Protein AF-0000000085757555 (afdb_homodimer)

Radius of gyration: 26.49 Å; Cα contacts (8 Å, |Δi|>4): 591; chains: 2; bounding box: 69×83×69 Å

Solvent-accessible surface area (backbone atoms only — not comparable to full-atom values): 33682 Å² total; per-residue (Å²): 127,80,62,59,62,58,46,52,53,49,50,52,50,51,51,43,49,51,48,31,53,48,52,44,49,50,45,53,52,53,54,49,50,47,36,70,74,58,43,82,86,50,90,64,58,59,62,58,56,49,53,54,50,50,50,46,50,52,49,47,53,47,39,70,45,35,65,74,65,33,45,72,53,39,69,68,38,59,67,65,56,29,51,52,55,57,48,55,54,36,64,26,59,56,44,44,54,47,32,51,52,50,39,53,49,51,55,50,37,59,72,69,44,42,41,72,35,53,82,43,77,43,64,97,13,40,42,29,48,50,52,49,58,43,45,52,30,49,37,50,47,35,52,54,56,66,52,45,80,68,47,72,51,68,67,51,44,50,50,46,50,45,50,48,50,53,43,30,49,41,30,33,48,31,54,50,58,52,49,58,57,36,63,57,58,86,68,82,68,73,46,71,63,56,53,51,50,52,51,50,45,31,39,47,34,53,41,51,56,30,51,65,40,46,50,55,54,54,56,58,38,90,73,52,50,66,64,59,54,44,48,50,52,39,50,49,33,49,46,46,35,64,56,37,29,48,50,54,41,51,53,51,51,48,37,21,72,75,66,52,44,80,72,58,54,59,50,52,50,25,53,48,47,40,52,51,28,52,49,48,37,50,53,48,48,50,51,53,51,48,55,50,49,55,54,54,57,60,70,47,80,63,73,69,60,57,60,51,42,56,54,44,49,57,43,49,58,48,62,70,26,130,79,61,59,61,57,46,52,50,50,49,52,49,52,50,43,48,50,48,31,53,47,53,45,49,50,45,53,51,53,56,49,48,48,38,70,75,58,45,81,82,50,90,64,56,62,63,57,57,50,52,53,48,50,51,48,50,52,49,46,53,46,39,70,45,34,65,74,65,31,45,72,53,38,68,69,39,60,68,65,56,30,50,49,54,56,49,57,54,35,64,26,59,55,45,44,54,46,33,51,54,50,39,52,49,50,55,50,37,58,72,69,45,44,41,72,36,51,83,43,78,43,65,96,14,41,43,28,48,51,52,50,58,41,45,53,29,50,38,48,48,36,50,53,56,64,54,44,78,68,47,72,54,70,67,51,43,51,49,47,50,46,50,46,50,53,41,30,50,42,30,33,48,30,53,50,58,52,49,60,57,35,64,55,58,87,62,88,72,74,44,70,63,55,53,51,50,53,51,50,45,31,39,47,34,54,40,51,57,30,50,67,40,46,50,54,54,53,56,58,40,90,72,52,50,67,64,59,54,44,49,50,51,37,50,49,35,50,47,45,35,64,55,37,29,47,48,54,40,52,52,51,50,49,38,21,71,75,67,52,44,80,72,58,53,60,51,52,49,25,53,46,47,40,52,51,28,52,49,48,38,51,53,48,48,51,52,52,50,48,53,49,50,56,56,54,58,60,70,48,81,62,73,70,60,57,60,53,42,56,53,45,50,56,44,49,57,49,61,73,24

pLDDT: mean 79.6, std 17.29, range [26.23, 97.94]

Sequence (642 aa):
MPSSGNCCESVIDTVAKLLCIGVLVAQLAVLDSFFFVLDYDGSISAAVWIILDVLVFVWWVFALLMPKCMGPCLRRLPPKLSSVLGELKYAYISWVLYSTILCLKIIHMFSYFADYLKQKPELYSSTGLKLTFSVAAVVFLLLSYCHRKELKGVYYKLTMEKVAFSACLDILDALMLLDILFIRDSNADITVMLDRVVKAFSCICIILPTFPLLVLRCVQTPAPKHKMYRFTLILQSALYLLLVNFPLFSIRLHFWFTYNVNLSTFFTKNLIMMFKGLLEILKESVKWYKDEASTSGYVSGDPQAATKLNNVQTKLDVEDVMPSSGNCCESVIDTVAKLLCIGVLVAQLAVLDSFFFVLDYDGSISAAVWIILDVLVFVWWVFALLMPKCMGPCLRRLPPKLSSVLGELKYAYISWVLYSTILCLKIIHMFSYFADYLKQKPELYSSTGLKLTFSVAAVVFLLLSYCHRKELKGVYYKLTMEKVAFSACLDILDALMLLDILFIRDSNADITVMLDRVVKAFSCICIILPTFPLLVLRCVQTPAPKHKMYRFTLILQSALYLLLVNFPLFSIRLHFWFTYNVNLSTFFTKNLIMMFKGLLEILKESVKWYKDEASTSGYVSGDPQAATKLNNVQTKLDVEDV

InterPro domains:
  IPR026624 Cat eye syndrome critical region protein 6 [PTHR47399] (12-294)
  IPR032776 CECR6/TMEM121 family [PF14997] (89-283)

Secondary structure (DSSP, 8-state):
-THHHHHHHHHHHHHHHHHHHHHHHHHHHHHHHHHHHH-TT-SS-HHHHHHHHHHHHHHHHHHHHHHHHSHHHHTTS-HHHHHHHHHHT-HHHHHHHHHHHHHHHHHHHHHHTGGG----SSSSSHHHHHHHHHHHHHHHHHHHHHTGGG--SHHHHHHHHHHHHHHHHHHHHHHHHHGGGT---SSS---HHHHHHHHHHHHHHHHTTHHHHHHHHHHTSSS--HHHHHHHHHHHHHHHIIIIIHHHHHHHHHHHHHH-PPPPTHHHHHHHHHHHHHHHHHHHHHHHHHHHHHHHHHTS--THHHHHHHHHHHHHHHH--/-THHHHHHHHHHHHHHHHHHHHHHHHHHHHHHHHHHHH-TT-SS-HHHHHHHHHHHHHHHHHHHHHHHHSHHHHTTS-HHHHHHHHHHT-HHHHHHHHHHHHHHHHHHHHHHTGGG----SSSSSHHHHHHHHHHHHHHHHHHHHHTGGG--SHHHHHHHHHHHHHHHHHHHHHHHHHGGGT---SSS---HHHHHHHHHHHHHHHHTTHHHHHHHHHHTSSS--HHHHHHHHHHHHHHHIIIIIHHHHHHHHHHHHHH-PPPPTHHHHHHHHHHHHHHHHHHHHHHHHHHHHHHHHHSS--THHHHHHHHHHHHHHHH--

Organism: Holothuria leucospilota (NCBI:txid206669)

Foldseek 3Di:
DVVVVVVVVVVVLVVLLVVLLVLLVVLLVLLLVLCVVFVPPAPDDSVVSVVLSVVLSVLSVCLLCCCVVCVVVLVVDPPVVSVVVVCSNFLLVSQLSSLVSLLVSVVRCLVGGLLPFDDDPDCNGNVNVLVSQLSLLVSQLSSLVSCLVLDDDPVLSVVLNVLSVVLSVLLNLLSVLCSVSNPPPVPPPPDPVLNVLSSVLNSCSSSVSSLSSVLSVLNSPPPNPPLVSLVSLLVSLV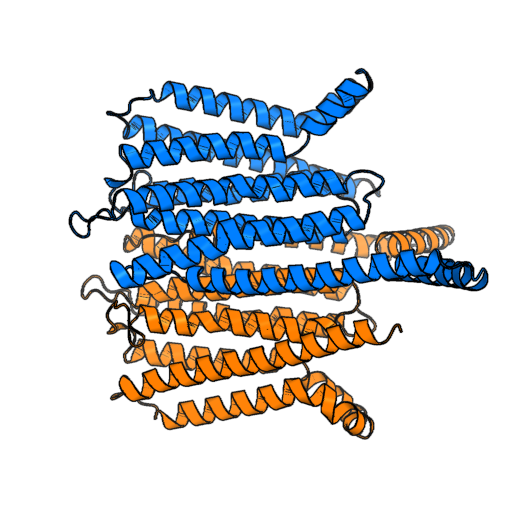CCLVRGLVSSLVSQVCCCVPVVDDDDCVNVVSVVSNVVSVVSNVVSVVVSVVVVVVVVVVVPPPPVVVVVVVVVVVVVVVVSD/DVVVVVVVVVVVLVVLLVVLLVLLVVLLVLLLVLCVVFVPPAPDDSVVSVVLSVVLSVLSVCLLCCCVVCVVVLVVDDPVVSVVNVCSNFLLVSQLSSLVSLLVSVVRCLVGGLLPFDDDPDCNGNVNVLVSQLSLLVSQLSSLVSCLVLDDDPVLSVVLNVLSVVLSVLLNLLSVLCSVSNPPPVDDDPDPVLNVLSSVLNSCSSNVSSLSSVLSVLNSPVPNPPLVSLVSLLVSLVCCLVRGLVSSLVSQVCCCVPVVDDDDCVNVVSVVSNVVSVVSNVVSVVVSVVVVVVVVVVVPPDPVVVVVVVVVCVVVVVVSD

Structure (mmCIF, N/CA/C/O backbone):
data_AF-0000000085757555-model_v1
#
loop_
_entity.id
_entity.type
_entity.pdbx_description
1 polymer 'Uncharacterized protein'
#
loop_
_atom_site.group_PDB
_atom_site.id
_atom_site.type_symbol
_atom_site.label_atom_id
_atom_site.label_alt_id
_atom_site.label_comp_id
_atom_site.label_asym_id
_atom_site.label_entity_id
_atom_site.label_seq_id
_atom_site.pdbx_PDB_ins_code
_atom_site.Cartn_x
_atom_site.Cartn_y
_atom_site.Cartn_z
_atom_site.occupancy
_atom_site.B_iso_or_equiv
_atom_site.auth_seq_id
_atom_site.auth_comp_id
_atom_site.auth_asym_id
_atom_site.auth_atom_id
_atom_site.pdbx_PDB_model_num
ATOM 1 N N . MET A 1 1 ? 16.125 20.734 31.859 1 26.73 1 MET A N 1
ATOM 2 C CA . MET A 1 1 ? 16.109 19.328 31.484 1 26.73 1 MET A CA 1
ATOM 3 C C . MET A 1 1 ? 15.469 19.141 30.109 1 26.73 1 MET A C 1
ATOM 5 O O . MET A 1 1 ? 14.906 18.078 29.828 1 26.73 1 MET A O 1
ATOM 9 N N . PRO A 1 2 ? 15.117 20.062 29.312 1 43.94 2 PRO A N 1
ATOM 10 C CA . PRO A 1 2 ? 14.695 20.172 27.922 1 43.94 2 PRO A CA 1
ATOM 11 C C . PRO A 1 2 ? 15.531 19.297 26.984 1 43.94 2 PRO A C 1
ATOM 13 O O . PRO A 1 2 ? 15.141 19.062 25.828 1 43.94 2 PRO A O 1
ATOM 16 N N . SER A 1 3 ? 16.766 18.891 27.375 1 46.84 3 SER A N 1
ATOM 17 C CA . SER A 1 3 ? 17.891 18.312 26.656 1 46.84 3 SER A CA 1
ATOM 18 C C . SER A 1 3 ? 17.609 16.859 26.266 1 46.84 3 SER A C 1
ATOM 20 O O . SER A 1 3 ? 18.031 16.406 25.203 1 46.84 3 SER A O 1
ATOM 22 N N . SER A 1 4 ? 16.781 16.109 27.047 1 51.28 4 SER A N 1
ATOM 23 C CA . SER A 1 4 ? 16.625 14.672 26.859 1 51.28 4 SER A CA 1
ATOM 24 C C . SER A 1 4 ? 15.773 14.352 25.641 1 51.28 4 SER A C 1
ATOM 26 O O . SER A 1 4 ? 16.062 13.398 24.906 1 51.28 4 SER A O 1
ATOM 28 N N . GLY A 1 5 ? 14.797 15.188 25.312 1 54.56 5 GLY A N 1
ATOM 29 C CA . GLY A 1 5 ? 13.961 14.969 24.141 1 54.56 5 GLY A CA 1
ATOM 30 C C . GLY A 1 5 ? 14.719 15.125 22.844 1 54.56 5 GLY A C 1
ATOM 31 O O . GLY A 1 5 ? 14.547 14.32 21.922 1 54.56 5 GLY A O 1
ATOM 32 N N . ASN A 1 6 ? 15.516 16.141 22.859 1 61.09 6 ASN A N 1
ATOM 33 C CA . ASN A 1 6 ? 16.344 16.375 21.672 1 61.09 6 ASN A CA 1
ATOM 34 C C . ASN A 1 6 ? 17.359 15.258 21.469 1 61.09 6 ASN A C 1
ATOM 36 O O . ASN A 1 6 ? 17.656 14.883 20.344 1 61.09 6 ASN A O 1
ATOM 40 N N . CYS A 1 7 ? 17.703 14.656 22.594 1 64.31 7 CYS A N 1
ATOM 41 C CA . CYS A 1 7 ? 18.656 13.555 22.531 1 64.31 7 CYS A CA 1
ATOM 42 C C . CYS A 1 7 ? 18.016 12.297 21.969 1 64.31 7 CYS A C 1
ATOM 44 O O . CYS A 1 7 ? 18.609 11.617 21.125 1 64.31 7 CYS A O 1
ATOM 46 N N . CYS A 1 8 ? 16.812 12.117 22.344 1 70.81 8 CYS A N 1
ATOM 47 C CA . CYS A 1 8 ? 16.125 10.938 21.844 1 70.81 8 CYS A CA 1
ATOM 48 C C . CYS A 1 8 ? 15.844 11.047 20.344 1 70.81 8 CYS A C 1
ATOM 50 O O . CYS A 1 8 ? 16.016 10.086 19.609 1 70.81 8 CYS A O 1
ATOM 52 N N . GLU A 1 9 ? 15.602 12.242 19.984 1 73.12 9 GLU A N 1
ATOM 53 C CA . GLU A 1 9 ? 15.336 12.445 18.562 1 73.12 9 GLU A CA 1
ATOM 54 C C . GLU A 1 9 ? 16.609 12.281 17.734 1 73.12 9 GLU A C 1
ATOM 56 O O . GLU A 1 9 ? 16.562 11.734 16.625 1 73.12 9 GLU A O 1
ATOM 61 N N . SER A 1 10 ? 17.656 12.711 18.312 1 76.44 10 SER A N 1
ATOM 62 C CA . SER A 1 10 ? 18.922 12.578 17.609 1 76.44 10 SER A CA 1
ATOM 63 C C . SER A 1 10 ? 19.359 11.117 17.531 1 76.44 10 SER A C 1
ATOM 65 O O . SER A 1 10 ? 19.906 10.688 16.516 1 76.44 10 SER A O 1
ATOM 67 N N . VAL A 1 11 ? 19.109 10.383 18.531 1 79.44 11 VAL A N 1
ATOM 68 C CA . VAL A 1 11 ? 19.438 8.961 18.531 1 79.44 11 VAL A CA 1
ATOM 69 C C . VAL A 1 11 ? 18.578 8.219 17.516 1 79.44 11 VAL A C 1
ATOM 71 O O . VAL A 1 11 ? 19.078 7.375 16.766 1 79.44 11 VAL A O 1
ATOM 74 N N . ILE A 1 12 ? 17.406 8.578 17.453 1 76.25 12 ILE A N 1
ATOM 75 C CA . ILE A 1 12 ? 16.5 7.938 16.5 1 76.25 12 ILE A CA 1
ATOM 76 C C . ILE A 1 12 ? 16.938 8.234 15.078 1 76.25 12 ILE A C 1
ATOM 78 O O . ILE A 1 12 ? 16.922 7.355 14.211 1 76.25 12 ILE A O 1
ATOM 82 N N . ASP A 1 13 ? 17.406 9.359 14.883 1 78.88 13 ASP A N 1
ATOM 83 C CA . ASP A 1 13 ? 17.875 9.75 13.555 1 78.88 13 ASP A CA 1
ATOM 84 C C . ASP A 1 13 ? 19.141 8.992 13.164 1 78.88 13 ASP A C 1
ATOM 86 O O . ASP A 1 13 ? 19.266 8.539 12.023 1 78.88 13 ASP A O 1
ATOM 90 N N . THR A 1 14 ? 20.016 8.867 14.109 1 83.88 14 THR A N 1
ATOM 91 C CA . THR A 1 14 ? 21.266 8.156 13.844 1 83.88 14 THR A CA 1
ATOM 92 C C . THR A 1 14 ? 21 6.672 13.594 1 83.88 14 THR A C 1
ATOM 94 O O . THR A 1 14 ? 21.578 6.074 12.695 1 83.88 14 THR A O 1
ATOM 97 N N . VAL A 1 15 ? 20.141 6.137 14.336 1 85.12 15 VAL A N 1
ATOM 98 C CA . VAL A 1 15 ? 19.797 4.73 14.172 1 85.12 15 VAL A CA 1
ATOM 99 C C . VAL A 1 15 ? 19.109 4.52 12.812 1 85.12 15 VAL A C 1
ATOM 101 O O . VAL A 1 15 ? 19.391 3.533 12.125 1 85.12 15 VAL A O 1
ATOM 104 N N . ALA A 1 16 ? 18.281 5.402 12.445 1 84.75 16 ALA A N 1
ATOM 105 C CA . ALA A 1 16 ? 17.609 5.309 11.156 1 84.75 16 ALA A CA 1
ATOM 106 C C . ALA A 1 16 ? 18.609 5.371 10.008 1 84.75 16 ALA A C 1
ATOM 108 O O . ALA A 1 16 ? 18.484 4.633 9.023 1 84.75 16 ALA A O 1
ATOM 109 N N . LYS A 1 17 ? 19.578 6.215 10.133 1 87.94 17 LYS A N 1
ATOM 110 C CA . LYS A 1 17 ? 20.609 6.332 9.094 1 87.94 17 LYS A CA 1
ATOM 111 C C . LYS A 1 17 ? 21.453 5.07 9.008 1 87.94 17 LYS A C 1
ATOM 113 O O . LYS A 1 17 ? 21.766 4.594 7.918 1 87.94 17 LYS A O 1
ATOM 118 N N . LEU A 1 18 ? 21.781 4.527 10.133 1 91.25 18 LEU A N 1
ATOM 119 C CA . LEU A 1 18 ? 22.562 3.301 10.172 1 91.25 18 LEU A CA 1
ATOM 120 C C . LEU A 1 18 ? 21.781 2.129 9.602 1 91.25 18 LEU A C 1
ATOM 122 O O . LEU A 1 18 ? 22.328 1.303 8.867 1 91.25 18 LEU A O 1
ATOM 126 N N . LEU A 1 19 ? 20.562 2.109 9.961 1 91.56 19 LEU A N 1
ATOM 127 C CA . LEU A 1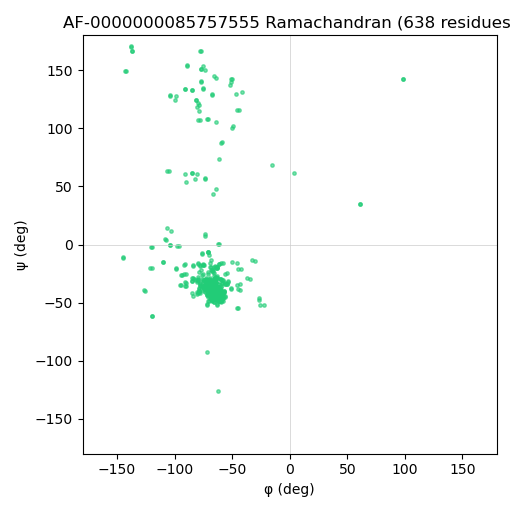 19 ? 19.703 1.052 9.438 1 91.56 19 LEU A CA 1
ATOM 128 C C . LEU A 1 19 ? 19.547 1.177 7.93 1 91.56 19 LEU A C 1
ATOM 130 O O . LEU A 1 19 ? 19.531 0.171 7.215 1 91.56 19 LEU A O 1
ATOM 134 N N . CYS A 1 20 ? 19.391 2.35 7.465 1 92.5 20 CYS A N 1
ATOM 135 C CA . CYS A 1 20 ? 19.266 2.592 6.035 1 92.5 20 CYS A CA 1
ATOM 136 C C . CYS A 1 20 ? 20.484 2.098 5.277 1 92.5 20 CYS A C 1
ATOM 138 O O . CYS A 1 20 ? 20.359 1.354 4.301 1 92.5 20 CYS A O 1
ATOM 140 N N . ILE A 1 21 ? 21.656 2.434 5.746 1 94.5 21 ILE A N 1
ATOM 141 C CA . ILE A 1 21 ? 22.906 2.008 5.117 1 94.5 21 ILE A CA 1
ATOM 142 C C . ILE A 1 21 ? 23.062 0.497 5.258 1 94.5 21 ILE A C 1
ATOM 144 O O . ILE A 1 21 ? 23.484 -0.18 4.316 1 94.5 21 ILE A O 1
ATOM 148 N N . GLY A 1 22 ? 22.703 0.025 6.402 1 96.06 22 GLY A N 1
ATOM 149 C CA . GLY A 1 22 ? 22.812 -1.406 6.633 1 96.06 22 GLY A CA 1
ATOM 150 C C . GLY A 1 22 ? 21.938 -2.23 5.707 1 96.06 22 GLY A C 1
ATOM 151 O O . GLY A 1 22 ? 22.391 -3.227 5.141 1 96.06 22 GLY A O 1
ATOM 152 N N . VAL A 1 23 ? 20.688 -1.856 5.562 1 96.38 23 VAL A N 1
ATOM 153 C CA . VAL A 1 23 ? 19.766 -2.576 4.695 1 96.38 23 VAL A CA 1
ATOM 154 C C . VAL A 1 23 ? 20.219 -2.455 3.242 1 96.38 23 VAL A C 1
ATOM 156 O O . VAL A 1 23 ? 20.141 -3.416 2.475 1 96.38 23 VAL A O 1
ATOM 159 N N . LEU A 1 24 ? 20.688 -1.285 2.885 1 97.31 24 LEU A N 1
ATOM 160 C CA . LEU A 1 24 ? 21.203 -1.077 1.539 1 97.31 24 LEU A CA 1
ATOM 161 C C . LEU A 1 24 ? 22.375 -2.027 1.254 1 97.31 24 LEU A C 1
ATOM 163 O O . LEU A 1 24 ? 22.359 -2.74 0.248 1 97.31 24 LEU A O 1
ATOM 167 N N . VAL A 1 25 ? 23.281 -2.086 2.146 1 97.56 25 VAL A N 1
ATOM 168 C CA . VAL A 1 25 ? 24.484 -2.91 1.957 1 97.56 25 VAL A CA 1
ATOM 169 C C . VAL A 1 25 ? 24.094 -4.387 1.948 1 97.56 25 VAL A C 1
ATOM 171 O O . VAL A 1 25 ? 24.609 -5.168 1.157 1 97.56 25 VAL A O 1
ATOM 174 N N . ALA A 1 26 ? 23.219 -4.711 2.801 1 97.69 26 ALA A N 1
ATOM 175 C CA . ALA A 1 26 ? 22.766 -6.098 2.844 1 97.69 26 ALA A CA 1
ATOM 176 C C . ALA A 1 26 ? 22.125 -6.504 1.521 1 97.69 26 ALA A C 1
ATOM 178 O O . ALA A 1 26 ? 22.391 -7.586 0.999 1 97.69 26 ALA A O 1
ATOM 179 N N . GLN A 1 27 ? 21.266 -5.672 0.993 1 97.94 27 GLN A N 1
ATOM 180 C CA . GLN A 1 27 ? 20.641 -5.988 -0.285 1 97.94 27 GLN A CA 1
ATOM 181 C C . GLN A 1 27 ? 21.672 -6.094 -1.398 1 97.94 27 GLN A C 1
ATOM 183 O O . GLN A 1 27 ? 21.625 -7.012 -2.221 1 97.94 27 GLN A O 1
ATOM 188 N N . LEU A 1 28 ? 22.578 -5.129 -1.433 1 97.88 28 LEU A N 1
ATOM 189 C CA . LEU A 1 28 ? 23.609 -5.133 -2.469 1 97.88 28 LEU A CA 1
ATOM 190 C C . LEU A 1 28 ? 24.469 -6.387 -2.377 1 97.88 28 LEU A C 1
ATOM 192 O O . LEU A 1 28 ? 24.781 -7.008 -3.396 1 97.88 28 LEU A O 1
ATOM 196 N N . ALA A 1 29 ? 24.781 -6.777 -1.188 1 97.31 29 ALA A N 1
ATOM 197 C CA . ALA A 1 29 ? 25.625 -7.957 -0.978 1 97.31 29 ALA A CA 1
ATOM 198 C C . ALA A 1 29 ? 24.906 -9.227 -1.433 1 97.31 29 ALA A C 1
ATOM 200 O O . ALA A 1 29 ? 25.5 -10.086 -2.074 1 97.31 29 ALA A O 1
ATOM 201 N N . VAL A 1 30 ? 23.688 -9.336 -1.134 1 97.62 30 VAL A N 1
ATOM 202 C CA . VAL A 1 30 ? 22.922 -10.516 -1.521 1 97.62 30 VAL A CA 1
ATOM 203 C C . VAL A 1 30 ? 22.766 -10.555 -3.039 1 97.62 30 VAL A C 1
ATOM 205 O O . VAL A 1 30 ? 22.906 -11.617 -3.656 1 97.62 30 VAL A O 1
ATOM 208 N N . LEU A 1 31 ? 22.5 -9.445 -3.648 1 97.38 31 LEU A N 1
ATOM 209 C CA . LEU A 1 31 ? 22.375 -9.406 -5.102 1 97.38 31 LEU A CA 1
ATOM 210 C C . LEU A 1 31 ? 23.688 -9.789 -5.773 1 97.38 31 LEU A C 1
ATOM 212 O O . LEU A 1 31 ? 23.688 -10.5 -6.781 1 97.38 31 LEU A O 1
ATOM 216 N N . ASP A 1 32 ? 24.75 -9.328 -5.207 1 96.5 32 ASP A N 1
ATOM 217 C CA . ASP A 1 32 ? 26.047 -9.695 -5.75 1 96.5 32 ASP A CA 1
ATOM 218 C C . ASP A 1 32 ? 26.297 -11.195 -5.609 1 96.5 32 ASP A C 1
ATOM 220 O O . ASP A 1 32 ? 26.922 -11.812 -6.48 1 96.5 32 ASP A O 1
ATOM 224 N N . SER A 1 33 ? 25.844 -11.758 -4.562 1 95.69 33 SER A N 1
ATOM 225 C CA . SER A 1 33 ? 26.016 -13.195 -4.387 1 95.69 33 SER A CA 1
ATOM 226 C C . SER A 1 33 ? 25.266 -13.977 -5.449 1 95.69 33 SER A C 1
ATOM 228 O O . SER A 1 33 ? 25.703 -15.047 -5.879 1 95.69 33 SER A O 1
ATOM 230 N N . PHE A 1 34 ? 24.156 -13.461 -5.895 1 95.31 34 PHE A N 1
ATOM 231 C CA . PHE A 1 34 ? 23.438 -14.102 -6.992 1 95.31 34 PHE A CA 1
ATOM 232 C C . PHE A 1 34 ? 24.297 -14.117 -8.258 1 95.31 34 PHE A C 1
ATOM 234 O O . PHE A 1 34 ? 24.312 -15.117 -8.977 1 95.31 34 PHE A O 1
ATOM 241 N N . PHE A 1 35 ? 24.984 -13.023 -8.5 1 94.56 35 PHE A N 1
ATOM 242 C CA . PHE A 1 35 ? 25.828 -12.945 -9.688 1 94.56 35 PHE A CA 1
ATOM 243 C C . PHE A 1 35 ? 26.984 -13.914 -9.586 1 94.56 35 PHE A C 1
ATOM 245 O O . PHE A 1 35 ? 27.344 -14.562 -10.57 1 94.56 35 PHE A O 1
ATOM 252 N N . PHE A 1 36 ? 27.547 -14.086 -8.445 1 92.94 36 PHE A N 1
ATOM 253 C CA . PHE A 1 36 ? 28.688 -14.969 -8.25 1 92.94 36 PHE A CA 1
ATOM 254 C C . PHE A 1 36 ? 28.281 -16.422 -8.383 1 92.94 36 PHE A C 1
ATOM 256 O O . PHE A 1 36 ? 29.031 -17.234 -8.93 1 92.94 36 PHE A O 1
ATOM 263 N N . VAL A 1 37 ? 27.156 -16.703 -7.98 1 92.12 37 VAL A N 1
ATOM 264 C CA . VAL A 1 37 ? 26.734 -18.094 -7.902 1 92.12 37 VAL A CA 1
ATOM 265 C C . VAL A 1 37 ? 26.062 -18.516 -9.211 1 92.12 37 VAL A C 1
ATOM 267 O O . VAL A 1 37 ? 26.219 -19.641 -9.664 1 92.12 37 VAL A O 1
ATOM 270 N N . LEU A 1 38 ? 25.359 -17.531 -9.883 1 91.31 38 LEU A N 1
ATOM 271 C CA . LEU A 1 38 ? 24.438 -17.969 -10.93 1 91.31 38 LEU A CA 1
ATOM 272 C C . LEU A 1 38 ? 24.812 -17.344 -12.273 1 91.31 38 LEU A C 1
ATOM 274 O O . LEU A 1 38 ? 24.344 -17.797 -13.32 1 91.31 38 LEU A O 1
ATOM 278 N N . ASP A 1 39 ? 25.547 -16.281 -12.242 1 88.94 39 ASP A N 1
ATOM 279 C CA . ASP A 1 39 ? 25.797 -15.555 -13.484 1 88.94 39 ASP A CA 1
ATOM 280 C C . ASP A 1 39 ? 27.047 -16.078 -14.188 1 88.94 39 ASP A C 1
ATOM 282 O O . ASP A 1 39 ? 27.922 -15.297 -14.562 1 88.94 39 ASP A O 1
ATOM 286 N N . TYR A 1 40 ? 27.188 -17.297 -14.453 1 82.12 40 TYR A N 1
ATOM 287 C CA . TYR A 1 40 ? 28.344 -17.891 -15.094 1 82.12 40 TYR A CA 1
ATOM 288 C C . TYR A 1 40 ? 28.438 -17.484 -16.562 1 82.12 40 TYR A C 1
ATOM 290 O O . TYR A 1 40 ? 29.531 -17.234 -17.078 1 82.12 40 TYR A O 1
ATOM 298 N N . ASP A 1 41 ? 27.359 -17.266 -17.203 1 78.31 41 ASP A N 1
ATOM 299 C CA . ASP A 1 41 ? 27.312 -17 -18.641 1 78.31 41 ASP A CA 1
ATOM 300 C C . ASP A 1 41 ? 27.109 -15.508 -18.922 1 78.31 41 ASP A C 1
ATOM 302 O O . ASP A 1 41 ? 26.812 -15.109 -20.047 1 78.31 41 ASP A O 1
ATOM 306 N N . GLY A 1 42 ? 27.25 -14.703 -17.859 1 80 42 GLY A N 1
ATOM 307 C CA . GLY A 1 42 ? 26.969 -13.289 -18.047 1 80 42 GLY A CA 1
ATOM 308 C C . GLY A 1 42 ? 28.062 -12.555 -18.797 1 80 42 GLY A C 1
ATOM 309 O O . GLY A 1 42 ? 29.219 -12.977 -18.797 1 80 42 GLY A O 1
ATOM 310 N N . SER A 1 43 ? 27.672 -11.469 -19.469 1 81.5 43 SER A N 1
ATOM 311 C CA . SER A 1 43 ? 28.594 -10.641 -20.25 1 81.5 43 SER A CA 1
ATOM 312 C C . SER A 1 43 ? 29.375 -9.703 -19.344 1 81.5 43 SER A C 1
ATOM 314 O O . SER A 1 43 ? 30.5 -9.32 -19.672 1 81.5 43 SER A O 1
ATOM 316 N N . ILE A 1 44 ? 28.75 -9.422 -18.312 1 83.56 44 ILE A N 1
ATOM 317 C CA . ILE A 1 44 ? 29.359 -8.477 -17.375 1 83.56 44 ILE A CA 1
ATOM 318 C C . ILE A 1 44 ? 29.906 -9.234 -16.172 1 83.56 44 ILE A C 1
ATOM 320 O O . ILE A 1 44 ? 29.203 -10.047 -15.562 1 83.56 44 ILE A O 1
ATOM 324 N N . SER A 1 45 ? 31.109 -8.945 -15.914 1 84.88 45 SER A N 1
ATOM 325 C CA . SER A 1 45 ? 31.75 -9.594 -14.766 1 84.88 45 SER A CA 1
ATOM 326 C C . SER A 1 45 ? 31.094 -9.156 -13.461 1 84.88 45 SER A C 1
ATOM 328 O O . SER A 1 45 ? 30.656 -8.016 -13.328 1 84.88 45 SER A O 1
ATOM 330 N N . ALA A 1 46 ? 31.047 -10.125 -12.547 1 89.69 46 ALA A N 1
ATOM 331 C CA . ALA A 1 46 ? 30.531 -9.852 -11.203 1 89.69 46 ALA A CA 1
ATOM 332 C C . ALA A 1 46 ? 31.297 -8.703 -10.547 1 89.69 46 ALA A C 1
ATOM 334 O O . ALA A 1 46 ? 30.734 -7.965 -9.727 1 89.69 46 ALA A O 1
ATOM 335 N N . ALA A 1 47 ? 32.5 -8.484 -10.953 1 90.88 47 ALA A N 1
ATOM 336 C CA . ALA A 1 47 ? 33.344 -7.434 -10.391 1 90.88 47 ALA A CA 1
ATOM 337 C C . ALA A 1 47 ? 32.812 -6.051 -10.727 1 90.88 47 ALA A C 1
ATOM 339 O O . ALA A 1 47 ? 32.906 -5.117 -9.93 1 90.88 47 ALA A O 1
ATOM 340 N N . VAL A 1 48 ? 32.281 -5.945 -11.898 1 93.56 48 VAL A N 1
ATOM 341 C CA . VAL A 1 48 ? 31.75 -4.66 -12.32 1 93.56 48 VAL A CA 1
ATOM 342 C C . VAL A 1 48 ? 30.562 -4.281 -11.422 1 93.56 48 VAL A C 1
ATOM 344 O O . VAL A 1 48 ? 30.438 -3.129 -11.008 1 93.56 48 VAL A O 1
ATOM 347 N N . TRP A 1 49 ? 29.734 -5.246 -11.086 1 95.19 49 TRP A N 1
ATOM 348 C CA . TRP A 1 49 ? 28.594 -4.992 -10.211 1 95.19 49 TRP A CA 1
ATOM 349 C C . TRP A 1 49 ? 29.062 -4.602 -8.812 1 95.19 49 TRP A C 1
ATOM 351 O O . TRP A 1 49 ? 28.469 -3.721 -8.18 1 95.19 49 TRP A O 1
ATOM 361 N N . ILE A 1 50 ? 30.125 -5.184 -8.406 1 95.31 50 ILE A N 1
ATOM 362 C CA . ILE A 1 50 ? 30.656 -4.867 -7.086 1 95.31 50 ILE A CA 1
ATOM 363 C C . ILE A 1 50 ? 31.203 -3.439 -7.078 1 95.31 50 ILE A C 1
ATOM 365 O O . ILE A 1 50 ? 31 -2.697 -6.113 1 95.31 50 ILE A O 1
ATOM 369 N N . ILE A 1 51 ? 31.875 -3.068 -8.094 1 96.25 51 ILE A N 1
ATOM 370 C CA . ILE A 1 51 ? 32.438 -1.723 -8.188 1 96.25 51 ILE A CA 1
ATOM 371 C C . ILE A 1 51 ? 31.312 -0.696 -8.164 1 96.25 51 ILE A C 1
ATOM 373 O O . ILE A 1 51 ? 31.391 0.313 -7.461 1 96.25 51 ILE A O 1
ATOM 377 N N . LEU A 1 52 ? 30.281 -0.949 -8.93 1 96.62 52 LEU A N 1
ATOM 378 C CA . LEU A 1 52 ? 29.141 -0.045 -8.961 1 96.62 52 LEU A CA 1
ATOM 379 C C . LEU A 1 52 ? 28.469 0.028 -7.594 1 96.62 52 LEU A C 1
ATOM 381 O O . LEU A 1 52 ? 28.047 1.104 -7.16 1 96.62 52 LEU A O 1
ATOM 385 N N . ASP A 1 53 ? 28.375 -1.083 -6.895 1 97.25 53 ASP A N 1
ATOM 386 C CA . ASP A 1 53 ? 27.781 -1.115 -5.566 1 97.25 53 ASP A CA 1
ATOM 387 C C . ASP A 1 53 ? 28.609 -0.316 -4.566 1 97.25 53 ASP A C 1
ATOM 389 O O . ASP A 1 53 ? 28.062 0.353 -3.688 1 97.25 53 ASP A O 1
ATOM 393 N N . VAL A 1 54 ? 29.922 -0.418 -4.684 1 96.81 54 VAL A N 1
ATOM 394 C CA . VAL A 1 54 ? 30.797 0.345 -3.803 1 96.81 54 VAL A CA 1
ATOM 395 C C . VAL A 1 54 ? 30.609 1.839 -4.055 1 96.81 54 VAL A C 1
ATOM 397 O O . VAL A 1 54 ? 30.578 2.635 -3.111 1 96.81 54 VAL A O 1
ATOM 400 N N . LEU A 1 55 ? 30.453 2.205 -5.289 1 95.88 55 LEU A N 1
ATOM 401 C CA . LEU A 1 55 ? 30.188 3.602 -5.633 1 95.88 55 LEU A CA 1
ATOM 402 C C . LEU A 1 55 ? 28.906 4.094 -4.988 1 95.88 55 LEU A C 1
ATOM 404 O O . LEU A 1 55 ? 28.859 5.188 -4.422 1 95.88 55 LEU A O 1
ATOM 408 N N . VAL A 1 56 ? 27.844 3.283 -5.062 1 95.88 56 VAL A N 1
ATOM 409 C CA . VAL A 1 56 ? 26.578 3.639 -4.445 1 95.88 56 VAL A CA 1
ATOM 410 C C . VAL A 1 56 ? 26.75 3.768 -2.934 1 95.88 56 VAL A C 1
ATOM 412 O O . VAL A 1 56 ? 26.281 4.734 -2.328 1 95.88 56 VAL A O 1
ATOM 415 N N . PHE A 1 57 ? 27.469 2.793 -2.367 1 95.44 57 PHE A N 1
ATOM 416 C CA . PHE A 1 57 ? 27.688 2.783 -0.926 1 95.44 57 PHE A CA 1
ATOM 417 C C . PHE A 1 57 ? 28.438 4.031 -0.485 1 95.44 57 PHE A C 1
ATOM 419 O O . PHE A 1 57 ? 28.016 4.715 0.456 1 95.44 57 PHE A O 1
ATOM 426 N N . VAL A 1 58 ? 29.453 4.363 -1.133 1 93.81 58 VAL A N 1
ATOM 427 C CA . VAL A 1 58 ? 30.281 5.52 -0.788 1 93.81 58 VAL A CA 1
ATOM 428 C C . VAL A 1 58 ? 29.469 6.801 -0.943 1 93.81 58 VAL A C 1
ATOM 430 O O . VAL A 1 58 ? 29.484 7.668 -0.068 1 93.81 58 VAL A O 1
ATOM 433 N N . TRP A 1 59 ? 28.75 6.84 -2.012 1 91.38 59 TRP A N 1
ATOM 434 C CA . TRP A 1 59 ? 27.906 8.008 -2.252 1 91.38 59 TRP A CA 1
ATOM 435 C C . TRP A 1 59 ? 26.875 8.172 -1.143 1 91.38 59 TRP A C 1
ATOM 437 O O . TRP A 1 59 ? 26.656 9.273 -0.636 1 91.38 59 TRP A O 1
ATOM 447 N N . TRP A 1 60 ? 26.219 7.141 -0.722 1 91.06 60 TRP A N 1
ATOM 448 C CA . TRP A 1 60 ? 25.172 7.199 0.288 1 91.06 60 TRP A CA 1
ATOM 449 C C . TRP A 1 60 ? 25.734 7.582 1.648 1 91.06 60 TRP A C 1
ATOM 451 O O . TRP A 1 60 ? 25.125 8.359 2.387 1 91.06 60 TRP A O 1
ATOM 461 N N . VAL A 1 61 ? 26.891 7.008 1.944 1 88.94 61 VAL A N 1
ATOM 462 C CA . VAL A 1 61 ? 27.531 7.363 3.205 1 88.94 61 VAL A CA 1
ATOM 463 C C . VAL A 1 61 ? 27.891 8.852 3.205 1 88.94 61 VAL A C 1
ATOM 465 O O . VAL A 1 61 ? 27.609 9.562 4.172 1 88.94 61 VAL A O 1
ATOM 468 N N . PHE A 1 62 ? 28.359 9.305 2.145 1 84.5 62 PHE A N 1
ATOM 469 C CA . PHE A 1 62 ? 28.719 10.711 2.004 1 84.5 62 PHE A CA 1
ATOM 470 C C . PHE A 1 62 ? 27.469 11.594 2.084 1 84.5 62 PHE A C 1
ATOM 472 O O . PHE A 1 62 ? 27.469 12.594 2.805 1 84.5 62 PHE A O 1
ATOM 479 N N . ALA A 1 63 ? 26.469 11.258 1.396 1 83.56 63 ALA A N 1
ATOM 480 C CA . ALA A 1 63 ? 25.25 12.062 1.319 1 83.56 63 ALA A CA 1
ATOM 481 C C . ALA A 1 63 ? 24.547 12.117 2.67 1 83.56 63 ALA A C 1
ATOM 483 O O . ALA A 1 63 ? 23.984 13.148 3.045 1 83.56 63 ALA A O 1
ATOM 484 N N . LEU A 1 64 ? 24.516 11.062 3.455 1 83 64 LEU A N 1
ATOM 485 C CA . LEU A 1 64 ? 23.781 11 4.707 1 83 64 LEU A CA 1
ATOM 486 C C . LEU A 1 64 ? 24.594 11.594 5.852 1 83 64 LEU A C 1
ATOM 488 O O . LEU A 1 64 ? 24.031 12.156 6.793 1 83 64 LEU A O 1
ATOM 492 N N . LEU A 1 65 ? 25.828 11.531 5.773 1 77.44 65 LEU A N 1
ATOM 493 C CA . LEU A 1 65 ? 26.656 11.984 6.891 1 77.44 65 LEU A CA 1
ATOM 494 C C . LEU A 1 65 ? 27.172 13.391 6.645 1 77.44 65 LEU A C 1
ATOM 496 O O . LEU A 1 65 ? 27.547 14.094 7.59 1 77.44 65 LEU A O 1
ATOM 500 N N . MET A 1 66 ? 27.219 13.852 5.43 1 72.38 66 MET A N 1
ATOM 501 C CA . MET A 1 66 ? 27.828 15.125 5.059 1 72.38 66 MET A CA 1
ATOM 502 C C . MET A 1 66 ? 27.156 16.281 5.785 1 72.38 66 MET A C 1
ATOM 504 O O . MET A 1 66 ? 27.844 17.188 6.289 1 72.38 66 MET A O 1
ATOM 508 N N . PRO A 1 67 ? 25.719 16.203 5.812 1 66 67 PRO A N 1
ATOM 509 C CA . PRO A 1 67 ? 25.141 17.375 6.465 1 66 67 PRO A CA 1
ATOM 510 C C . PRO A 1 67 ? 25.625 17.547 7.906 1 66 67 PRO A C 1
ATOM 512 O O . PRO A 1 67 ? 25.781 18.672 8.383 1 66 67 PRO A O 1
ATOM 515 N N . LYS A 1 68 ? 25.844 16.547 8.516 1 63.44 68 LYS A N 1
ATOM 516 C CA . LYS A 1 68 ? 26.297 16.625 9.906 1 63.44 68 LYS A CA 1
ATOM 517 C C . LYS A 1 68 ? 27.781 16.969 9.984 1 63.44 68 LYS A C 1
ATOM 519 O O . LYS A 1 68 ? 28.188 17.75 10.844 1 63.44 68 LYS A O 1
ATOM 524 N N . CYS A 1 69 ? 28.5 16.469 9.047 1 60.59 69 CYS A N 1
ATOM 525 C CA . CYS A 1 69 ? 29.953 16.594 9.141 1 60.59 69 CYS A CA 1
ATOM 526 C C . CYS A 1 69 ? 30.438 17.859 8.461 1 60.59 69 CYS A C 1
ATOM 528 O O . CYS A 1 69 ? 31.422 18.469 8.898 1 60.59 69 CYS A O 1
ATOM 530 N N . MET A 1 70 ? 29.734 18.109 7.41 1 58.47 70 MET A N 1
ATOM 531 C CA . MET A 1 70 ? 30.297 19.188 6.613 1 58.47 70 MET A CA 1
ATOM 532 C C . MET A 1 70 ? 29.594 20.516 6.922 1 58.47 70 MET A C 1
ATOM 534 O O . MET A 1 70 ? 29.875 21.531 6.285 1 58.47 70 MET A O 1
ATOM 538 N N . GLY A 1 71 ? 28.609 20.375 7.836 1 59.88 71 GLY A N 1
ATOM 539 C CA . GLY A 1 71 ? 27.953 21.625 8.203 1 59.88 71 GLY A CA 1
ATOM 540 C C . GLY A 1 71 ? 28.938 22.766 8.461 1 59.88 71 GLY A C 1
ATOM 541 O O . GLY A 1 71 ? 28.906 23.781 7.777 1 59.88 71 GLY A O 1
ATOM 542 N N . PRO A 1 72 ? 29.828 22.484 9.336 1 61.72 72 PRO A N 1
ATOM 543 C CA . PRO A 1 72 ? 30.797 23.547 9.641 1 61.72 72 PRO A CA 1
ATOM 544 C C . PRO A 1 72 ? 31.734 23.844 8.477 1 61.72 72 PRO A C 1
ATOM 546 O O . PRO A 1 72 ? 32.125 24.984 8.273 1 61.72 72 PRO A O 1
ATOM 549 N N . CYS A 1 73 ? 32 22.812 7.703 1 58.34 73 CYS A N 1
ATOM 550 C CA . CYS A 1 73 ? 32.938 22.984 6.582 1 58.34 73 CYS A CA 1
ATOM 551 C C . CYS A 1 73 ? 32.25 23.656 5.406 1 58.34 73 CYS A C 1
ATOM 553 O O . CYS A 1 73 ? 32.844 24.453 4.688 1 58.34 73 CYS A O 1
ATOM 555 N N . LEU A 1 74 ? 31 23.266 5.199 1 61.06 74 LEU A N 1
ATOM 556 C CA . LEU A 1 74 ? 30.234 23.844 4.102 1 61.06 74 LEU A CA 1
ATOM 557 C C . LEU A 1 74 ? 30.031 25.344 4.309 1 61.06 74 LEU A C 1
ATOM 559 O O . LEU A 1 74 ? 29.953 26.109 3.344 1 61.06 74 LEU A O 1
ATOM 563 N N . ARG A 1 75 ? 30.016 25.672 5.555 1 59.62 75 ARG A N 1
ATOM 564 C CA . ARG A 1 75 ? 29.859 27.094 5.867 1 59.62 75 ARG A CA 1
ATOM 565 C C . ARG A 1 75 ? 31.094 27.875 5.445 1 59.62 75 ARG A C 1
ATOM 567 O O . ARG A 1 75 ? 31.016 29.078 5.188 1 59.62 75 ARG A O 1
ATOM 574 N N . ARG A 1 76 ? 32.125 27.141 5.34 1 63.66 76 ARG A N 1
ATOM 575 C CA . ARG A 1 76 ? 33.375 27.812 4.961 1 63.66 76 ARG A CA 1
ATOM 576 C C . ARG A 1 76 ? 33.562 27.812 3.447 1 63.66 76 ARG A C 1
ATOM 578 O O . ARG A 1 76 ? 34.438 28.516 2.922 1 63.66 76 ARG A O 1
ATOM 585 N N . LEU A 1 77 ? 32.812 26.953 2.826 1 60.19 77 LEU A N 1
ATOM 586 C CA . LEU A 1 77 ? 32.938 26.859 1.376 1 60.19 77 LEU A CA 1
ATOM 587 C C . LEU A 1 77 ? 32.219 28.016 0.697 1 60.19 77 LEU A C 1
ATOM 589 O O . LEU A 1 77 ? 31.266 28.578 1.262 1 60.19 77 LEU A O 1
ATOM 593 N N . PRO A 1 78 ? 32.75 28.406 -0.534 1 66.5 78 PRO A N 1
ATOM 594 C CA . PRO A 1 78 ? 32 29.453 -1.268 1 66.5 78 PRO A CA 1
ATOM 595 C C . PRO A 1 78 ? 30.516 29.141 -1.399 1 66.5 78 PRO A C 1
ATOM 597 O O . PRO A 1 78 ? 30.125 27.969 -1.494 1 66.5 78 PRO A O 1
ATOM 600 N N . PRO A 1 79 ? 29.672 30.203 -1.302 1 60.53 79 PRO A N 1
ATOM 601 C CA . PRO A 1 79 ? 28.219 30.078 -1.225 1 60.53 79 PRO A CA 1
ATOM 602 C C . PRO A 1 79 ? 27.641 29.203 -2.336 1 60.53 79 PRO A C 1
ATOM 604 O O . PRO A 1 79 ? 26.672 28.469 -2.115 1 60.53 79 PRO A O 1
ATOM 607 N N . LYS A 1 80 ? 28.234 29.344 -3.488 1 61.56 80 LYS A N 1
ATOM 608 C CA . LYS A 1 80 ? 27.703 28.562 -4.602 1 61.56 80 LYS A CA 1
ATOM 609 C C . LYS A 1 80 ? 27.906 27.078 -4.371 1 61.56 80 LYS A C 1
ATOM 611 O O . LYS A 1 80 ? 26.984 26.281 -4.617 1 61.56 80 LYS A O 1
ATOM 616 N N . LEU A 1 81 ? 29.062 26.797 -4.043 1 58.34 81 LEU A N 1
ATOM 617 C CA . LEU A 1 81 ? 29.375 25.406 -3.799 1 58.34 81 LEU A CA 1
ATOM 618 C C . LEU A 1 81 ? 28.594 24.859 -2.607 1 58.34 81 LEU A C 1
ATOM 620 O O . LEU A 1 81 ? 28.141 23.719 -2.621 1 58.34 81 LEU A O 1
ATOM 624 N N . SER A 1 82 ? 28.5 25.688 -1.693 1 59 82 SER A N 1
ATOM 625 C CA . SER A 1 82 ? 27.734 25.328 -0.505 1 59 82 SER A CA 1
ATOM 626 C C . SER A 1 82 ? 26.266 25.062 -0.846 1 59 82 SER A C 1
ATOM 628 O O . SER A 1 82 ? 25.641 24.172 -0.271 1 59 82 SER A O 1
ATOM 630 N N . SER A 1 83 ? 25.906 25.812 -1.778 1 60 83 SER A N 1
ATOM 631 C CA . SER A 1 83 ? 24.5 25.672 -2.176 1 60 83 SER A CA 1
ATOM 632 C C . SER A 1 83 ? 24.281 24.359 -2.916 1 60 83 SER A C 1
ATOM 634 O O . SER A 1 83 ? 23.281 23.672 -2.684 1 60 83 SER A O 1
ATOM 636 N N . VAL A 1 84 ? 25.281 24.109 -3.832 1 57.38 84 VAL A N 1
ATOM 637 C CA . VAL A 1 84 ? 25.172 22.891 -4.625 1 57.38 84 VAL A CA 1
ATOM 638 C C . VAL A 1 84 ? 25.328 21.672 -3.719 1 57.38 84 VAL A C 1
ATOM 640 O O . VAL A 1 84 ? 24.578 20.703 -3.844 1 57.38 84 VAL A O 1
ATOM 643 N N . LEU A 1 85 ? 26.344 21.859 -2.969 1 57.28 85 LEU A N 1
ATOM 644 C CA . LEU A 1 85 ? 26.594 20.75 -2.057 1 57.28 85 LEU A CA 1
ATOM 645 C C . LEU A 1 85 ? 25.438 20.578 -1.067 1 57.28 85 LEU A C 1
ATOM 647 O O . LEU A 1 85 ? 25.156 19.469 -0.61 1 57.28 85 LEU A O 1
ATOM 651 N N . GLY A 1 86 ? 24.906 21.656 -0.894 1 58.53 86 GLY A N 1
ATOM 652 C CA . GLY A 1 86 ? 23.734 21.625 -0.024 1 58.53 86 GLY A CA 1
ATOM 653 C C . GLY A 1 86 ? 22.562 20.875 -0.622 1 58.53 86 GLY A C 1
ATOM 654 O O . GLY A 1 86 ? 21.703 20.375 0.106 1 58.53 86 GLY A O 1
ATOM 655 N N . GLU A 1 87 ? 22.797 20.891 -2.053 1 56.22 87 GLU A N 1
ATOM 656 C CA . GLU A 1 87 ? 21.75 20.188 -2.77 1 56.22 87 GLU A CA 1
ATOM 657 C C . GLU A 1 87 ? 21.953 18.672 -2.719 1 56.22 87 GLU A C 1
ATOM 659 O O . GLU A 1 87 ? 21.016 17.906 -2.863 1 56.22 87 GLU A O 1
ATOM 664 N N . LEU A 1 88 ? 23.266 18.391 -2.648 1 53.59 88 LEU A N 1
ATOM 665 C CA . LEU A 1 88 ? 23.656 16.984 -2.658 1 53.59 88 LEU A CA 1
ATOM 666 C C . LEU A 1 88 ? 23.047 16.234 -1.472 1 53.59 88 LEU A C 1
ATOM 668 O O . LEU A 1 88 ? 22.906 15.016 -1.505 1 53.59 88 LEU A O 1
ATOM 672 N N . LYS A 1 89 ? 22.672 17.031 -0.693 1 56.69 89 LYS A N 1
ATOM 673 C CA . LYS A 1 89 ? 22.078 16.5 0.534 1 56.69 89 LYS A CA 1
ATOM 674 C C . LYS A 1 89 ? 20.688 15.93 0.273 1 56.69 89 LYS A C 1
ATOM 676 O O . LYS A 1 89 ? 20.109 15.266 1.137 1 56.69 89 LYS A O 1
ATOM 681 N N . TYR A 1 90 ? 20.531 15.969 -1.141 1 62.59 90 TYR A N 1
ATOM 682 C CA . TYR A 1 90 ? 19.109 15.68 -1.338 1 62.59 90 TYR A CA 1
ATOM 683 C C . TYR A 1 90 ? 18.906 14.211 -1.707 1 62.59 90 TYR A C 1
ATOM 685 O O . TYR A 1 90 ? 19.609 13.68 -2.561 1 62.59 90 TYR A O 1
ATOM 693 N N . ALA A 1 91 ? 18.172 13.617 -1.119 1 77.56 91 ALA A N 1
ATOM 694 C CA . ALA A 1 91 ? 17.781 12.211 -1.135 1 77.56 91 ALA A CA 1
ATOM 695 C C . ALA A 1 91 ? 17.453 11.75 -2.553 1 77.56 91 ALA A C 1
ATOM 697 O O . ALA A 1 91 ? 17.641 10.578 -2.887 1 77.56 91 ALA A O 1
ATOM 698 N N . TYR A 1 92 ? 17.25 12.703 -3.514 1 86.12 92 TYR A N 1
ATOM 699 C CA . TYR A 1 92 ? 16.797 12.266 -4.828 1 86.12 92 TYR A CA 1
ATOM 700 C C . TYR A 1 92 ? 17.953 11.773 -5.676 1 86.12 92 TYR A C 1
ATOM 702 O O . TYR A 1 92 ? 17.797 10.867 -6.492 1 86.12 92 TYR A O 1
ATOM 710 N N . ILE A 1 93 ? 19.172 12.281 -5.512 1 87.12 93 ILE A N 1
ATOM 711 C CA . ILE A 1 93 ? 20.344 11.844 -6.273 1 87.12 93 ILE A CA 1
ATOM 712 C C . ILE A 1 93 ? 20.75 10.445 -5.82 1 87.12 93 ILE A C 1
ATOM 714 O O . ILE A 1 93 ? 21.094 9.594 -6.648 1 87.12 93 ILE A O 1
ATOM 718 N N . SER A 1 94 ? 20.75 10.32 -4.578 1 90.75 94 SER A N 1
ATOM 719 C CA . SER A 1 94 ? 21.078 9 -4.047 1 90.75 94 SER A CA 1
ATOM 720 C C . SER A 1 94 ? 20.125 7.938 -4.566 1 90.75 94 SER A C 1
ATOM 722 O O . SER A 1 94 ? 20.547 6.852 -4.965 1 90.75 94 SER A O 1
ATOM 724 N N . TRP A 1 95 ? 18.875 8.266 -4.625 1 94.19 95 TRP A N 1
ATOM 725 C CA . TRP A 1 95 ? 17.906 7.273 -5.066 1 94.19 95 TRP A CA 1
ATOM 726 C C . TRP A 1 95 ? 18.062 6.984 -6.559 1 94.19 95 TRP A C 1
ATOM 728 O O . TRP A 1 95 ? 17.984 5.832 -6.984 1 94.19 95 TRP A O 1
ATOM 738 N N . VAL A 1 96 ? 18.312 8.016 -7.348 1 94.38 96 VAL A N 1
ATOM 739 C CA . VAL A 1 96 ? 18.406 7.812 -8.789 1 94.38 96 VAL A CA 1
ATOM 740 C C . VAL A 1 96 ? 19.625 6.945 -9.102 1 94.38 96 VAL A C 1
ATOM 742 O O . VAL A 1 96 ? 19.562 6.059 -9.961 1 94.38 96 VAL A O 1
ATOM 745 N N . LEU A 1 97 ? 20.672 7.191 -8.422 1 94.44 97 LEU A N 1
ATOM 746 C CA . LEU A 1 97 ? 21.859 6.387 -8.625 1 94.44 97 LEU A CA 1
ATOM 747 C C . LEU A 1 97 ? 21.609 4.93 -8.25 1 94.44 97 LEU A C 1
ATOM 749 O O . LEU A 1 97 ? 21.875 4.027 -9.055 1 94.44 97 LEU A O 1
ATOM 753 N N . TYR A 1 98 ? 21.125 4.719 -7.117 1 97.06 98 TYR A N 1
ATOM 754 C CA . TYR A 1 98 ? 20.844 3.377 -6.617 1 97.06 98 TYR A CA 1
ATOM 755 C C . TYR A 1 98 ? 19.828 2.666 -7.512 1 97.06 98 TYR A C 1
ATOM 757 O O . TYR A 1 98 ? 20.062 1.53 -7.934 1 97.06 98 TYR A O 1
ATOM 765 N N . SER A 1 99 ? 18.719 3.336 -7.832 1 97.38 99 SER A N 1
ATOM 766 C CA . SER A 1 99 ? 17.625 2.693 -8.562 1 97.38 99 SER A CA 1
ATOM 767 C C . SER A 1 99 ? 18.031 2.4 -10.008 1 97.38 99 SER A C 1
ATOM 769 O O . SER A 1 99 ? 17.594 1.399 -10.578 1 97.38 99 SER A O 1
ATOM 771 N N . THR A 1 100 ? 18.844 3.223 -10.578 1 97.5 100 THR A N 1
ATOM 772 C CA . THR A 1 100 ? 19.328 2.963 -11.93 1 97.5 100 THR A CA 1
ATOM 773 C C . THR A 1 100 ? 20.203 1.713 -11.969 1 97.5 100 THR A C 1
ATOM 775 O O . THR A 1 100 ? 20.031 0.852 -12.836 1 97.5 100 THR A O 1
ATOM 778 N N . ILE A 1 101 ? 21.062 1.607 -11.039 1 97.38 101 ILE A N 1
ATOM 779 C CA . ILE A 1 101 ? 21.938 0.443 -10.977 1 97.38 101 ILE A CA 1
ATOM 780 C C . ILE A 1 101 ? 21.109 -0.808 -10.68 1 97.38 101 ILE A C 1
ATOM 782 O O . ILE A 1 101 ? 21.344 -1.87 -11.258 1 97.38 101 ILE A O 1
ATOM 786 N N . LEU A 1 102 ? 20.172 -0.67 -9.82 1 97.81 102 LEU A N 1
ATOM 787 C CA . LEU A 1 102 ? 19.297 -1.799 -9.523 1 97.81 102 LEU A CA 1
ATOM 788 C C . LEU A 1 102 ? 18.531 -2.246 -10.773 1 97.81 102 LEU A C 1
ATOM 790 O O . LEU A 1 102 ? 18.422 -3.445 -11.031 1 97.81 102 LEU A O 1
ATOM 794 N N . CYS A 1 103 ? 18.047 -1.326 -11.547 1 97.81 103 CYS A N 1
ATOM 795 C CA . CYS A 1 103 ? 17.344 -1.647 -12.781 1 97.81 103 CYS A CA 1
ATOM 796 C C . CYS A 1 103 ? 18.25 -2.369 -13.766 1 97.81 103 CYS A C 1
ATOM 798 O O . CYS A 1 103 ? 17.844 -3.344 -14.398 1 97.81 103 CYS A O 1
ATOM 800 N N . LEU A 1 104 ? 19.469 -1.944 -13.867 1 96.75 104 LEU A N 1
ATOM 801 C CA . LEU A 1 104 ? 20.422 -2.611 -14.742 1 96.75 104 LEU A CA 1
ATOM 802 C C . LEU A 1 104 ? 20.672 -4.043 -14.281 1 96.75 104 LEU A C 1
ATOM 804 O O . LEU A 1 104 ? 20.766 -4.957 -15.102 1 96.75 104 LEU A O 1
ATOM 808 N N . LYS A 1 105 ? 20.75 -4.234 -13.039 1 96.5 105 LYS A N 1
ATOM 809 C CA . LYS A 1 105 ? 20.938 -5.578 -12.492 1 96.5 105 LYS A CA 1
ATOM 810 C C . LYS A 1 105 ? 19.734 -6.461 -12.805 1 96.5 105 LYS A C 1
ATOM 812 O O . LYS A 1 105 ? 19.891 -7.621 -13.195 1 96.5 105 LYS A O 1
ATOM 817 N N . ILE A 1 106 ? 18.578 -5.918 -12.633 1 96 106 ILE A N 1
ATOM 818 C CA . ILE A 1 106 ? 17.359 -6.664 -12.883 1 96 106 ILE A CA 1
ATOM 819 C C . ILE A 1 106 ? 17.297 -7.09 -14.344 1 96 106 ILE A C 1
ATOM 821 O O . ILE A 1 106 ? 17.047 -8.258 -14.648 1 96 106 ILE A O 1
ATOM 825 N N . ILE A 1 107 ? 17.594 -6.121 -15.195 1 94.5 107 ILE A N 1
ATOM 826 C CA . ILE A 1 107 ? 17.547 -6.418 -16.625 1 94.5 107 ILE A CA 1
ATOM 827 C C . ILE A 1 107 ? 18.594 -7.488 -16.953 1 94.5 107 ILE A C 1
ATOM 829 O O . ILE A 1 107 ? 18.297 -8.445 -17.672 1 94.5 107 ILE A O 1
ATOM 833 N N . HIS A 1 108 ? 19.734 -7.371 -16.391 1 94.75 108 HIS A N 1
ATOM 834 C CA . HIS A 1 108 ? 20.797 -8.344 -16.641 1 94.75 108 HIS A CA 1
ATOM 835 C C . HIS A 1 108 ? 20.422 -9.719 -16.094 1 94.75 108 HIS A C 1
ATOM 837 O O . HIS A 1 108 ? 20.594 -10.734 -16.766 1 94.75 108 HIS A O 1
ATOM 843 N N . MET A 1 109 ? 19.906 -9.82 -14.977 1 94.5 109 MET A N 1
ATOM 844 C CA . MET A 1 109 ? 19.562 -11.094 -14.344 1 94.5 109 MET A CA 1
ATOM 845 C C . MET A 1 109 ? 18.453 -11.805 -15.109 1 94.5 109 MET A C 1
ATOM 847 O O . MET A 1 109 ? 18.531 -13.016 -15.328 1 94.5 109 MET A O 1
ATOM 851 N N . PHE A 1 110 ? 17.453 -11.094 -15.578 1 92 110 PHE A N 1
ATOM 852 C CA . PHE A 1 110 ? 16.359 -11.711 -16.312 1 92 110 PHE A CA 1
ATOM 853 C C . PHE A 1 110 ? 16.781 -12.086 -17.719 1 92 110 PHE A C 1
ATOM 855 O O . PHE A 1 110 ? 16.141 -12.914 -18.375 1 92 110 PHE A O 1
ATOM 862 N N . SER A 1 111 ? 17.891 -11.484 -18.141 1 89.19 111 SER A N 1
ATOM 863 C CA . SER A 1 111 ? 18.391 -11.828 -19.469 1 89.19 111 SER A CA 1
ATOM 864 C C . SER A 1 111 ? 19.25 -13.086 -19.422 1 89.19 111 SER A C 1
ATOM 866 O O . SER A 1 111 ? 19.375 -13.805 -20.422 1 89.19 111 SER A O 1
ATOM 868 N N . TYR A 1 112 ? 19.734 -13.453 -18.219 1 90.19 112 TYR A N 1
ATOM 869 C CA . TYR A 1 112 ? 20.75 -14.5 -18.234 1 90.19 112 TYR A CA 1
ATOM 870 C C . TYR A 1 112 ? 20.359 -15.656 -17.312 1 90.19 112 TYR A C 1
ATOM 872 O O . TYR A 1 112 ? 20.594 -16.812 -17.641 1 90.19 112 TYR A O 1
ATOM 880 N N . PHE A 1 113 ? 19.781 -15.328 -16.141 1 88.88 113 PHE A N 1
ATOM 881 C CA . PHE A 1 113 ? 19.641 -16.531 -15.32 1 88.88 113 PHE A CA 1
ATOM 882 C C . PHE A 1 113 ? 18.344 -16.469 -14.508 1 88.88 113 PHE A C 1
ATOM 884 O O . PHE A 1 113 ? 17.906 -17.484 -13.969 1 88.88 113 PHE A O 1
ATOM 891 N N . ALA A 1 114 ? 17.641 -15.375 -14.422 1 87.56 114 ALA A N 1
ATOM 892 C CA . ALA A 1 114 ? 16.516 -15.242 -13.508 1 87.56 114 ALA A CA 1
ATOM 893 C C . ALA A 1 114 ? 15.344 -16.109 -13.953 1 87.56 114 ALA A C 1
ATOM 895 O O . ALA A 1 114 ? 14.602 -16.625 -13.117 1 87.56 114 ALA A O 1
ATOM 896 N N . ASP A 1 115 ? 15.172 -16.328 -15.195 1 84.06 115 ASP A N 1
ATOM 897 C CA . ASP A 1 115 ? 14.039 -17.078 -15.719 1 84.06 115 ASP A CA 1
ATOM 898 C C . ASP A 1 115 ? 14.227 -18.578 -15.484 1 84.06 115 ASP A C 1
ATOM 900 O O . ASP A 1 115 ? 13.273 -19.359 -15.578 1 84.06 115 ASP A O 1
ATOM 904 N N . TYR A 1 116 ? 15.438 -18.984 -15.008 1 85.25 116 TYR A N 1
ATOM 905 C CA . TYR A 1 116 ? 15.711 -20.406 -14.812 1 85.25 116 TYR A CA 1
ATOM 906 C C . TYR A 1 116 ? 15.656 -20.766 -13.328 1 85.25 116 TYR A C 1
ATOM 908 O O . TYR A 1 116 ? 15.758 -21.938 -12.969 1 85.25 116 TYR A O 1
ATOM 916 N N . LEU A 1 117 ? 15.398 -19.797 -12.625 1 88.94 117 LEU A N 1
ATOM 917 C CA . LEU A 1 117 ? 15.367 -20.062 -11.188 1 88.94 117 LEU A CA 1
ATOM 918 C C . LEU A 1 117 ? 14.086 -20.797 -10.805 1 88.94 117 LEU A C 1
ATOM 920 O O . LEU A 1 117 ? 13 -20.438 -11.258 1 88.94 117 LEU A O 1
ATOM 924 N N . LYS A 1 118 ? 14.289 -21.812 -10.023 1 87.62 118 LYS A N 1
ATOM 925 C CA . LYS A 1 118 ? 13.141 -22.594 -9.555 1 87.62 118 LYS A CA 1
ATOM 926 C C . LYS A 1 118 ? 12.586 -22.016 -8.258 1 87.62 118 LYS A C 1
ATOM 928 O O . LYS A 1 118 ? 13.297 -21.328 -7.52 1 87.62 118 LYS A O 1
ATOM 933 N N . GLN A 1 119 ? 11.352 -22.266 -8.086 1 86.38 119 GLN A N 1
ATOM 934 C CA . GLN A 1 119 ? 10.703 -21.859 -6.848 1 86.38 119 GLN A CA 1
ATOM 935 C C . GLN A 1 119 ? 11.031 -22.812 -5.707 1 86.38 119 GLN A C 1
ATOM 937 O O . GLN A 1 119 ? 10.609 -23.969 -5.723 1 86.38 119 GLN A O 1
ATOM 942 N N . LYS A 1 120 ? 11.898 -22.312 -4.762 1 88.19 120 LYS A N 1
ATOM 943 C CA . LYS A 1 120 ? 12.32 -23.094 -3.596 1 88.19 120 LYS A CA 1
ATOM 944 C C . LYS A 1 120 ? 12.445 -22.188 -2.363 1 88.19 120 LYS A C 1
ATOM 946 O O . LYS A 1 120 ? 12.633 -20.984 -2.484 1 88.19 120 LYS A O 1
ATOM 951 N N . PRO A 1 121 ? 12.18 -22.812 -1.26 1 89.69 121 PRO A N 1
ATOM 952 C CA . PRO A 1 121 ? 12.352 -22.047 -0.026 1 89.69 121 PRO A CA 1
ATOM 953 C C . PRO A 1 121 ? 13.828 -21.828 0.327 1 89.69 121 PRO A C 1
ATOM 955 O O . PRO A 1 121 ? 14.289 -22.312 1.366 1 89.69 121 PRO A O 1
ATOM 958 N N . GLU A 1 122 ? 14.539 -21.25 -0.573 1 92.19 122 GLU A N 1
ATOM 959 C CA . GLU A 1 122 ? 15.961 -20.938 -0.427 1 92.19 122 GLU A CA 1
ATOM 960 C C . GLU A 1 122 ? 16.266 -19.531 -0.949 1 92.19 122 GLU A C 1
ATOM 962 O O . GLU A 1 122 ? 15.438 -18.922 -1.629 1 92.19 122 GLU A O 1
ATOM 967 N N . LEU A 1 123 ? 17.391 -19.125 -0.595 1 91.81 123 LEU A N 1
ATOM 968 C CA . LEU A 1 123 ? 17.797 -17.797 -1 1 91.81 123 LEU A CA 1
ATOM 969 C C . LEU A 1 123 ? 18 -17.719 -2.508 1 91.81 123 LEU A C 1
ATOM 971 O O . LEU A 1 123 ? 17.453 -16.844 -3.176 1 91.81 123 LEU A O 1
ATOM 975 N N . TYR A 1 124 ? 18.734 -18.719 -3.033 1 93.75 124 TYR A N 1
ATOM 976 C CA . TYR A 1 124 ? 19.031 -18.719 -4.461 1 93.75 124 TYR A CA 1
ATOM 977 C C . TYR A 1 124 ? 17.891 -19.359 -5.254 1 93.75 124 TYR A C 1
ATOM 979 O O . TYR A 1 124 ? 18.078 -20.422 -5.867 1 93.75 124 TYR A O 1
ATOM 987 N N . SER A 1 125 ? 16.766 -18.781 -5.176 1 93.69 125 SER A N 1
ATOM 988 C CA . SER A 1 125 ? 15.531 -19.172 -5.844 1 93.69 125 SER A CA 1
ATOM 989 C C . SER A 1 125 ? 14.797 -17.953 -6.402 1 93.69 125 SER A C 1
ATOM 991 O O . SER A 1 125 ? 15.234 -16.812 -6.211 1 93.69 125 SER A O 1
ATOM 993 N N . SER A 1 126 ? 13.812 -18.203 -7.164 1 91.94 126 SER A N 1
ATOM 994 C CA . SER A 1 126 ? 13.016 -17.109 -7.715 1 91.94 126 SER A CA 1
ATOM 995 C C . SER A 1 126 ? 12.375 -16.281 -6.605 1 91.94 126 SER A C 1
ATOM 997 O O . SER A 1 126 ? 12.375 -15.047 -6.668 1 91.94 126 SER A O 1
ATOM 999 N N . THR A 1 127 ? 11.922 -16.969 -5.551 1 91.19 127 THR A N 1
ATOM 1000 C CA . THR A 1 127 ? 11.312 -16.281 -4.422 1 91.19 127 THR A CA 1
ATOM 1001 C C . THR A 1 127 ? 12.359 -15.445 -3.676 1 91.19 127 THR A C 1
ATOM 1003 O O . THR A 1 127 ? 12.094 -14.305 -3.297 1 91.19 127 THR A O 1
ATOM 1006 N N . GLY A 1 128 ? 13.492 -16.078 -3.484 1 93.12 128 GLY A N 1
ATOM 1007 C CA . GLY A 1 128 ? 14.562 -15.352 -2.824 1 93.12 128 GLY A CA 1
ATOM 1008 C C . GLY A 1 128 ? 14.992 -14.109 -3.58 1 93.12 128 GLY A C 1
ATOM 1009 O O . GLY A 1 128 ? 15.227 -13.062 -2.977 1 93.12 128 GLY A O 1
ATOM 1010 N N . LEU A 1 129 ? 15.148 -14.211 -4.816 1 94.88 129 LEU A N 1
ATOM 1011 C CA . LEU A 1 129 ? 15.547 -13.078 -5.645 1 94.88 129 LEU A CA 1
ATOM 1012 C C . LEU A 1 129 ? 14.477 -11.984 -5.625 1 94.88 129 LEU A C 1
ATOM 1014 O O . LEU A 1 129 ? 14.797 -10.805 -5.48 1 94.88 129 LEU A O 1
ATOM 1018 N N . LYS A 1 130 ? 13.242 -12.359 -5.754 1 93.75 130 LYS A N 1
ATOM 1019 C CA . LYS A 1 130 ? 12.125 -11.43 -5.695 1 93.75 130 LYS A CA 1
ATOM 1020 C C . LYS A 1 130 ? 12.102 -10.672 -4.367 1 93.75 130 LYS A C 1
ATOM 1022 O O . LYS A 1 130 ? 11.922 -9.453 -4.34 1 93.75 130 LYS A O 1
ATOM 1027 N N . LEU A 1 131 ? 12.281 -11.375 -3.332 1 93.69 131 LEU A N 1
ATOM 1028 C CA . LEU A 1 131 ? 12.289 -10.758 -2.012 1 93.69 131 LEU A CA 1
ATOM 1029 C C . LEU A 1 131 ? 13.492 -9.828 -1.858 1 93.69 131 LEU A C 1
ATOM 1031 O O . LEU A 1 131 ? 13.383 -8.773 -1.225 1 93.69 131 LEU A O 1
ATOM 1035 N N . THR A 1 132 ? 14.547 -10.219 -2.398 1 96.44 132 THR A N 1
ATOM 1036 C CA . THR A 1 132 ? 15.727 -9.352 -2.354 1 96.44 132 THR A CA 1
ATOM 1037 C C . THR A 1 132 ? 15.469 -8.055 -3.113 1 96.44 132 THR A C 1
ATOM 1039 O O . THR A 1 132 ? 15.805 -6.969 -2.633 1 96.44 132 THR A O 1
ATOM 1042 N N . PHE A 1 133 ? 14.867 -8.156 -4.297 1 96.94 133 PHE A N 1
ATOM 1043 C CA . PHE A 1 133 ? 14.477 -6.969 -5.047 1 96.94 133 PHE A CA 1
ATOM 1044 C C . PHE A 1 133 ? 13.547 -6.086 -4.219 1 96.94 133 PHE A C 1
ATOM 1046 O O . PHE A 1 133 ? 13.688 -4.859 -4.219 1 96.94 133 PHE A O 1
ATOM 1053 N N . SER A 1 134 ? 12.672 -6.695 -3.521 1 96.25 134 SER A N 1
ATOM 1054 C CA . SER A 1 134 ? 11.617 -5.973 -2.824 1 96.25 134 SER A CA 1
ATOM 1055 C C . SER A 1 134 ? 12.172 -5.156 -1.664 1 96.25 134 SER A C 1
ATOM 1057 O O . SER A 1 134 ? 11.531 -4.215 -1.189 1 96.25 134 SER A O 1
ATOM 1059 N N . VAL A 1 135 ? 13.367 -5.512 -1.233 1 96.62 135 VAL A N 1
ATOM 1060 C CA . VAL A 1 135 ? 14.031 -4.75 -0.178 1 96.62 135 VAL A CA 1
ATOM 1061 C C . VAL A 1 135 ? 14.266 -3.316 -0.642 1 96.62 135 VAL A C 1
ATOM 1063 O O . VAL A 1 135 ? 14.477 -2.418 0.177 1 96.62 135 VAL A O 1
ATOM 1066 N N . ALA A 1 136 ? 14.188 -3.076 -1.903 1 97.06 136 ALA A N 1
ATOM 1067 C CA . ALA A 1 136 ? 14.328 -1.726 -2.445 1 97.06 136 ALA A CA 1
ATOM 1068 C C . ALA A 1 136 ? 13.258 -0.794 -1.872 1 97.06 136 ALA A C 1
ATOM 1070 O O . ALA A 1 136 ? 13.516 0.392 -1.653 1 97.06 136 ALA A O 1
ATOM 1071 N N . ALA A 1 137 ? 12.094 -1.33 -1.667 1 95.69 137 ALA A N 1
ATOM 1072 C CA . ALA A 1 137 ? 11.023 -0.526 -1.075 1 95.69 137 ALA A CA 1
ATOM 1073 C C . ALA A 1 137 ? 11.375 -0.115 0.352 1 95.69 137 ALA A C 1
ATOM 1075 O O . ALA A 1 137 ? 11.102 1.013 0.766 1 95.69 137 ALA A O 1
ATOM 1076 N N . VAL A 1 138 ? 12.039 -1.022 1.05 1 94.06 138 VAL A N 1
ATOM 1077 C CA . VAL A 1 138 ? 12.453 -0.739 2.42 1 94.06 138 VAL A CA 1
ATOM 1078 C C . VAL A 1 138 ? 13.547 0.332 2.418 1 94.06 138 VAL A C 1
ATOM 1080 O O . VAL A 1 138 ? 13.5 1.27 3.219 1 94.06 138 VAL A O 1
ATOM 1083 N N . VAL A 1 139 ? 14.422 0.188 1.531 1 94.94 139 VAL A N 1
ATOM 1084 C CA . VAL A 1 139 ? 15.508 1.154 1.402 1 94.94 139 VAL A CA 1
ATOM 1085 C C . VAL A 1 139 ? 14.93 2.539 1.11 1 94.94 139 VAL A C 1
ATOM 1087 O O . VAL A 1 139 ? 15.352 3.531 1.711 1 94.94 139 VAL A O 1
ATOM 1090 N N . PHE A 1 140 ? 13.969 2.613 0.263 1 94 140 PHE A N 1
ATOM 1091 C CA . PHE A 1 140 ? 13.367 3.895 -0.089 1 94 140 PHE A CA 1
ATOM 1092 C C . PHE A 1 140 ? 12.672 4.516 1.117 1 94 140 PHE A C 1
ATOM 1094 O O . PHE A 1 140 ? 12.797 5.719 1.358 1 94 140 PHE A O 1
ATOM 1101 N N . LEU A 1 141 ? 11.977 3.699 1.804 1 90.62 141 LEU A N 1
ATOM 1102 C CA . LEU A 1 141 ? 11.258 4.207 2.967 1 90.62 141 LEU A CA 1
ATOM 1103 C C . LEU A 1 141 ? 12.227 4.766 4.004 1 90.62 141 LEU A C 1
ATOM 1105 O O . LEU A 1 141 ? 11.984 5.84 4.566 1 90.62 141 LEU A O 1
ATOM 1109 N N . LEU A 1 142 ? 13.258 4.059 4.219 1 89.44 142 LEU A N 1
ATOM 1110 C CA . LEU A 1 142 ? 14.25 4.496 5.195 1 89.44 142 LEU A CA 1
ATOM 1111 C C . LEU A 1 142 ? 14.953 5.762 4.723 1 89.44 142 LEU A C 1
ATOM 1113 O O . LEU A 1 142 ? 15.203 6.672 5.516 1 89.44 142 LEU A O 1
ATOM 1117 N N . LEU A 1 143 ? 15.211 5.812 3.471 1 90 143 LEU A N 1
ATOM 1118 C CA . LEU A 1 143 ? 15.836 7 2.906 1 90 143 LEU A CA 1
ATOM 1119 C C . LEU A 1 143 ? 14.938 8.219 3.078 1 90 143 LEU A C 1
ATOM 1121 O O . LEU A 1 143 ? 15.406 9.289 3.475 1 90 143 LEU A O 1
ATOM 1125 N N . SER A 1 144 ? 13.688 8.07 2.793 1 86.12 144 SER A N 1
ATOM 1126 C CA . SER A 1 144 ? 12.727 9.156 2.947 1 86.12 144 SER A CA 1
ATOM 1127 C C . SER A 1 144 ? 12.602 9.578 4.406 1 86.12 144 SER A C 1
ATOM 1129 O O . SER A 1 144 ? 12.484 10.773 4.707 1 86.12 144 SER A O 1
ATOM 1131 N N . TYR A 1 145 ? 12.648 8.617 5.223 1 82.31 145 TYR A N 1
ATOM 1132 C CA . TYR A 1 145 ? 12.523 8.898 6.648 1 82.31 145 TYR A CA 1
ATOM 1133 C C . TYR A 1 145 ? 13.719 9.703 7.152 1 82.31 145 TYR A C 1
ATOM 1135 O O . TYR A 1 145 ? 13.562 10.602 7.984 1 82.31 145 TYR A O 1
ATOM 1143 N N . CYS A 1 146 ? 14.82 9.422 6.73 1 81.56 146 CYS A N 1
ATOM 1144 C CA . CYS A 1 146 ? 16.031 10.094 7.168 1 81.56 146 CYS A CA 1
ATOM 1145 C C . CYS A 1 146 ? 16.016 11.57 6.789 1 81.56 146 CYS A C 1
ATOM 1147 O O . CYS A 1 146 ? 16.641 12.398 7.445 1 81.56 146 CYS A O 1
ATOM 1149 N N . HIS A 1 147 ? 15.234 11.93 5.879 1 77.75 147 HIS A N 1
ATOM 1150 C CA . HIS A 1 147 ? 15.227 13.312 5.41 1 77.75 147 HIS A CA 1
ATOM 1151 C C . HIS A 1 147 ? 13.969 14.039 5.863 1 77.75 147 HIS A C 1
ATOM 1153 O O . HIS A 1 147 ? 13.766 15.211 5.523 1 77.75 147 HIS A O 1
ATOM 1159 N N . ARG A 1 148 ? 13.164 13.445 6.621 1 74.44 148 ARG A N 1
ATOM 1160 C CA . ARG A 1 148 ? 11.898 14.008 7.086 1 74.44 148 ARG A CA 1
ATOM 1161 C C . ARG A 1 148 ? 12.141 15.203 8 1 74.44 148 ARG A C 1
ATOM 1163 O O . ARG A 1 148 ? 11.352 16.156 8.008 1 74.44 148 ARG A O 1
ATOM 1170 N N . LYS A 1 149 ? 13.172 15.195 8.758 1 70.44 149 LYS A N 1
ATOM 1171 C CA . LYS A 1 149 ? 13.445 16.25 9.727 1 70.44 149 LYS A CA 1
ATOM 1172 C C . LYS A 1 149 ? 13.672 17.594 9.039 1 70.44 149 LYS A C 1
ATOM 1174 O O . LYS A 1 149 ? 13.508 18.641 9.648 1 70.44 149 LYS A O 1
ATOM 1179 N N . GLU A 1 150 ? 13.977 17.516 7.828 1 68.75 150 GLU A N 1
ATOM 1180 C CA . GLU A 1 150 ? 14.273 18.734 7.094 1 68.75 150 GLU A CA 1
ATOM 1181 C C . GLU A 1 150 ? 13 19.484 6.707 1 68.75 150 GLU A C 1
ATOM 1183 O O . GLU A 1 150 ? 13.031 20.656 6.367 1 68.75 150 GLU A O 1
ATOM 1188 N N . LEU A 1 151 ? 11.875 18.719 6.77 1 69.19 151 LEU A N 1
ATOM 1189 C CA . LEU A 1 151 ? 10.602 19.328 6.387 1 69.19 151 LEU A CA 1
ATOM 1190 C C . LEU A 1 151 ? 10.016 20.141 7.535 1 69.19 151 LEU A C 1
ATOM 1192 O O . LEU A 1 151 ? 10.016 19.688 8.688 1 69.19 151 LEU A O 1
ATOM 1196 N N . LYS A 1 152 ? 9.797 21.375 7.117 1 69.56 152 LYS A N 1
ATOM 1197 C CA . LYS A 1 152 ? 9.141 22.234 8.102 1 69.56 152 LYS A CA 1
ATOM 1198 C C . LYS A 1 152 ? 7.625 22.188 7.949 1 69.56 152 LYS A C 1
ATOM 1200 O O . LYS A 1 152 ? 7.109 22.125 6.832 1 69.56 152 LYS A O 1
ATOM 1205 N N . GLY A 1 153 ? 6.883 22.047 8.961 1 72.81 153 GLY A N 1
ATOM 1206 C CA . GLY A 1 153 ? 5.43 22.078 8.953 1 72.81 153 GLY A CA 1
ATOM 1207 C C . GLY A 1 153 ? 4.809 20.688 8.945 1 72.81 153 GLY A C 1
ATOM 1208 O O . GLY A 1 153 ? 5.34 19.766 8.328 1 72.81 153 GLY A O 1
ATOM 1209 N N . VAL A 1 154 ? 3.848 20.531 9.555 1 74.31 154 VAL A N 1
ATOM 1210 C CA . VAL A 1 154 ? 3.15 19.266 9.734 1 74.31 154 VAL A CA 1
ATOM 1211 C C . VAL A 1 154 ? 2.516 18.828 8.414 1 74.31 154 VAL A C 1
ATOM 1213 O O . VAL A 1 154 ? 2.512 17.641 8.086 1 74.31 154 VAL A O 1
ATOM 1216 N N . TYR A 1 155 ? 2.104 19.797 7.613 1 76.25 155 TYR A N 1
ATOM 1217 C CA . TYR A 1 155 ? 1.475 19.516 6.324 1 76.25 155 TYR A CA 1
ATOM 1218 C C . TYR A 1 155 ? 2.451 18.828 5.379 1 76.25 155 TYR A C 1
ATOM 1220 O O . TYR A 1 155 ? 2.125 17.812 4.777 1 76.25 155 TYR A O 1
ATOM 1228 N N . TYR A 1 156 ? 3.605 19.297 5.367 1 75.94 156 TYR A N 1
ATOM 1229 C CA . TYR A 1 156 ? 4.605 18.766 4.449 1 75.94 156 TYR A CA 1
ATOM 1230 C C . TYR A 1 156 ? 5.113 17.406 4.918 1 75.94 156 TYR A C 1
ATOM 1232 O O . TYR A 1 156 ? 5.34 16.516 4.105 1 75.94 156 TYR A O 1
ATOM 1240 N N . LYS A 1 157 ? 5.211 17.25 6.172 1 78.19 157 LYS A N 1
ATOM 1241 C CA . LYS A 1 157 ? 5.684 15.992 6.727 1 78.19 157 LYS A CA 1
ATOM 1242 C C . LYS A 1 157 ? 4.68 14.867 6.473 1 78.19 157 LYS A C 1
ATOM 1244 O O . LYS A 1 157 ? 5.051 13.781 6.027 1 78.19 157 LYS A O 1
ATOM 1249 N N . LEU A 1 158 ? 3.432 15.188 6.613 1 79.75 158 LEU A N 1
ATOM 1250 C CA . LEU A 1 158 ? 2.398 14.18 6.434 1 79.75 158 LEU A CA 1
ATOM 1251 C C . LEU A 1 158 ? 2.209 13.852 4.957 1 79.75 158 LEU A C 1
ATOM 1253 O O . LEU A 1 158 ? 2.002 12.688 4.594 1 79.75 158 LEU A O 1
ATOM 1257 N N . THR A 1 159 ? 2.301 14.883 4.18 1 79.19 159 THR A N 1
ATOM 1258 C CA . THR A 1 159 ? 2.16 14.656 2.744 1 79.19 159 THR A CA 1
ATOM 1259 C C . THR A 1 159 ? 3.328 13.828 2.213 1 79.19 159 THR A C 1
ATOM 1261 O O . THR A 1 159 ? 3.135 12.922 1.396 1 79.19 159 THR A O 1
ATOM 1264 N N . MET A 1 160 ? 4.473 14.109 2.748 1 78.75 160 MET A N 1
ATOM 1265 C CA . MET A 1 160 ? 5.641 13.344 2.322 1 78.75 160 MET A CA 1
ATOM 1266 C C . MET A 1 160 ? 5.535 11.891 2.773 1 78.75 160 MET A C 1
ATOM 1268 O O . MET A 1 160 ? 5.938 10.984 2.047 1 78.75 160 MET A O 1
ATOM 1272 N N . GLU A 1 161 ? 5.066 11.68 3.891 1 81.69 161 GLU A N 1
ATOM 1273 C CA . GLU A 1 161 ? 4.879 10.32 4.379 1 81.69 161 GLU A CA 1
ATOM 1274 C C . GLU A 1 161 ? 3.879 9.555 3.512 1 81.69 161 GLU A C 1
ATOM 1276 O O . GLU A 1 161 ? 4.09 8.383 3.195 1 81.69 161 GLU A O 1
ATOM 1281 N N . LYS A 1 162 ? 2.873 10.234 3.146 1 82.06 162 LYS A N 1
ATOM 1282 C CA . LYS A 1 162 ? 1.858 9.633 2.285 1 82.06 162 LYS A CA 1
ATOM 1283 C C . LYS A 1 162 ? 2.441 9.266 0.923 1 82.06 162 LYS A C 1
ATOM 1285 O O . LYS A 1 162 ? 2.227 8.156 0.429 1 82.06 162 LYS A O 1
ATOM 1290 N N . VAL A 1 163 ? 3.18 10.188 0.465 1 81.38 163 VAL A N 1
ATOM 1291 C CA . VAL A 1 163 ? 3.744 9.992 -0.866 1 81.38 163 VAL A CA 1
ATOM 1292 C C . VAL A 1 163 ? 4.82 8.906 -0.817 1 81.38 163 VAL A C 1
ATOM 1294 O O . VAL A 1 163 ? 4.906 8.07 -1.716 1 81.38 163 VAL A O 1
ATOM 1297 N N . ALA A 1 164 ? 5.625 8.945 0.203 1 83.81 164 ALA A N 1
ATOM 1298 C CA . ALA A 1 164 ? 6.672 7.938 0.352 1 83.81 164 ALA A CA 1
ATOM 1299 C C . ALA A 1 164 ? 6.078 6.539 0.494 1 83.81 164 ALA A C 1
ATOM 1301 O O . ALA A 1 164 ? 6.586 5.582 -0.093 1 83.81 164 ALA A O 1
ATOM 1302 N N . PHE A 1 165 ? 5.074 6.477 1.172 1 85.94 165 PHE A N 1
ATOM 1303 C CA . PHE A 1 165 ? 4.426 5.184 1.365 1 85.94 165 PHE A CA 1
ATOM 1304 C C . PHE A 1 165 ? 3.832 4.676 0.057 1 85.94 165 PHE A C 1
ATOM 1306 O O . PHE A 1 165 ? 3.973 3.498 -0.28 1 85.94 165 PHE A O 1
ATOM 1313 N N . SER A 1 166 ? 3.148 5.512 -0.598 1 87.56 166 SER A N 1
ATOM 1314 C CA . SER A 1 166 ? 2.584 5.148 -1.893 1 87.56 166 SER A CA 1
ATOM 1315 C C . SER A 1 166 ? 3.67 4.688 -2.859 1 87.56 166 SER A C 1
ATOM 1317 O O . SER A 1 166 ? 3.48 3.723 -3.602 1 87.56 166 SER A O 1
ATOM 1319 N N . ALA A 1 167 ? 4.738 5.348 -2.84 1 89.19 167 ALA A N 1
ATOM 1320 C CA . ALA A 1 167 ? 5.852 4.992 -3.715 1 89.19 167 ALA A CA 1
ATOM 1321 C C . ALA A 1 167 ? 6.414 3.621 -3.357 1 89.19 167 ALA A C 1
ATOM 1323 O O . ALA A 1 167 ? 6.805 2.855 -4.242 1 89.19 167 ALA A O 1
ATOM 1324 N N . CYS A 1 168 ? 6.492 3.359 -2.127 1 91.06 168 CYS A N 1
ATOM 1325 C CA . CYS A 1 168 ? 6.949 2.045 -1.686 1 91.06 168 CYS A CA 1
ATOM 1326 C C . CYS A 1 168 ? 6.039 0.946 -2.221 1 91.06 168 CYS A C 1
ATOM 1328 O O . CYS A 1 168 ? 6.52 -0.086 -2.695 1 91.06 168 CYS A O 1
ATOM 1330 N N . LEU A 1 169 ? 4.824 1.188 -2.23 1 91.56 169 LEU A N 1
ATOM 1331 C CA . LEU A 1 169 ? 3.869 0.196 -2.709 1 91.56 169 LEU A CA 1
ATOM 1332 C C . LEU A 1 169 ? 3.969 0.033 -4.223 1 91.56 169 LEU A C 1
ATOM 1334 O O . LEU A 1 169 ? 3.768 -1.064 -4.746 1 91.56 169 LEU A O 1
ATOM 1338 N N . ASP A 1 170 ? 4.277 1.094 -4.801 1 93.88 170 ASP A N 1
ATOM 1339 C CA . ASP A 1 170 ? 4.461 1.021 -6.246 1 93.88 170 ASP A CA 1
ATOM 1340 C C . ASP A 1 170 ? 5.676 0.165 -6.602 1 93.88 170 ASP A C 1
ATOM 1342 O O . ASP A 1 170 ? 5.648 -0.582 -7.582 1 93.88 170 ASP A O 1
ATOM 1346 N N . ILE A 1 171 ? 6.688 0.315 -5.852 1 95.75 171 ILE A N 1
ATOM 1347 C CA . ILE A 1 171 ? 7.871 -0.509 -6.07 1 95.75 171 ILE A CA 1
ATOM 1348 C C . ILE A 1 171 ? 7.516 -1.982 -5.883 1 95.75 171 ILE A C 1
ATOM 1350 O O . ILE A 1 171 ? 7.855 -2.82 -6.723 1 95.75 171 ILE A O 1
ATOM 1354 N N . LEU A 1 172 ? 6.832 -2.268 -4.844 1 95.31 172 LEU A N 1
ATOM 1355 C CA . LEU A 1 172 ? 6.438 -3.645 -4.562 1 95.31 172 LEU A CA 1
ATOM 1356 C C . LEU A 1 172 ? 5.512 -4.18 -5.652 1 95.31 172 LEU A C 1
ATOM 1358 O O . LEU A 1 172 ? 5.621 -5.34 -6.047 1 95.31 172 LEU A O 1
ATOM 1362 N N . ASP A 1 173 ? 4.652 -3.322 -6.078 1 95.19 173 ASP A N 1
ATOM 1363 C CA . ASP A 1 173 ? 3.732 -3.693 -7.148 1 95.19 173 ASP A CA 1
ATOM 1364 C C . ASP A 1 173 ? 4.492 -4.035 -8.43 1 95.19 173 ASP A C 1
ATOM 1366 O O . ASP A 1 173 ? 4.191 -5.039 -9.086 1 95.19 173 ASP A O 1
ATOM 1370 N N . ALA A 1 174 ? 5.457 -3.262 -8.766 1 94 174 ALA A N 1
ATOM 1371 C CA . ALA A 1 174 ? 6.266 -3.492 -9.961 1 94 174 ALA A CA 1
ATOM 1372 C C . ALA A 1 174 ? 7.031 -4.809 -9.859 1 94 174 ALA A C 1
ATOM 1374 O O . ALA A 1 174 ? 7.129 -5.551 -10.836 1 94 174 ALA A O 1
ATOM 1375 N N . LEU A 1 175 ? 7.473 -5.078 -8.758 1 93 175 LEU A N 1
ATOM 1376 C CA . LEU A 1 175 ? 8.234 -6.305 -8.555 1 93 175 LEU A CA 1
ATOM 1377 C C . LEU A 1 175 ? 7.316 -7.523 -8.586 1 93 175 LEU A C 1
ATOM 1379 O O . LEU A 1 175 ? 7.723 -8.602 -9.023 1 93 175 LEU A O 1
ATOM 1383 N N . MET A 1 176 ? 6.082 -7.305 -8.156 1 91 176 MET A N 1
ATOM 1384 C CA . MET A 1 176 ? 5.105 -8.375 -8.281 1 91 176 MET A CA 1
ATOM 1385 C C . MET A 1 176 ? 4.801 -8.672 -9.75 1 91 176 MET A C 1
ATOM 1387 O O . MET A 1 176 ? 4.559 -9.82 -10.125 1 91 176 MET A O 1
ATOM 1391 N N . LEU A 1 177 ? 4.82 -7.691 -10.492 1 89.69 177 LEU A N 1
ATOM 1392 C CA . LEU A 1 177 ? 4.586 -7.891 -11.914 1 89.69 177 LEU A CA 1
ATOM 1393 C C . LEU A 1 177 ? 5.746 -8.648 -12.555 1 89.69 177 LEU A C 1
ATOM 1395 O O . LEU A 1 177 ? 5.539 -9.477 -13.445 1 89.69 177 LEU A O 1
ATOM 1399 N N . LEU A 1 178 ? 6.957 -8.375 -12.102 1 89.06 178 LEU A N 1
ATOM 1400 C CA . LEU A 1 178 ? 8.148 -9.055 -12.609 1 89.06 178 LEU A CA 1
ATOM 1401 C C . LEU A 1 178 ? 8.094 -10.547 -12.305 1 89.06 178 LEU A C 1
ATOM 1403 O O . LEU A 1 178 ? 8.797 -11.344 -12.938 1 89.06 178 LEU A O 1
ATOM 1407 N N . ASP A 1 179 ? 7.281 -10.859 -11.383 1 85.38 179 ASP A N 1
ATOM 1408 C CA . ASP A 1 179 ? 7.141 -12.25 -10.969 1 85.38 179 ASP A CA 1
ATOM 1409 C C . ASP A 1 179 ? 6.676 -13.125 -12.125 1 85.38 179 ASP A C 1
ATOM 1411 O O . ASP A 1 179 ? 7.008 -14.312 -12.18 1 85.38 179 ASP A O 1
ATOM 1415 N N . ILE A 1 180 ? 5.977 -12.562 -12.977 1 82.81 180 ILE A N 1
ATOM 1416 C CA . ILE A 1 180 ? 5.441 -13.312 -14.109 1 82.81 180 ILE A CA 1
ATOM 1417 C C . ILE A 1 180 ? 6.586 -13.773 -15.008 1 82.81 180 ILE A C 1
ATOM 1419 O O . ILE A 1 180 ? 6.469 -14.789 -15.703 1 82.81 180 ILE A O 1
ATOM 1423 N N . LEU A 1 181 ? 7.645 -13.039 -14.891 1 84.5 181 LEU A N 1
ATOM 1424 C CA . LEU A 1 181 ? 8.766 -13.344 -15.773 1 84.5 181 LEU A CA 1
ATOM 1425 C C . LEU A 1 181 ? 9.562 -14.531 -15.25 1 84.5 181 LEU A C 1
ATOM 1427 O O . LEU A 1 181 ? 10.352 -15.133 -15.992 1 84.5 181 LEU A O 1
ATOM 1431 N N . PHE A 1 182 ? 9.344 -14.844 -13.961 1 78.75 182 PHE A N 1
ATOM 1432 C CA . PHE A 1 182 ? 10.031 -16 -13.414 1 78.75 182 PHE A CA 1
ATOM 1433 C C . PHE A 1 182 ? 9.445 -17.297 -13.969 1 78.75 182 PHE A C 1
ATOM 1435 O O . PHE A 1 182 ? 10.109 -18.328 -13.984 1 78.75 182 PHE A O 1
ATOM 1442 N N . ILE A 1 183 ? 8.109 -17.266 -14.133 1 66.25 183 ILE A N 1
ATOM 1443 C CA . ILE A 1 183 ? 7.422 -18.5 -14.531 1 66.25 183 ILE A CA 1
ATOM 1444 C C . ILE A 1 183 ? 7.523 -18.672 -16.047 1 66.25 183 ILE A C 1
ATOM 1446 O O . ILE A 1 183 ? 6.695 -18.141 -16.797 1 66.25 183 ILE A O 1
ATOM 1450 N N . ARG A 1 184 ? 8.758 -18.688 -16.641 1 55.28 184 ARG A N 1
ATOM 1451 C CA . ARG A 1 184 ? 8.867 -19.062 -18.047 1 55.28 184 ARG A CA 1
ATOM 1452 C C . ARG A 1 184 ? 8.43 -20.516 -18.281 1 55.28 184 ARG A C 1
ATOM 1454 O O . ARG A 1 184 ? 9.164 -21.438 -17.953 1 55.28 184 ARG A O 1
ATOM 1461 N N . ASP A 1 185 ? 7.266 -20.922 -17.734 1 47.56 185 ASP A N 1
ATOM 1462 C CA . ASP A 1 185 ? 7 -22.219 -18.375 1 47.56 185 ASP A CA 1
ATOM 1463 C C . ASP A 1 185 ? 7.207 -22.141 -19.891 1 47.56 185 ASP A C 1
ATOM 1465 O O . ASP A 1 185 ? 7.027 -21.078 -20.484 1 47.56 185 ASP A O 1
ATOM 1469 N N . SER A 1 186 ? 8.008 -23.141 -20.344 1 43.22 186 SER A N 1
ATOM 1470 C CA . SER A 1 186 ? 8.289 -23.438 -21.734 1 43.22 186 SER A CA 1
ATOM 1471 C C . SER A 1 186 ? 7.191 -22.891 -22.656 1 43.22 186 SER A C 1
ATOM 1473 O O . SER A 1 186 ? 7.453 -22.531 -23.797 1 43.22 186 SER A O 1
ATOM 1475 N N . ASN A 1 187 ? 5.848 -23.25 -22.328 1 44 187 ASN A N 1
ATOM 1476 C CA . ASN A 1 187 ? 4.914 -23.047 -23.438 1 44 187 ASN A CA 1
ATOM 1477 C C . ASN A 1 187 ? 4.656 -21.562 -23.672 1 44 187 ASN A C 1
ATOM 1479 O O . ASN A 1 187 ? 4.578 -21.109 -24.812 1 44 187 ASN A O 1
ATOM 1483 N N . ALA A 1 188 ? 3.533 -20.875 -23.016 1 49.53 188 ALA A N 1
ATOM 1484 C CA . ALA A 1 188 ? 2.902 -19.703 -23.625 1 49.53 188 ALA A CA 1
ATOM 1485 C C . ALA A 1 188 ? 3.902 -18.562 -23.781 1 49.53 188 ALA A C 1
ATOM 1487 O O . ALA A 1 188 ? 4.48 -18.094 -22.797 1 49.53 188 ALA A O 1
ATOM 1488 N N . ASP A 1 189 ? 4.781 -18.562 -24.625 1 57.84 189 ASP A N 1
ATOM 1489 C CA . ASP A 1 189 ? 5.746 -17.672 -25.266 1 57.84 189 ASP A CA 1
ATOM 1490 C C . ASP A 1 189 ? 5.398 -16.219 -25 1 57.84 189 ASP A C 1
ATOM 1492 O O . ASP A 1 189 ? 4.512 -15.656 -25.656 1 57.84 189 ASP A O 1
ATOM 1496 N N . ILE A 1 190 ? 5.562 -15.789 -23.625 1 65.94 190 ILE A N 1
ATOM 1497 C CA . ILE A 1 190 ? 5.5 -14.336 -23.547 1 65.94 190 ILE A CA 1
ATOM 1498 C C . ILE A 1 190 ? 6.355 -13.727 -24.656 1 65.94 190 ILE A C 1
ATOM 1500 O O . ILE A 1 190 ? 7.52 -14.086 -24.828 1 65.94 190 ILE A O 1
ATOM 1504 N N . THR A 1 191 ? 5.668 -13.078 -25.484 1 79.06 191 THR A N 1
ATOM 1505 C CA . THR A 1 191 ? 6.355 -12.438 -26.609 1 79.06 191 THR A CA 1
ATOM 1506 C C . THR A 1 191 ? 7.531 -11.602 -26.109 1 79.06 191 THR A C 1
ATOM 1508 O O . THR A 1 191 ? 7.531 -11.141 -24.969 1 79.06 191 THR A O 1
ATOM 1511 N N . VAL A 1 192 ? 8.508 -11.648 -26.766 1 83.62 192 VAL A N 1
ATOM 1512 C CA . VAL A 1 192 ? 9.695 -10.844 -26.484 1 83.62 192 VAL A CA 1
ATOM 1513 C C . VAL A 1 192 ? 9.281 -9.406 -26.188 1 83.62 192 VAL A C 1
ATOM 1515 O O . VAL A 1 192 ? 9.844 -8.758 -25.297 1 83.62 192 VAL A O 1
ATOM 1518 N N . MET A 1 193 ? 8.297 -9.008 -26.844 1 85 193 MET A N 1
ATOM 1519 C CA . MET A 1 193 ? 7.844 -7.629 -26.672 1 85 193 MET A CA 1
ATOM 1520 C C . MET A 1 193 ? 7.23 -7.434 -25.297 1 85 193 MET A C 1
ATOM 1522 O O . MET A 1 193 ? 7.488 -6.43 -24.625 1 85 193 MET A O 1
ATOM 1526 N N . LEU A 1 194 ? 6.492 -8.352 -24.891 1 87.62 194 LEU A N 1
ATOM 1527 C CA . LEU A 1 194 ? 5.855 -8.25 -23.578 1 87.62 194 LEU A CA 1
ATOM 1528 C C . LEU A 1 194 ? 6.891 -8.32 -22.469 1 87.62 194 LEU A C 1
ATOM 1530 O O . LEU A 1 194 ? 6.773 -7.617 -21.453 1 87.62 194 LEU A O 1
ATOM 1534 N N . ASP A 1 195 ? 7.836 -9.102 -22.719 1 89.75 195 ASP A N 1
ATOM 1535 C CA . ASP A 1 195 ? 8.953 -9.203 -21.781 1 89.75 195 ASP A CA 1
ATOM 1536 C C . ASP A 1 195 ? 9.648 -7.852 -21.625 1 89.75 195 ASP A C 1
ATOM 1538 O O . ASP A 1 195 ? 9.906 -7.41 -20.5 1 89.75 195 ASP A O 1
ATOM 1542 N N . ARG A 1 196 ? 9.898 -7.211 -22.719 1 92.06 196 ARG A N 1
ATOM 1543 C CA . ARG A 1 196 ? 10.562 -5.914 -22.719 1 92.06 196 ARG A CA 1
ATOM 1544 C C . ARG A 1 196 ? 9.672 -4.848 -22.078 1 92.06 196 ARG A C 1
ATOM 1546 O O . ARG A 1 196 ? 10.164 -3.975 -21.359 1 92.06 196 ARG A O 1
ATOM 1553 N N . VAL A 1 197 ? 8.422 -4.941 -22.312 1 93.69 197 VAL A N 1
ATOM 1554 C CA . VAL A 1 197 ? 7.477 -3.967 -21.781 1 93.69 197 VAL A CA 1
ATOM 1555 C C . VAL A 1 197 ? 7.414 -4.094 -20.266 1 93.69 197 VAL A C 1
ATOM 1557 O O . VAL A 1 197 ? 7.457 -3.09 -19.547 1 93.69 197 VAL A O 1
ATOM 1560 N N . VAL A 1 198 ? 7.344 -5.309 -19.766 1 93.56 198 VAL A N 1
ATOM 1561 C CA . VAL A 1 198 ? 7.273 -5.551 -18.328 1 93.56 198 VAL A CA 1
ATOM 1562 C C . VAL A 1 198 ? 8.547 -5.043 -17.656 1 93.56 198 VAL A C 1
ATOM 1564 O O . VAL A 1 198 ? 8.484 -4.359 -16.625 1 93.56 198 VAL A O 1
ATOM 1567 N N . LYS A 1 199 ? 9.672 -5.316 -18.266 1 95 199 LYS A N 1
ATOM 1568 C CA . LYS A 1 199 ? 10.945 -4.859 -17.719 1 95 199 LYS A CA 1
ATOM 1569 C C . LYS A 1 199 ? 11.023 -3.334 -17.719 1 95 199 LYS A C 1
ATOM 1571 O O . LYS A 1 199 ? 11.438 -2.727 -16.734 1 95 199 LYS A O 1
ATOM 1576 N N . ALA A 1 200 ? 10.625 -2.762 -18.766 1 96 200 ALA A N 1
ATOM 1577 C CA . ALA A 1 200 ? 10.703 -1.311 -18.906 1 96 200 ALA A CA 1
ATOM 1578 C C . ALA A 1 200 ? 9.844 -0.606 -17.859 1 96 200 ALA A C 1
ATOM 1580 O O . ALA A 1 200 ? 10.32 0.284 -17.156 1 96 200 ALA A O 1
ATOM 1581 N N . PHE A 1 201 ? 8.625 -1.038 -17.734 1 95.56 201 PHE A N 1
ATOM 1582 C CA . PHE A 1 201 ? 7.719 -0.362 -16.812 1 95.56 201 PHE A CA 1
ATOM 1583 C C . PHE A 1 201 ? 8.086 -0.678 -15.359 1 95.56 201 PHE A C 1
ATOM 1585 O O . PHE A 1 201 ? 7.895 0.155 -14.469 1 95.56 201 PHE A O 1
ATOM 1592 N N . SER A 1 202 ? 8.602 -1.859 -15.109 1 95.81 202 SER A N 1
ATOM 1593 C CA . SER A 1 202 ? 9.086 -2.139 -13.758 1 95.81 202 SER A CA 1
ATOM 1594 C C . SER A 1 202 ? 10.242 -1.208 -13.391 1 95.81 202 SER A C 1
ATOM 1596 O O . SER A 1 202 ? 10.281 -0.683 -12.273 1 95.81 202 SER A O 1
ATOM 1598 N N . CYS A 1 203 ? 11.086 -0.954 -14.328 1 97.06 203 CYS A N 1
ATOM 1599 C CA . CYS A 1 203 ? 12.203 -0.054 -14.086 1 97.06 203 CYS A CA 1
ATOM 1600 C C . CYS A 1 203 ? 11.719 1.377 -13.883 1 97.06 203 CYS A C 1
ATOM 1602 O O . CYS A 1 203 ? 12.219 2.086 -13 1 97.06 203 CYS A O 1
ATOM 1604 N N . ILE A 1 204 ? 10.805 1.779 -14.641 1 96.94 204 ILE A N 1
ATOM 1605 C CA . ILE A 1 204 ? 10.234 3.113 -14.484 1 96.94 204 ILE A CA 1
ATOM 1606 C C . ILE A 1 204 ? 9.641 3.256 -13.078 1 96.94 204 ILE A C 1
ATOM 1608 O O . ILE A 1 204 ? 9.867 4.266 -12.406 1 96.94 204 ILE A O 1
ATOM 1612 N N . CYS A 1 205 ? 8.961 2.287 -12.578 1 95.81 205 CYS A N 1
ATOM 1613 C CA . CYS A 1 205 ? 8.312 2.316 -11.273 1 95.81 205 CYS A CA 1
ATOM 1614 C C . CYS A 1 205 ? 9.352 2.373 -10.156 1 95.81 205 CYS A C 1
ATOM 1616 O O . CYS A 1 205 ? 9.102 2.969 -9.109 1 95.81 205 CYS A O 1
ATOM 1618 N N . ILE A 1 206 ? 10.477 1.812 -10.398 1 96.88 206 ILE A N 1
ATOM 1619 C CA . ILE A 1 206 ? 11.531 1.783 -9.391 1 96.88 206 ILE A CA 1
ATOM 1620 C C . ILE A 1 206 ? 12.258 3.125 -9.359 1 96.88 206 ILE A C 1
ATOM 1622 O O . ILE A 1 206 ? 12.641 3.611 -8.297 1 96.88 206 ILE A O 1
ATOM 1626 N N . ILE A 1 207 ? 12.336 3.773 -10.492 1 96.75 207 ILE A N 1
ATOM 1627 C CA . ILE A 1 207 ? 13.109 5.004 -10.609 1 96.75 207 ILE A CA 1
ATOM 1628 C C . ILE A 1 207 ? 12.219 6.207 -10.297 1 96.75 207 ILE A C 1
ATOM 1630 O O . ILE A 1 207 ? 12.68 7.203 -9.734 1 96.75 207 ILE A O 1
ATOM 1634 N N . LEU A 1 208 ? 11.008 6.078 -10.477 1 95.25 208 LEU A N 1
ATOM 1635 C CA . LEU A 1 208 ? 10.07 7.195 -10.453 1 95.25 208 LEU A CA 1
ATOM 1636 C C . LEU A 1 208 ? 10 7.82 -9.062 1 95.25 208 LEU A C 1
ATOM 1638 O O . LEU A 1 208 ? 9.781 9.023 -8.93 1 95.25 208 LEU A O 1
ATOM 1642 N N . PRO A 1 209 ? 10.172 7.129 -8.023 1 92.69 209 PRO A N 1
ATOM 1643 C CA . PRO A 1 209 ? 10.125 7.73 -6.695 1 92.69 209 PRO A CA 1
ATOM 1644 C C . PRO A 1 209 ? 11.203 8.797 -6.492 1 92.69 209 PRO A C 1
ATOM 1646 O O . PRO A 1 209 ? 11.234 9.453 -5.449 1 92.69 209 PRO A O 1
ATOM 1649 N N . THR A 1 210 ? 11.969 9.031 -7.441 1 90.56 210 THR A N 1
ATOM 1650 C CA . THR A 1 210 ? 12.891 10.164 -7.441 1 90.56 210 THR A CA 1
ATOM 1651 C C . THR A 1 210 ? 12.125 11.484 -7.434 1 90.56 210 THR A C 1
ATOM 1653 O O . THR A 1 210 ? 12.555 12.453 -6.797 1 90.56 210 THR A O 1
ATOM 1656 N N . PHE A 1 211 ? 11.023 11.484 -7.953 1 85.12 211 PHE A N 1
ATOM 1657 C CA . PHE A 1 211 ? 10.242 12.711 -8.102 1 85.12 211 PHE A CA 1
ATOM 1658 C C . PHE A 1 211 ? 9.711 13.188 -6.754 1 85.12 211 PHE A C 1
ATOM 1660 O O . PHE A 1 211 ? 9.844 14.359 -6.406 1 85.12 211 PHE A O 1
ATOM 1667 N N . PRO A 1 212 ? 9.047 12.312 -5.98 1 81 212 PRO A N 1
ATOM 1668 C CA . PRO A 1 212 ? 8.625 12.766 -4.652 1 81 212 PRO A CA 1
ATOM 1669 C C . PRO A 1 212 ? 9.781 13.312 -3.818 1 81 212 PRO A C 1
ATOM 1671 O O . PRO A 1 212 ? 9.594 14.227 -3.018 1 81 212 PRO A O 1
ATOM 1674 N N . LEU A 1 213 ? 10.914 12.773 -3.975 1 82.75 213 LEU A N 1
ATOM 1675 C CA . LEU A 1 213 ? 12.078 13.273 -3.244 1 82.75 213 LEU A CA 1
ATOM 1676 C C . LEU A 1 213 ? 12.508 14.633 -3.775 1 82.75 213 LEU A C 1
ATOM 1678 O O . LEU A 1 213 ? 12.992 15.477 -3.014 1 82.75 213 LEU A O 1
ATOM 1682 N N . LEU A 1 214 ? 12.281 14.867 -5.02 1 79.19 214 LEU A N 1
ATOM 1683 C CA . LEU A 1 214 ? 12.586 16.172 -5.605 1 79.19 214 LEU A CA 1
ATOM 1684 C C . LEU A 1 214 ? 11.602 17.219 -5.121 1 79.19 214 LEU A C 1
ATOM 1686 O O . LEU A 1 214 ? 11.984 18.375 -4.902 1 79.19 214 LEU A O 1
ATOM 1690 N N . VAL A 1 215 ? 10.383 16.844 -4.973 1 73.94 215 VAL A N 1
ATOM 1691 C CA . VAL A 1 215 ? 9.367 17.75 -4.453 1 73.94 215 VAL A CA 1
ATOM 1692 C C . VAL A 1 215 ? 9.727 18.172 -3.031 1 73.94 215 VAL A C 1
ATOM 1694 O O . VAL A 1 215 ? 9.531 19.328 -2.652 1 73.94 215 VAL A O 1
ATOM 1697 N N . LEU A 1 216 ? 10.219 17.266 -2.256 1 70.12 216 LEU A N 1
ATOM 1698 C CA . LEU A 1 216 ? 10.68 17.562 -0.904 1 70.12 216 LEU A CA 1
ATOM 1699 C C . LEU A 1 216 ? 11.742 18.656 -0.918 1 70.12 216 LEU A C 1
ATOM 1701 O O . LEU A 1 216 ? 11.758 19.531 -0.037 1 70.12 216 LEU A O 1
ATOM 1705 N N . ARG A 1 217 ? 12.469 18.641 -1.889 1 71.56 217 ARG A N 1
ATOM 1706 C CA . ARG A 1 217 ? 13.516 19.656 -2.02 1 71.56 217 ARG A CA 1
ATOM 1707 C C . ARG A 1 217 ? 12.922 21.016 -2.344 1 71.56 217 ARG A C 1
ATOM 1709 O O . ARG A 1 217 ? 13.359 22.031 -1.802 1 71.56 217 ARG A O 1
ATOM 1716 N N . CYS A 1 218 ? 11.938 20.969 -3.113 1 68.06 218 CYS A N 1
ATOM 1717 C CA . CYS A 1 218 ? 11.352 22.234 -3.564 1 68.06 218 CYS A CA 1
ATOM 1718 C C . CYS A 1 218 ? 10.578 22.906 -2.441 1 68.06 218 CYS A C 1
ATOM 1720 O O . CYS A 1 218 ? 10.523 24.141 -2.373 1 68.06 218 CYS A O 1
ATOM 1722 N N . VAL A 1 219 ? 10.039 22.109 -1.588 1 66.38 219 VAL A N 1
ATOM 1723 C CA . VAL A 1 219 ? 9.258 22.672 -0.492 1 66.38 219 VAL A CA 1
ATOM 1724 C C . VAL A 1 219 ? 10.188 23.281 0.553 1 66.38 219 VAL A C 1
ATOM 1726 O O . VAL A 1 219 ? 9.805 24.188 1.283 1 66.38 219 VAL A O 1
ATOM 1729 N N . GLN A 1 220 ? 11.352 22.734 0.677 1 61.94 220 GLN A N 1
ATOM 1730 C CA . GLN A 1 220 ? 12.312 23.219 1.66 1 61.94 220 GLN A CA 1
ATOM 1731 C C . GLN A 1 220 ? 12.867 24.578 1.266 1 61.94 220 GLN A C 1
ATOM 1733 O O . GLN A 1 220 ? 13.477 25.281 2.084 1 61.94 220 GLN A O 1
ATOM 1738 N N . THR A 1 221 ? 12.469 24.906 0.104 1 56.12 221 THR A N 1
ATOM 1739 C CA . THR A 1 221 ? 13 26.219 -0.293 1 56.12 221 THR A CA 1
ATOM 1740 C C . THR A 1 221 ? 12.195 27.344 0.353 1 56.12 221 THR A C 1
ATOM 1742 O O . THR A 1 221 ? 11 27.188 0.624 1 56.12 221 THR A O 1
ATOM 1745 N N . PRO A 1 222 ? 12.844 28.266 1.156 1 52.19 222 PRO A N 1
ATOM 1746 C CA . PRO A 1 222 ? 12.266 29.359 1.948 1 52.19 222 PRO A CA 1
ATOM 1747 C C . PRO A 1 222 ? 10.945 29.859 1.369 1 52.19 222 PRO A C 1
ATOM 1749 O O . PRO A 1 222 ? 10.055 30.281 2.119 1 52.19 222 PRO A O 1
ATOM 1752 N N . ALA A 1 223 ? 10.758 30.141 0.156 1 48.69 223 ALA A N 1
ATOM 1753 C CA . ALA A 1 223 ? 9.492 30.688 -0.318 1 48.69 223 ALA A CA 1
ATOM 1754 C C . ALA A 1 223 ? 8.68 29.641 -1.071 1 48.69 223 ALA A C 1
ATOM 1756 O O . ALA A 1 223 ? 8.68 29.625 -2.305 1 48.69 223 ALA A O 1
ATOM 1757 N N . PRO A 1 224 ? 8.352 28.672 -0.285 1 55.53 224 PRO A N 1
ATOM 1758 C CA . PRO A 1 224 ? 7.613 27.703 -1.09 1 55.53 224 PRO A CA 1
ATOM 1759 C C . PRO A 1 224 ? 6.363 28.297 -1.736 1 55.53 224 PRO A C 1
ATOM 1761 O O . PRO A 1 224 ? 5.539 28.906 -1.049 1 55.53 224 PRO A O 1
ATOM 1764 N N . LYS A 1 225 ? 6.473 28.922 -3.031 1 62.09 225 LYS A N 1
ATOM 1765 C CA . LYS A 1 225 ? 5.262 29.391 -3.705 1 62.09 225 LYS A CA 1
ATOM 1766 C C . LYS A 1 225 ? 4.195 28.297 -3.736 1 62.09 225 LYS A C 1
ATOM 1768 O O . LYS A 1 225 ? 4.426 27.219 -4.289 1 62.09 225 LYS A O 1
ATOM 1773 N N . HIS A 1 226 ? 3.23 28.344 -2.857 1 66.19 226 HIS A N 1
ATOM 1774 C CA . HIS A 1 226 ? 2.094 27.438 -2.754 1 66.19 226 HIS A CA 1
ATOM 1775 C C . HIS A 1 226 ? 1.631 26.969 -4.129 1 66.19 226 HIS A C 1
ATOM 1777 O O . HIS A 1 226 ? 1.286 25.797 -4.312 1 66.19 226 HIS A O 1
ATOM 1783 N N . LYS A 1 227 ? 1.901 27.922 -5.051 1 72.69 227 LYS A N 1
ATOM 1784 C CA . LYS A 1 227 ? 1.433 27.609 -6.395 1 72.69 227 LYS A CA 1
ATOM 1785 C C . LYS A 1 227 ? 2.32 26.547 -7.047 1 72.69 227 LYS A C 1
ATOM 1787 O O . LYS A 1 227 ? 1.823 25.609 -7.672 1 72.69 227 LYS A O 1
ATOM 1792 N N . MET A 1 228 ? 3.607 26.703 -6.809 1 75.12 228 MET A N 1
ATOM 1793 C CA . MET A 1 228 ? 4.547 25.75 -7.398 1 75.12 228 MET A CA 1
ATOM 1794 C C . MET A 1 228 ? 4.418 24.375 -6.75 1 75.12 228 MET A C 1
ATOM 1796 O O . MET A 1 228 ? 4.531 23.359 -7.426 1 75.12 228 MET A O 1
ATOM 1800 N N . TYR A 1 229 ? 4.156 24.375 -5.531 1 76.12 229 TYR A N 1
ATOM 1801 C CA . TYR A 1 229 ? 3.998 23.125 -4.816 1 76.12 229 TYR A CA 1
ATOM 1802 C C . TYR A 1 229 ? 2.764 22.375 -5.301 1 76.12 229 TYR A C 1
ATOM 1804 O O . TYR A 1 229 ? 2.812 21.156 -5.52 1 76.12 229 TYR A O 1
ATOM 1812 N N . ARG A 1 230 ? 1.715 23.156 -5.578 1 77.88 230 ARG A N 1
ATOM 1813 C CA . ARG A 1 230 ? 0.48 22.531 -6.043 1 77.88 230 ARG A CA 1
ATOM 1814 C C . ARG A 1 230 ? 0.658 21.938 -7.438 1 77.88 230 ARG A C 1
ATOM 1816 O O . ARG A 1 230 ? 0.15 20.844 -7.723 1 77.88 230 ARG A O 1
ATOM 1823 N N . PHE A 1 231 ? 1.338 22.672 -8.156 1 82.56 231 PHE A N 1
ATOM 1824 C CA . PHE A 1 231 ? 1.619 22.188 -9.5 1 82.56 231 PHE A CA 1
ATOM 1825 C C . PHE A 1 231 ? 2.441 20.906 -9.453 1 82.56 231 PHE A C 1
ATOM 1827 O O . PHE A 1 231 ? 2.199 19.969 -10.219 1 82.56 231 PHE A O 1
ATOM 1834 N N . THR A 1 232 ? 3.377 20.906 -8.578 1 82.56 232 THR A N 1
ATOM 1835 C CA . THR A 1 232 ? 4.223 19.719 -8.445 1 82.56 232 THR A CA 1
ATOM 1836 C C . THR A 1 232 ? 3.402 18.516 -7.969 1 82.56 232 THR A C 1
ATOM 1838 O O . THR A 1 232 ? 3.65 17.391 -8.383 1 82.56 232 THR A O 1
ATOM 1841 N N . LEU A 1 233 ? 2.412 18.781 -7.211 1 82.62 233 LEU A N 1
ATOM 1842 C CA . LEU A 1 233 ? 1.553 17.703 -6.734 1 82.62 233 LEU A CA 1
ATOM 1843 C C . LEU A 1 233 ? 0.683 17.156 -7.863 1 82.62 233 LEU A C 1
ATOM 1845 O O . LEU A 1 233 ? 0.469 15.945 -7.965 1 82.62 233 LEU A O 1
ATOM 1849 N N . ILE A 1 234 ? 0.22 18.078 -8.711 1 87.94 234 ILE A N 1
ATOM 1850 C CA . ILE A 1 234 ? -0.573 17.672 -9.867 1 87.94 234 ILE A CA 1
ATOM 1851 C C . ILE A 1 234 ? 0.288 16.828 -10.812 1 87.94 234 ILE A C 1
ATOM 1853 O O . ILE A 1 234 ? -0.14 15.781 -11.281 1 87.94 234 ILE A O 1
ATOM 1857 N N . LEU A 1 235 ? 1.474 17.328 -11 1 88.88 235 LEU A N 1
ATOM 1858 C CA . LEU A 1 235 ? 2.391 16.641 -11.906 1 88.88 235 LEU A CA 1
ATOM 1859 C C . LEU A 1 235 ? 2.75 15.25 -11.359 1 88.88 235 LEU A C 1
ATOM 1861 O O . LEU A 1 235 ? 2.801 14.281 -12.117 1 88.88 235 LEU A O 1
ATOM 1865 N N . GLN A 1 236 ? 2.961 15.188 -10.18 1 88.44 236 GLN A N 1
ATOM 1866 C CA . GLN A 1 236 ? 3.273 13.906 -9.555 1 88.44 236 GLN A CA 1
ATOM 1867 C C . GLN A 1 236 ? 2.115 12.922 -9.703 1 88.44 236 GLN A C 1
ATOM 1869 O O . GLN A 1 236 ? 2.32 11.773 -10.078 1 88.44 236 GLN A O 1
ATOM 1874 N N . SER A 1 237 ? 0.943 13.391 -9.422 1 89.25 237 SER A N 1
ATOM 1875 C CA . SER A 1 237 ? -0.227 12.523 -9.547 1 89.25 237 SER A CA 1
ATOM 1876 C C . SER A 1 237 ? -0.427 12.07 -10.984 1 89.25 237 SER A C 1
ATOM 1878 O O . SER A 1 237 ? -0.774 10.906 -11.234 1 89.25 237 SER A O 1
ATOM 1880 N N . ALA A 1 238 ? -0.16 12.938 -11.867 1 93.12 238 ALA A N 1
ATOM 1881 C CA . ALA A 1 238 ? -0.307 12.609 -13.289 1 93.12 238 ALA A CA 1
ATOM 1882 C C . ALA A 1 238 ? 0.74 11.586 -13.727 1 93.12 238 ALA A C 1
ATOM 1884 O O . ALA A 1 238 ? 0.429 10.641 -14.453 1 93.12 238 ALA A O 1
ATOM 1885 N N . LEU A 1 239 ? 1.93 11.734 -13.242 1 93 239 LEU A N 1
ATOM 1886 C CA . LEU A 1 239 ? 3.012 10.828 -13.602 1 93 239 LEU A CA 1
ATOM 1887 C C . LEU A 1 239 ? 2.729 9.414 -13.094 1 93 239 LEU A C 1
ATOM 1889 O O . LEU A 1 239 ? 2.867 8.445 -13.836 1 93 239 LEU A O 1
ATOM 1893 N N . TYR A 1 240 ? 2.322 9.305 -11.898 1 93.44 240 TYR A N 1
ATOM 1894 C CA . TYR A 1 240 ? 2.057 7.992 -11.32 1 93.44 240 TYR A CA 1
ATOM 1895 C C . TYR A 1 240 ? 0.826 7.355 -11.961 1 93.44 240 TYR A C 1
ATOM 1897 O O . TYR A 1 240 ? 0.764 6.137 -12.117 1 93.44 240 TYR A O 1
ATOM 1905 N N . LEU A 1 241 ? -0.112 8.188 -12.344 1 94.31 241 LEU A N 1
ATOM 1906 C CA . LEU A 1 241 ? -1.295 7.684 -13.031 1 94.31 241 LEU A CA 1
ATOM 1907 C C . LEU A 1 241 ? -0.928 7.121 -14.406 1 94.31 241 LEU A C 1
ATOM 1909 O O . LEU A 1 241 ? -1.323 6.008 -14.75 1 94.31 241 LEU A O 1
ATOM 1913 N N . LEU A 1 242 ? -0.056 7.781 -15.086 1 94.81 242 LEU A N 1
ATOM 1914 C CA . LEU A 1 242 ? 0.19 7.469 -16.484 1 94.81 242 LEU A CA 1
ATOM 1915 C C . LEU A 1 242 ? 1.354 6.496 -16.641 1 94.81 242 LEU A C 1
ATOM 1917 O O . LEU A 1 242 ? 1.395 5.707 -17.578 1 94.81 242 LEU A O 1
ATOM 1921 N N . LEU A 1 243 ? 2.252 6.512 -15.656 1 95.31 243 LEU A N 1
ATOM 1922 C CA . LEU A 1 243 ? 3.471 5.738 -15.859 1 95.31 243 LEU A CA 1
ATOM 1923 C C . LEU A 1 243 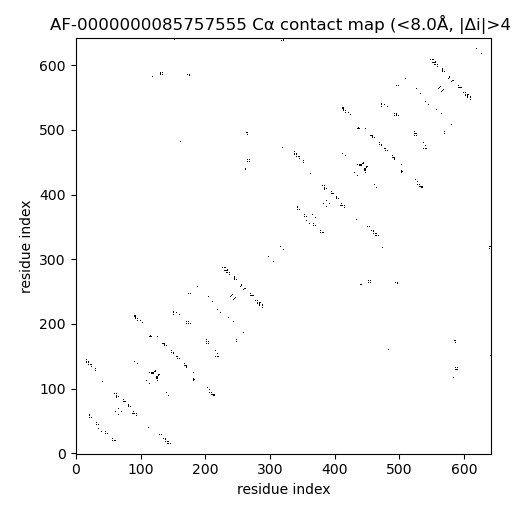? 3.504 4.523 -14.938 1 95.31 243 LEU A C 1
ATOM 1925 O O . LEU A 1 243 ? 4.289 3.598 -15.148 1 95.31 243 LEU A O 1
ATOM 1929 N N . VAL A 1 244 ? 2.656 4.551 -13.977 1 95.44 244 VAL A N 1
ATOM 1930 C CA . VAL A 1 244 ? 2.738 3.453 -13.016 1 95.44 244 VAL A CA 1
ATOM 1931 C C . VAL A 1 244 ? 1.421 2.68 -13 1 95.44 244 VAL A C 1
ATOM 1933 O O . VAL A 1 244 ? 1.346 1.56 -13.516 1 95.44 244 VAL A O 1
ATOM 1936 N N . ASN A 1 245 ? 0.332 3.328 -12.648 1 96.19 245 ASN A N 1
ATOM 1937 C CA . ASN A 1 245 ? -0.9 2.611 -12.336 1 96.19 245 ASN A CA 1
ATOM 1938 C C . ASN A 1 245 ? -1.629 2.172 -13.602 1 96.19 245 ASN A C 1
ATOM 1940 O O . ASN A 1 245 ? -2.078 1.028 -13.703 1 96.19 245 ASN A O 1
ATOM 1944 N N . PHE A 1 246 ? -1.667 3.012 -14.586 1 96.12 246 PHE A N 1
ATOM 1945 C CA . PHE A 1 246 ? -2.377 2.654 -15.812 1 96.12 246 PHE A CA 1
ATOM 1946 C C . PHE A 1 246 ? -1.629 1.567 -16.578 1 96.12 246 PHE A C 1
ATOM 1948 O O . PHE A 1 246 ? -2.207 0.536 -16.922 1 96.12 246 PHE A O 1
ATOM 1955 N N . PRO A 1 247 ? -0.392 1.697 -16.781 1 95.38 247 PRO A N 1
ATOM 1956 C CA . PRO A 1 247 ? 0.328 0.648 -17.5 1 95.38 247 PRO A CA 1
ATOM 1957 C C . PRO A 1 247 ? 0.331 -0.687 -16.766 1 95.38 247 PRO A C 1
ATOM 1959 O O . PRO A 1 247 ? 0.12 -1.737 -17.375 1 95.38 247 PRO A O 1
ATOM 1962 N N . LEU A 1 248 ? 0.565 -0.672 -15.477 1 95.62 248 LEU A N 1
ATOM 1963 C CA . LEU A 1 248 ? 0.574 -1.921 -14.727 1 95.62 248 LEU A CA 1
ATOM 1964 C C . LEU A 1 248 ? -0.796 -2.588 -14.766 1 95.62 248 LEU A C 1
ATOM 1966 O O . LEU A 1 248 ? -0.893 -3.811 -14.906 1 95.62 248 LEU A O 1
ATOM 1970 N N . PHE A 1 249 ? -1.811 -1.764 -14.688 1 95.88 249 PHE A N 1
ATOM 1971 C CA . PHE A 1 249 ? -3.18 -2.258 -14.781 1 95.88 249 PHE A CA 1
ATOM 1972 C C . PHE A 1 249 ? -3.432 -2.896 -16.141 1 95.88 249 PHE A C 1
ATOM 1974 O O . PHE A 1 249 ? -3.939 -4.016 -16.219 1 95.88 249 PHE A O 1
ATOM 1981 N N . SER A 1 250 ? -3.02 -2.266 -17.188 1 95.44 250 SER A N 1
ATOM 1982 C CA . SER A 1 250 ? -3.244 -2.725 -18.562 1 95.44 250 SER A CA 1
ATOM 1983 C C . SER A 1 250 ? -2.445 -3.99 -18.844 1 95.44 250 SER A C 1
ATOM 1985 O O . SER A 1 250 ? -2.949 -4.91 -19.5 1 95.44 250 SER A O 1
ATOM 1987 N N . ILE A 1 251 ? -1.254 -4.051 -18.375 1 94.06 251 ILE A N 1
ATOM 1988 C CA . ILE A 1 251 ? -0.398 -5.211 -18.609 1 94.06 251 ILE A CA 1
ATOM 1989 C C . ILE A 1 251 ? -0.989 -6.43 -17.891 1 94.06 251 ILE A C 1
ATOM 1991 O O . ILE A 1 251 ? -1.049 -7.52 -18.469 1 94.06 251 ILE A O 1
ATOM 1995 N N . ARG A 1 252 ? -1.476 -6.27 -16.688 1 92.25 252 ARG A N 1
ATOM 1996 C CA . ARG A 1 252 ? -2.084 -7.375 -15.945 1 92.25 252 ARG A CA 1
ATOM 1997 C C . ARG A 1 252 ? -3.352 -7.863 -16.641 1 92.25 252 ARG A C 1
ATOM 1999 O O . ARG A 1 252 ? -3.607 -9.062 -16.703 1 92.25 252 ARG A O 1
ATOM 2006 N N . LEU A 1 253 ? -4.086 -6.934 -17.109 1 92.12 253 LEU A N 1
ATOM 2007 C CA . LEU A 1 253 ? -5.289 -7.305 -17.844 1 92.12 253 LEU A CA 1
ATOM 2008 C C . LEU A 1 253 ? -4.941 -8.117 -19.094 1 92.12 253 LEU A C 1
ATOM 2010 O O . LEU A 1 253 ? -5.59 -9.125 -19.375 1 92.12 253 LEU A O 1
ATOM 2014 N N . HIS A 1 254 ? -3.916 -7.664 -19.766 1 91.81 254 HIS A N 1
ATOM 2015 C CA . HIS A 1 254 ? -3.48 -8.383 -20.953 1 91.81 254 HIS A CA 1
ATOM 2016 C C . HIS A 1 254 ? -3.01 -9.797 -20.609 1 91.81 254 HIS A C 1
ATOM 2018 O O . HIS A 1 254 ? -3.355 -10.758 -21.297 1 91.81 254 HIS A O 1
ATOM 2024 N N . PHE A 1 255 ? -2.303 -9.945 -19.547 1 89.5 255 PHE A N 1
ATOM 2025 C CA . PHE A 1 255 ? -1.814 -11.25 -19.125 1 89.5 255 PHE A CA 1
ATOM 2026 C C . PHE A 1 255 ? -2.969 -12.148 -18.688 1 89.5 255 PHE A C 1
ATOM 2028 O O . PHE A 1 255 ? -2.932 -13.359 -18.891 1 89.5 255 PHE A O 1
ATOM 2035 N N . TRP A 1 256 ? -3.947 -11.5 -18.125 1 88.56 256 TRP A N 1
ATOM 2036 C CA . TRP A 1 256 ? -5.109 -12.258 -17.672 1 88.56 256 TRP A CA 1
ATOM 2037 C C . TRP A 1 256 ? -5.895 -12.805 -18.859 1 88.56 256 TRP A C 1
ATOM 2039 O O . TRP A 1 256 ? -6.141 -14.008 -18.953 1 88.56 256 TRP A O 1
ATOM 2049 N N . PHE A 1 257 ? -6.121 -12.047 -19.859 1 89.94 257 PHE A N 1
ATOM 2050 C CA . PHE A 1 257 ? -7.012 -12.438 -20.953 1 89.94 257 PHE A CA 1
ATOM 2051 C C . PHE A 1 257 ? -6.27 -13.273 -21.984 1 89.94 257 PHE A C 1
ATOM 2053 O O . PHE A 1 257 ? -6.84 -14.188 -22.578 1 89.94 257 PHE A O 1
ATOM 2060 N N . THR A 1 258 ? -4.996 -13.016 -22.156 1 87.06 258 THR A N 1
ATOM 2061 C CA . THR A 1 258 ? -4.254 -13.672 -23.234 1 87.06 258 THR A CA 1
ATOM 2062 C C . THR A 1 258 ? -3.549 -14.922 -22.703 1 87.06 258 THR A C 1
ATOM 2064 O O . THR A 1 258 ? -3.482 -15.938 -23.406 1 87.06 258 THR A O 1
ATOM 2067 N N . TYR A 1 259 ? -3.104 -14.844 -21.453 1 85.25 259 TYR A N 1
ATOM 2068 C CA . TYR A 1 259 ? -2.266 -15.945 -20.984 1 85.25 259 TYR A CA 1
ATOM 2069 C C . TYR A 1 259 ? -2.893 -16.625 -19.781 1 85.25 259 TYR A C 1
ATOM 2071 O O . TYR A 1 259 ? -2.309 -17.562 -19.203 1 85.25 259 TYR A O 1
ATOM 2079 N N . ASN A 1 260 ? -4.012 -16.172 -19.297 1 86.5 260 ASN A N 1
ATOM 2080 C CA . ASN A 1 260 ? -4.73 -16.766 -18.172 1 86.5 260 ASN A CA 1
ATOM 2081 C C . ASN A 1 260 ? -3.895 -16.75 -16.906 1 86.5 260 ASN A C 1
ATOM 2083 O O . ASN A 1 260 ? -3.879 -17.719 -16.156 1 86.5 260 ASN A O 1
ATOM 2087 N N . VAL A 1 261 ? -3.139 -15.664 -16.859 1 83.88 261 VAL A N 1
ATOM 2088 C CA . VAL A 1 261 ? -2.344 -15.508 -15.648 1 83.88 261 VAL A CA 1
ATOM 2089 C C . VAL A 1 261 ? -3.236 -15.023 -14.508 1 83.88 261 VAL A C 1
ATOM 2091 O O . VAL A 1 261 ? -4.105 -14.172 -14.711 1 83.88 261 VAL A O 1
ATOM 2094 N N . ASN A 1 262 ? -3.02 -15.523 -13.344 1 84.25 262 ASN A N 1
ATOM 2095 C CA . ASN A 1 262 ? -3.75 -15.117 -12.148 1 84.25 262 ASN A CA 1
ATOM 2096 C C . ASN A 1 262 ? -3.408 -13.68 -11.75 1 84.25 262 ASN A C 1
ATOM 2098 O O . ASN A 1 262 ? -2.234 -13.328 -11.633 1 84.25 262 ASN A O 1
ATOM 2102 N N . LEU A 1 263 ? -4.508 -12.938 -11.547 1 84.5 263 LEU A N 1
ATOM 2103 C CA . LEU A 1 263 ? -4.301 -11.539 -11.172 1 84.5 263 LEU A CA 1
ATOM 2104 C C . LEU A 1 263 ? -4.102 -11.414 -9.664 1 84.5 263 LEU A C 1
ATOM 2106 O O . LEU A 1 263 ? -4.812 -12.047 -8.883 1 84.5 263 LEU A O 1
ATOM 2110 N N . SER A 1 264 ? -3.078 -10.648 -9.375 1 83.88 264 SER A N 1
ATOM 2111 C CA . SER A 1 264 ? -2.898 -10.305 -7.969 1 83.88 264 SER A CA 1
ATOM 2112 C C . SER A 1 264 ? -3.865 -9.211 -7.539 1 83.88 264 SER A C 1
ATOM 2114 O O . SER A 1 264 ? -4.484 -8.555 -8.383 1 83.88 264 SER A O 1
ATOM 2116 N N . THR A 1 265 ? -3.951 -9.047 -6.242 1 89.5 265 THR A N 1
ATOM 2117 C CA . THR A 1 265 ? -4.812 -7.996 -5.711 1 89.5 265 THR A CA 1
ATOM 2118 C C . THR A 1 265 ? -4.223 -6.617 -5.988 1 89.5 265 THR A C 1
ATOM 2120 O O . THR A 1 265 ? -4.906 -5.602 -5.836 1 89.5 265 THR A O 1
ATOM 2123 N N . PHE A 1 266 ? -3.051 -6.57 -6.496 1 86.31 266 PHE A N 1
ATOM 2124 C CA . PHE A 1 266 ? -2.471 -5.309 -6.934 1 86.31 266 PHE A CA 1
ATOM 2125 C C . PHE A 1 266 ? -3.248 -4.73 -8.109 1 86.31 266 PHE A C 1
ATOM 2127 O O . PHE A 1 266 ? -3.168 -3.533 -8.391 1 86.31 266 PHE A O 1
ATOM 2134 N N . PHE A 1 267 ? -3.969 -5.598 -8.711 1 90.94 267 PHE A N 1
ATOM 2135 C CA . PHE A 1 267 ? -4.859 -5.129 -9.766 1 90.94 267 PHE A CA 1
ATOM 2136 C C . PHE A 1 267 ? -5.863 -4.121 -9.211 1 90.94 267 PHE A C 1
ATOM 2138 O O . PHE A 1 267 ? -6.051 -3.047 -9.789 1 90.94 267 PHE A O 1
ATOM 2145 N N . THR A 1 268 ? -6.418 -4.465 -8.141 1 90.81 268 THR A N 1
ATOM 2146 C CA . THR A 1 268 ? -7.375 -3.58 -7.492 1 90.81 268 THR A CA 1
ATOM 2147 C C . THR A 1 268 ? -6.672 -2.35 -6.922 1 90.81 268 THR A C 1
ATOM 2149 O O . THR A 1 268 ? -7.223 -1.246 -6.949 1 90.81 268 THR A O 1
ATOM 2152 N N . LYS A 1 269 ? -5.473 -2.523 -6.406 1 91.19 269 LYS A N 1
ATOM 2153 C CA . LYS A 1 269 ? -4.707 -1.377 -5.93 1 91.19 269 LYS A CA 1
ATOM 2154 C C . LYS A 1 269 ? -4.527 -0.336 -7.031 1 91.19 269 LYS A C 1
ATOM 2156 O O . LYS A 1 269 ? -4.676 0.863 -6.789 1 91.19 269 LYS A O 1
ATOM 2161 N N . ASN A 1 270 ? -4.195 -0.858 -8.203 1 93.81 270 ASN A N 1
ATOM 2162 C CA . ASN A 1 270 ? -4.008 0.057 -9.32 1 93.81 270 ASN A CA 1
ATOM 2163 C C . ASN A 1 270 ? -5.289 0.822 -9.648 1 93.81 270 ASN A C 1
ATOM 2165 O O . ASN A 1 270 ? -5.246 2.014 -9.953 1 93.81 270 ASN A O 1
ATOM 2169 N N . LEU A 1 271 ? -6.359 0.196 -9.523 1 90.94 271 LEU A N 1
ATOM 2170 C CA . LEU A 1 271 ? -7.645 0.845 -9.734 1 90.94 271 LEU A CA 1
ATOM 2171 C C . LEU A 1 271 ? -7.895 1.924 -8.688 1 90.94 271 LEU A C 1
ATOM 2173 O O . LEU A 1 271 ? -8.297 3.041 -9.023 1 90.94 271 LEU A O 1
ATOM 2177 N N . ILE A 1 272 ? -7.617 1.598 -7.512 1 90.06 272 ILE A N 1
ATOM 2178 C CA . ILE A 1 272 ? -7.773 2.529 -6.398 1 90.06 272 ILE A CA 1
ATOM 2179 C C . ILE A 1 272 ? -6.871 3.742 -6.609 1 90.06 272 ILE A C 1
ATOM 2181 O O . ILE A 1 272 ? -7.312 4.883 -6.461 1 90.06 272 ILE A O 1
ATOM 2185 N N . MET A 1 273 ? -5.707 3.447 -7.023 1 91.19 273 MET A N 1
ATOM 2186 C CA . MET A 1 273 ? -4.73 4.523 -7.176 1 91.19 273 MET A CA 1
ATOM 2187 C C . MET A 1 273 ? -5.082 5.41 -8.367 1 91.19 273 MET A C 1
ATOM 2189 O O . MET A 1 273 ? -4.824 6.613 -8.344 1 91.19 273 MET A O 1
ATOM 2193 N N . MET A 1 274 ? -5.648 4.82 -9.328 1 92.56 274 MET A N 1
ATOM 2194 C CA . MET A 1 274 ? -6.082 5.621 -10.477 1 92.56 274 MET A CA 1
ATOM 2195 C C . MET A 1 274 ? -7.219 6.562 -10.078 1 92.56 274 MET A C 1
ATOM 2197 O O . MET A 1 274 ? -7.195 7.746 -10.414 1 92.56 274 MET A O 1
ATOM 2201 N N . PHE A 1 275 ? -8.109 6.129 -9.305 1 85.94 275 PHE A N 1
ATOM 2202 C CA . PHE A 1 275 ? -9.203 6.961 -8.836 1 85.94 275 PHE A CA 1
ATOM 2203 C C . PHE A 1 275 ? -8.695 8.047 -7.895 1 85.94 275 PHE A C 1
ATOM 2205 O O . PHE A 1 275 ? -9.07 9.211 -8.031 1 85.94 275 PHE A O 1
ATOM 2212 N N . LYS A 1 276 ? -7.898 7.598 -7.004 1 83.88 276 LYS A N 1
ATOM 2213 C CA . LYS A 1 276 ? -7.324 8.547 -6.055 1 83.88 276 LYS A CA 1
ATOM 2214 C C . LYS A 1 276 ? -6.508 9.617 -6.773 1 83.88 276 LYS A C 1
ATOM 2216 O O . LYS A 1 276 ? -6.559 10.797 -6.41 1 83.88 276 LYS A O 1
ATOM 2221 N N . GLY A 1 277 ? -5.727 9.211 -7.734 1 86.88 277 GLY A N 1
ATOM 2222 C CA . GLY A 1 277 ? -4.934 10.156 -8.5 1 86.88 277 GLY A CA 1
ATOM 2223 C C . GLY A 1 277 ? -5.777 11.164 -9.258 1 86.88 277 GLY A C 1
ATOM 2224 O O . GLY A 1 277 ? -5.461 12.359 -9.273 1 86.88 277 GLY A O 1
ATOM 2225 N N . LEU A 1 278 ? -6.824 10.711 -9.789 1 87.25 278 LEU A N 1
ATOM 2226 C CA . LEU A 1 278 ? -7.727 11.594 -10.523 1 87.25 278 LEU A CA 1
ATOM 2227 C C . LEU A 1 278 ? -8.383 12.602 -9.578 1 87.25 278 LEU A C 1
ATOM 2229 O O . LEU A 1 278 ? -8.484 13.789 -9.898 1 87.25 278 LEU A O 1
ATOM 2233 N N . LEU A 1 279 ? -8.734 12.219 -8.438 1 82.69 279 LEU A N 1
ATOM 2234 C CA . LEU A 1 279 ? -9.352 13.094 -7.453 1 82.69 279 LEU A CA 1
ATOM 2235 C C . LEU A 1 279 ? -8.359 14.141 -6.957 1 82.69 279 LEU A C 1
ATOM 2237 O O . LEU A 1 279 ? -8.727 15.305 -6.754 1 82.69 279 LEU A O 1
ATOM 2241 N N . GLU A 1 280 ? -7.215 13.664 -6.789 1 83.56 280 GLU A N 1
ATOM 2242 C CA . GLU A 1 280 ? -6.184 14.594 -6.34 1 83.56 280 GLU A CA 1
ATOM 2243 C C . GLU A 1 280 ? -5.906 15.664 -7.395 1 83.56 280 GLU A C 1
ATOM 2245 O O . GLU A 1 280 ? -5.734 16.844 -7.062 1 83.56 280 GLU A O 1
ATOM 2250 N N . ILE A 1 281 ? -5.836 15.273 -8.578 1 87.69 281 ILE A N 1
ATOM 2251 C CA . ILE A 1 281 ? -5.609 16.219 -9.672 1 87.69 281 ILE A CA 1
ATOM 2252 C C . ILE A 1 281 ? -6.762 17.219 -9.727 1 87.69 281 ILE A C 1
ATOM 2254 O O . ILE A 1 281 ? -6.539 18.422 -9.859 1 87.69 281 ILE A O 1
ATOM 2258 N N . LEU A 1 282 ? -7.953 16.766 -9.523 1 83.44 282 LEU A N 1
ATOM 2259 C CA . LEU A 1 282 ? -9.125 17.641 -9.562 1 83.44 282 LEU A CA 1
ATOM 2260 C C . LEU A 1 282 ? -9.133 18.609 -8.383 1 83.44 282 LEU A C 1
ATOM 2262 O O . LEU A 1 282 ? -9.367 19.797 -8.555 1 83.44 282 LEU A O 1
ATOM 2266 N N . LYS A 1 283 ? -8.883 18.062 -7.277 1 79.31 283 LYS A N 1
ATOM 2267 C CA . LYS A 1 283 ? -8.859 18.875 -6.066 1 79.31 283 LYS A CA 1
ATOM 2268 C C . LYS A 1 283 ? -7.809 19.969 -6.16 1 79.31 283 LYS A C 1
ATOM 2270 O O . LYS A 1 283 ? -8.094 21.141 -5.871 1 79.31 283 LYS A O 1
ATOM 2275 N N . GLU A 1 284 ? -6.617 19.531 -6.543 1 81.62 284 GLU A N 1
ATOM 2276 C CA . GLU A 1 284 ? -5.523 20.5 -6.609 1 81.62 284 GLU A CA 1
ATOM 2277 C C . GLU A 1 284 ? -5.73 21.484 -7.754 1 81.62 284 GLU A C 1
ATOM 2279 O O . GLU A 1 284 ? -5.336 22.656 -7.656 1 81.62 284 GLU A O 1
ATOM 2284 N N . SER A 1 285 ? -6.383 21.078 -8.789 1 81.94 285 SER A N 1
ATOM 2285 C CA . SER A 1 285 ? -6.68 21.969 -9.906 1 81.94 285 SER A CA 1
ATOM 2286 C C . SER A 1 285 ? -7.715 23.016 -9.508 1 81.94 285 SER A C 1
ATOM 2288 O O . SER A 1 285 ? -7.613 24.188 -9.906 1 81.94 285 SER A O 1
ATOM 2290 N N . VAL A 1 286 ? -8.617 22.656 -8.734 1 77.81 286 VAL A N 1
ATOM 2291 C CA . VAL A 1 286 ? -9.641 23.594 -8.266 1 77.81 286 VAL A CA 1
ATOM 2292 C C . VAL A 1 286 ? -9.016 24.625 -7.336 1 77.81 286 VAL A C 1
ATOM 2294 O O . VAL A 1 286 ? -9.305 25.812 -7.438 1 77.81 286 VAL A O 1
ATOM 2297 N N . LYS A 1 287 ? -8.211 24.156 -6.527 1 76.38 287 LYS A N 1
ATOM 2298 C CA . LYS A 1 287 ? -7.543 25.078 -5.613 1 76.38 287 LYS A CA 1
ATOM 2299 C C . LYS A 1 287 ? -6.621 26.031 -6.371 1 76.38 287 LYS A C 1
ATOM 2301 O O . LYS A 1 287 ? -6.508 27.203 -6.012 1 76.38 287 LYS A O 1
ATOM 2306 N N . TRP A 1 288 ? -5.977 25.422 -7.336 1 76.25 288 TRP A N 1
ATOM 2307 C CA . TRP A 1 288 ? -5.09 26.219 -8.164 1 76.25 288 TRP A CA 1
ATOM 2308 C C . TRP A 1 288 ? -5.863 27.328 -8.875 1 76.25 288 TRP A C 1
ATOM 2310 O O . TRP A 1 288 ? -5.41 28.469 -8.938 1 76.25 288 TRP A O 1
ATOM 2320 N N . TYR A 1 289 ? -6.988 27.047 -9.305 1 74.81 289 TYR A N 1
ATOM 2321 C CA . TYR A 1 289 ? -7.832 28.016 -10.008 1 74.81 289 TYR A CA 1
ATOM 2322 C C . TYR A 1 289 ? -8.383 29.062 -9.055 1 74.81 289 TYR A C 1
ATOM 2324 O O . TYR A 1 289 ? -8.445 30.25 -9.398 1 74.81 289 TYR A O 1
ATOM 2332 N N . LYS A 1 290 ? -8.672 28.656 -7.883 1 74.19 290 LYS A N 1
ATOM 2333 C CA . LYS A 1 290 ? -9.195 29.594 -6.891 1 74.19 290 LYS A CA 1
ATOM 2334 C C . LYS A 1 290 ? -8.125 30.594 -6.469 1 74.19 290 LYS A C 1
ATOM 2336 O O . LYS A 1 290 ? -8.414 31.781 -6.27 1 74.19 290 LYS A O 1
ATOM 2341 N N . ASP A 1 291 ? -6.996 30.078 -6.305 1 71.94 291 ASP A N 1
ATOM 2342 C CA . ASP A 1 291 ? -5.895 30.969 -5.926 1 71.94 291 ASP A CA 1
ATOM 2343 C C . ASP A 1 291 ? -5.613 31.984 -7.023 1 71.94 291 ASP A C 1
ATOM 2345 O O . ASP A 1 291 ? -5.297 33.156 -6.734 1 71.94 291 ASP A O 1
ATOM 2349 N N . GLU A 1 292 ? -5.7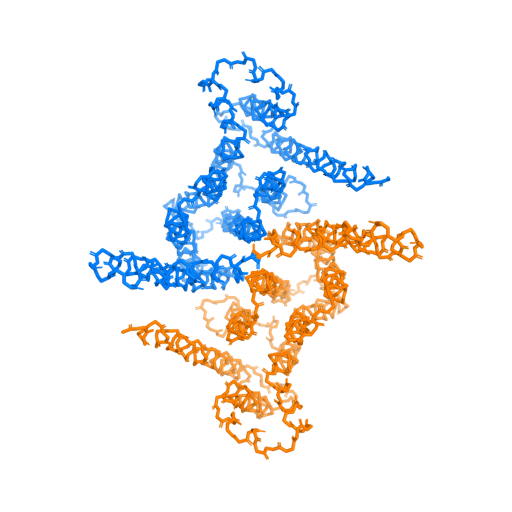23 31.609 -8.18 1 66.75 292 GLU A N 1
ATOM 2350 C CA . GLU A 1 292 ? -5.5 32.531 -9.297 1 66.75 292 GLU A CA 1
ATOM 2351 C C . GLU A 1 292 ? -6.625 33.562 -9.398 1 66.75 292 GLU A C 1
ATOM 2353 O O . GLU A 1 292 ? -6.379 34.719 -9.68 1 66.75 292 GLU A O 1
ATOM 2358 N N . ALA A 1 293 ? -7.848 33.094 -9.148 1 64.38 293 ALA A N 1
ATOM 2359 C CA . ALA A 1 293 ? -8.992 34 -9.211 1 64.38 293 ALA A CA 1
ATOM 2360 C C . ALA A 1 293 ? -8.938 35.031 -8.094 1 64.38 293 ALA A C 1
ATOM 2362 O O . ALA A 1 293 ? -9.328 36.188 -8.281 1 64.38 293 ALA A O 1
ATOM 2363 N N . SER A 1 294 ? -8.5 34.562 -6.996 1 61.47 294 SER A N 1
ATOM 2364 C CA . SER A 1 294 ? -8.391 35.5 -5.883 1 61.47 294 SER A CA 1
ATOM 2365 C C . SER A 1 294 ? -7.289 36.531 -6.137 1 61.47 294 SER A C 1
ATOM 2367 O O . SER A 1 294 ? -7.418 37.688 -5.746 1 61.47 294 SER A O 1
ATOM 2369 N N . THR A 1 295 ? -6.297 36.094 -6.742 1 58.16 295 THR A N 1
ATOM 2370 C CA . THR A 1 295 ? -5.215 37.031 -7.047 1 58.16 295 THR A CA 1
ATOM 2371 C C . THR A 1 295 ? -5.598 37.938 -8.203 1 58.16 295 THR A C 1
ATOM 2373 O O . THR A 1 295 ? -5.191 39.125 -8.234 1 58.16 295 THR A O 1
ATOM 2376 N N . SER A 1 296 ? -6.309 37.406 -9.133 1 54.16 296 SER A N 1
ATOM 2377 C CA . SER A 1 296 ? -6.734 38.25 -10.258 1 54.16 296 SER A CA 1
ATOM 2378 C C . SER A 1 296 ? -7.801 39.25 -9.828 1 54.16 296 SER A C 1
ATOM 2380 O O . SER A 1 296 ? -7.848 40.375 -10.336 1 54.16 296 SER A O 1
ATOM 2382 N N . GLY A 1 297 ? -8.703 38.875 -8.898 1 49.94 297 GLY A N 1
ATOM 2383 C CA . GLY A 1 297 ? -9.656 39.844 -8.367 1 49.94 297 GLY A CA 1
ATOM 2384 C C . GLY A 1 297 ? -8.992 40.969 -7.621 1 49.94 297 GLY A C 1
ATOM 2385 O O . GLY A 1 297 ? -9.594 42.031 -7.441 1 49.94 297 GLY A O 1
ATOM 2386 N N . TYR A 1 298 ? -7.855 40.75 -7.027 1 44.75 298 TYR A N 1
ATOM 2387 C CA . TYR A 1 298 ? -7.113 41.781 -6.355 1 44.75 298 TYR A CA 1
ATOM 2388 C C . TYR A 1 298 ? -6.586 42.812 -7.359 1 44.75 298 TYR A C 1
ATOM 2390 O O . TYR A 1 298 ? -6.34 43.969 -7.008 1 44.75 298 TYR A O 1
ATOM 2398 N N . VAL A 1 299 ? -6.242 42.375 -8.43 1 46.59 299 VAL A N 1
ATOM 2399 C CA . VAL A 1 299 ? -5.742 43.375 -9.383 1 46.59 299 VAL A CA 1
ATOM 2400 C C . VAL A 1 299 ? -6.883 44.281 -9.844 1 46.59 299 VAL A C 1
ATOM 2402 O O . VAL A 1 299 ? -6.656 45.25 -10.555 1 46.59 299 VAL A O 1
ATOM 2405 N N . SER A 1 300 ? -8.086 43.875 -9.57 1 42.97 300 SER A N 1
ATOM 2406 C CA . SER A 1 300 ? -9.062 44.906 -9.867 1 42.97 300 SER A CA 1
ATOM 2407 C C . SER A 1 300 ? -9.133 45.938 -8.742 1 42.97 300 SER A C 1
ATOM 2409 O O . SER A 1 300 ? -8.859 45.625 -7.582 1 42.97 300 SER A O 1
ATOM 2411 N N . GLY A 1 301 ? -8.852 47.344 -8.805 1 41.78 301 GLY A N 1
ATOM 2412 C CA . GLY A 1 301 ? -8.656 48.625 -8.156 1 41.78 301 GLY A CA 1
ATOM 2413 C C . GLY A 1 301 ? -9.508 48.781 -6.91 1 41.78 301 GLY A C 1
ATOM 2414 O O . GLY A 1 301 ? -9.672 49.906 -6.418 1 41.78 301 GLY A O 1
ATOM 2415 N N . ASP A 1 302 ? -10.516 48 -6.582 1 42.19 302 ASP A N 1
ATOM 2416 C CA . ASP A 1 302 ? -11.227 48.531 -5.434 1 42.19 302 ASP A CA 1
ATOM 2417 C C . ASP A 1 302 ? -10.398 48.406 -4.156 1 42.19 302 ASP A C 1
ATOM 2419 O O . ASP A 1 302 ? -9.938 47.312 -3.832 1 42.19 302 ASP A O 1
ATOM 2423 N N . PRO A 1 303 ? -9.82 49.5 -3.523 1 44.91 303 PRO A N 1
ATOM 2424 C CA . PRO A 1 303 ? -9.008 49.625 -2.314 1 44.91 303 PRO A CA 1
ATOM 2425 C C . PRO A 1 303 ? -9.547 48.812 -1.139 1 44.91 303 PRO A C 1
ATOM 2427 O O . PRO A 1 303 ? -8.781 48.438 -0.254 1 44.91 303 PRO A O 1
ATOM 2430 N N . GLN A 1 304 ? -10.836 48.719 -0.917 1 46.53 304 GLN A N 1
ATOM 2431 C CA . GLN A 1 304 ? -11.438 48.125 0.276 1 46.53 304 GLN A CA 1
ATOM 2432 C C . GLN A 1 304 ? -11.273 46.625 0.292 1 46.53 304 GLN A C 1
ATOM 2434 O O . GLN A 1 304 ? -11.312 46 1.354 1 46.53 304 GLN A O 1
ATOM 2439 N N . ALA A 1 305 ? -11.102 46 -0.822 1 44.59 305 ALA A N 1
ATOM 2440 C CA . ALA A 1 305 ? -11.016 44.562 -0.944 1 44.59 305 ALA A CA 1
ATOM 2441 C C . ALA A 1 305 ? -9.633 44.062 -0.532 1 44.59 305 ALA A C 1
ATOM 2443 O O . ALA A 1 305 ? -9.477 42.906 -0.13 1 44.59 305 ALA A O 1
ATOM 2444 N N . ALA A 1 306 ? -8.609 44.906 -0.591 1 43.72 306 ALA A N 1
ATOM 2445 C CA . ALA A 1 306 ? -7.27 44.594 -0.112 1 43.72 306 ALA A CA 1
ATOM 2446 C C . ALA A 1 306 ? -7.258 44.406 1.403 1 43.72 306 ALA A C 1
ATOM 2448 O O . ALA A 1 306 ? -6.574 43.531 1.922 1 43.72 306 ALA A O 1
ATOM 2449 N N . THR A 1 307 ? -7.992 45.281 2.16 1 45.66 307 THR A N 1
ATOM 2450 C CA . THR A 1 307 ? -8.016 45.188 3.617 1 45.66 307 THR A CA 1
ATOM 2451 C C . THR A 1 307 ? -8.711 43.906 4.074 1 45.66 307 THR A C 1
ATOM 2453 O O . THR A 1 307 ? -8.32 43.312 5.078 1 45.66 307 THR A O 1
ATOM 2456 N N . LYS A 1 308 ? -9.695 43.438 3.361 1 45.75 308 LYS A N 1
ATOM 2457 C CA . LYS A 1 308 ? -10.422 42.25 3.754 1 45.75 308 LYS A CA 1
ATOM 2458 C C . LYS A 1 308 ? -9.609 41 3.461 1 45.75 308 LYS A C 1
ATOM 2460 O O . LYS A 1 308 ? -9.719 39.969 4.172 1 45.75 308 LYS A O 1
ATOM 2465 N N . LEU A 1 309 ? -8.773 41.062 2.551 1 41.47 309 LEU A N 1
ATOM 2466 C CA . LEU A 1 309 ? -7.926 39.906 2.225 1 41.47 309 LEU A CA 1
ATOM 2467 C C . LEU A 1 309 ? -6.781 39.781 3.223 1 41.47 309 LEU A C 1
ATOM 2469 O O . LEU A 1 309 ? -6.398 38.688 3.598 1 41.47 309 LEU A O 1
ATOM 2473 N N . ASN A 1 310 ? -6.172 40.938 3.633 1 43.94 310 ASN A N 1
ATOM 2474 C CA . ASN A 1 310 ? -5.227 40.844 4.742 1 43.94 310 ASN A CA 1
ATOM 2475 C C . ASN A 1 310 ? -5.879 40.25 5.98 1 43.94 310 ASN A C 1
ATOM 2477 O O . ASN A 1 310 ? -5.23 39.531 6.746 1 43.94 310 ASN A O 1
ATOM 2481 N N . ASN A 1 311 ? -7.16 40.469 6.223 1 44.66 311 ASN A N 1
ATOM 2482 C CA . ASN A 1 311 ? -7.859 39.875 7.348 1 44.66 311 ASN A CA 1
ATOM 2483 C C . ASN A 1 311 ? -8.219 38.406 7.066 1 44.66 311 ASN A C 1
ATOM 2485 O O . ASN A 1 311 ? -8.258 37.594 7.984 1 44.66 311 ASN A O 1
ATOM 2489 N N . VAL A 1 312 ? -8.516 38.031 5.793 1 42.25 312 VAL A N 1
ATOM 2490 C CA . VAL A 1 312 ? -8.781 36.625 5.453 1 42.25 312 VAL A CA 1
ATOM 2491 C C . VAL A 1 312 ? -7.465 35.875 5.305 1 42.25 312 VAL A C 1
ATOM 2493 O O . VAL A 1 312 ? -7.355 34.719 5.73 1 42.25 312 VAL A O 1
ATOM 2496 N N . GLN A 1 313 ? -6.445 36.344 4.707 1 41.09 313 GLN A N 1
ATOM 2497 C CA . GLN A 1 313 ? -5.113 35.75 4.727 1 41.09 313 GLN A CA 1
ATOM 2498 C C . GLN A 1 313 ? -4.586 35.625 6.156 1 41.09 313 GLN A C 1
ATOM 2500 O O . GLN A 1 313 ? -3.992 34.625 6.52 1 41.09 313 GLN A O 1
ATOM 2505 N N . THR A 1 314 ? -4.68 36.625 7.012 1 41.72 314 THR A N 1
ATOM 2506 C CA . THR A 1 314 ? -4.383 36.5 8.438 1 41.72 314 THR A CA 1
ATOM 2507 C C . THR A 1 314 ? -5.281 35.438 9.078 1 41.72 314 THR A C 1
ATOM 2509 O O . THR A 1 314 ? -4.863 34.75 10 1 41.72 314 THR A O 1
ATOM 2512 N N . LYS A 1 315 ? -6.508 35.188 8.617 1 44.41 315 LYS A N 1
ATOM 2513 C CA . LYS A 1 315 ? -7.402 34.156 9.141 1 44.41 315 LYS A CA 1
ATOM 2514 C C . LYS A 1 315 ? -7.117 32.812 8.5 1 44.41 315 LYS A C 1
ATOM 2516 O O . LYS A 1 315 ? -7.258 31.766 9.141 1 44.41 315 LYS A O 1
ATOM 2521 N N . LEU A 1 316 ? -6.883 32.656 7.277 1 40.28 316 LEU A N 1
ATOM 2522 C CA . LEU A 1 316 ? -6.449 31.422 6.613 1 40.28 316 LEU A CA 1
ATOM 2523 C C . LEU A 1 316 ? -5.035 31.047 7.039 1 40.28 316 LEU A C 1
ATOM 2525 O O . LEU A 1 316 ? -4.727 29.859 7.203 1 40.28 316 LEU A O 1
ATOM 2529 N N . ASP A 1 317 ? -4.078 31.844 7.145 1 39.31 317 ASP A N 1
ATOM 2530 C CA . ASP A 1 317 ? -2.807 31.656 7.828 1 39.31 317 ASP A CA 1
ATOM 2531 C C . ASP A 1 317 ? -3.021 31.234 9.281 1 39.31 317 ASP A C 1
ATOM 2533 O O . ASP A 1 317 ? -2.217 30.484 9.844 1 39.31 317 ASP A O 1
ATOM 2537 N N . VAL A 1 318 ? -4.109 31.656 9.977 1 37.91 318 VAL A N 1
ATOM 2538 C CA . VAL A 1 318 ? -4.5 31.234 11.32 1 37.91 318 VAL A CA 1
ATOM 2539 C C . VAL A 1 318 ? -5.215 29.891 11.242 1 37.91 318 VAL A C 1
ATOM 2541 O O . VAL A 1 318 ? -5.023 29.031 12.109 1 37.91 318 VAL A O 1
ATOM 2544 N N . GLU A 1 319 ? -6.082 29.609 10.281 1 36.41 319 GLU A N 1
ATOM 2545 C CA . GLU A 1 319 ? -6.742 28.312 10.227 1 36.41 319 GLU A CA 1
ATOM 2546 C C . GLU A 1 319 ? -5.797 27.234 9.703 1 36.41 319 GLU A C 1
ATOM 2548 O O . GLU A 1 319 ? -5.984 26.047 9.977 1 36.41 319 GLU A O 1
ATOM 2553 N N . ASP A 1 320 ? -4.973 27.484 8.805 1 33.28 320 ASP A N 1
ATOM 2554 C CA . ASP A 1 320 ? -3.971 26.516 8.383 1 33.28 320 ASP A CA 1
ATOM 2555 C C . ASP A 1 320 ? -2.854 26.391 9.414 1 33.28 320 ASP A C 1
ATOM 2557 O O . ASP A 1 320 ? -1.926 25.594 9.242 1 33.28 320 ASP A O 1
ATOM 2561 N N . VAL A 1 321 ? -2.715 27.375 10.328 1 31.34 321 VAL A N 1
ATOM 2562 C CA . VAL A 1 321 ? -1.844 27.172 11.484 1 31.34 321 VAL A CA 1
ATOM 2563 C C . VAL A 1 321 ? -2.572 26.344 12.539 1 31.34 321 VAL A C 1
ATOM 2565 O O . VAL A 1 321 ? -3.74 26.594 12.836 1 31.34 321 VAL A O 1
ATOM 2568 N N . MET B 1 1 ? -19.172 36.094 -6.363 1 26.23 1 MET B N 1
ATOM 2569 C CA . MET B 1 1 ? -19.203 34.844 -7.105 1 26.23 1 MET B CA 1
ATOM 2570 C C . MET B 1 1 ? -18.484 33.719 -6.34 1 26.23 1 MET B C 1
ATOM 2572 O O . MET B 1 1 ? -17.719 32.969 -6.93 1 26.23 1 MET B O 1
ATOM 2576 N N . PRO B 1 2 ? -18.188 33.719 -5.098 1 43.59 2 PRO B N 1
ATOM 2577 C CA . PRO B 1 2 ? -17.703 32.812 -4.078 1 43.59 2 PRO B CA 1
ATOM 2578 C C . PRO B 1 2 ? -18.422 31.453 -4.133 1 43.59 2 PRO B C 1
ATOM 2580 O O . PRO B 1 2 ? -17.953 30.469 -3.531 1 43.59 2 PRO B O 1
ATOM 2583 N N . SER B 1 3 ? -19.625 31.344 -4.723 1 46.47 3 SER B N 1
ATOM 2584 C CA . SER B 1 3 ? -20.656 30.312 -4.73 1 46.47 3 SER B CA 1
ATOM 2585 C C . SER B 1 3 ? -20.234 29.109 -5.555 1 46.47 3 SER B C 1
ATOM 2587 O O . SER B 1 3 ? -20.578 27.969 -5.223 1 46.47 3 SER B O 1
ATOM 2589 N N . SER B 1 4 ? -19.375 29.297 -6.609 1 50.81 4 SER B N 1
ATOM 2590 C CA . SER B 1 4 ? -19.062 28.25 -7.57 1 50.81 4 SER B CA 1
ATOM 2591 C C . SER B 1 4 ? -18.141 27.188 -6.961 1 50.81 4 SER B C 1
ATOM 2593 O O . SER B 1 4 ? -18.312 26 -7.211 1 50.81 4 SER B O 1
ATOM 2595 N N . GLY B 1 5 ? -17.234 27.594 -6.074 1 54.53 5 GLY B N 1
ATOM 2596 C CA . GLY B 1 5 ? -16.344 26.656 -5.426 1 54.53 5 GLY B CA 1
ATOM 2597 C C . GLY B 1 5 ? -17.062 25.703 -4.48 1 54.53 5 GLY B C 1
ATOM 2598 O O . GLY B 1 5 ? -16.781 24.5 -4.461 1 54.53 5 GLY B O 1
ATOM 2599 N N . ASN B 1 6 ? -17.953 26.312 -3.77 1 61.12 6 ASN B N 1
ATOM 2600 C CA . ASN B 1 6 ? -18.766 25.516 -2.857 1 61.12 6 ASN B CA 1
ATOM 2601 C C . ASN B 1 6 ? -19.656 24.531 -3.611 1 61.12 6 ASN B C 1
ATOM 2603 O O . ASN B 1 6 ? -19.875 23.406 -3.154 1 61.12 6 ASN B O 1
ATOM 2607 N N . CYS B 1 7 ? -19.984 24.938 -4.812 1 64.44 7 CYS B N 1
ATOM 2608 C CA . CYS B 1 7 ? -20.844 24.078 -5.633 1 64.44 7 CYS B CA 1
ATOM 2609 C C . CYS B 1 7 ? -20.047 22.891 -6.172 1 64.44 7 CYS B C 1
ATOM 2611 O O . CYS B 1 7 ? -20.531 21.766 -6.164 1 64.44 7 CYS B O 1
ATOM 2613 N N . CYS B 1 8 ? -18.844 23.188 -6.5 1 70.5 8 CYS B N 1
ATOM 2614 C CA . CYS B 1 8 ? -18.031 22.109 -7.031 1 70.5 8 CYS B CA 1
ATOM 2615 C C . CYS B 1 8 ? -17.703 21.078 -5.949 1 70.5 8 CYS B C 1
ATOM 2617 O O . CYS B 1 8 ? -17.75 19.875 -6.195 1 70.5 8 CYS B O 1
ATOM 2619 N N . GLU B 1 9 ? -17.578 21.609 -4.797 1 72.94 9 GLU B N 1
ATOM 2620 C CA . GLU B 1 9 ? -17.266 20.688 -3.699 1 72.94 9 GLU B CA 1
ATOM 2621 C C . GLU B 1 9 ? -18.484 19.844 -3.334 1 72.94 9 GLU B C 1
ATOM 2623 O O . GLU B 1 9 ? -18.344 18.656 -3.021 1 72.94 9 GLU B O 1
ATOM 2628 N N . SER B 1 10 ? -19.578 20.453 -3.441 1 76.25 10 SER B N 1
ATOM 2629 C CA . SER B 1 10 ? -20.797 19.719 -3.139 1 76.25 10 SER B CA 1
ATOM 2630 C C . SER B 1 10 ? -21.078 18.656 -4.195 1 76.25 10 SER B C 1
ATOM 2632 O O . SER B 1 10 ? -21.547 17.562 -3.875 1 76.25 10 SER B O 1
ATOM 2634 N N . VAL B 1 11 ? -20.797 18.953 -5.383 1 79.38 11 VAL B N 1
ATOM 2635 C CA . VAL B 1 11 ? -21 18 -6.473 1 79.38 11 VAL B CA 1
ATOM 2636 C C . VAL B 1 11 ? -20.031 16.828 -6.316 1 79.38 11 VAL B C 1
ATOM 2638 O O . VAL B 1 11 ? -20.406 15.672 -6.488 1 79.38 11 VAL B O 1
ATOM 2641 N N . ILE B 1 12 ? -18.891 17.141 -5.953 1 76.31 12 ILE B N 1
ATOM 2642 C CA . ILE B 1 12 ? -17.875 16.094 -5.773 1 76.31 12 ILE B CA 1
ATOM 2643 C C . ILE B 1 12 ? -18.281 15.172 -4.625 1 76.31 12 ILE B C 1
ATOM 2645 O O . ILE B 1 12 ? -18.141 13.953 -4.719 1 76.31 12 ILE B O 1
ATOM 2649 N N . ASP B 1 13 ? -18.859 15.719 -3.68 1 78.5 13 ASP B N 1
ATOM 2650 C CA . ASP B 1 13 ? -19.297 14.938 -2.529 1 78.5 13 ASP B CA 1
ATOM 2651 C C . ASP B 1 13 ? -20.469 14.016 -2.898 1 78.5 13 ASP B C 1
ATOM 2653 O O . ASP B 1 13 ? -20.5 12.859 -2.488 1 78.5 13 ASP B O 1
ATOM 2657 N N . THR B 1 14 ? -21.375 14.562 -3.656 1 83.75 14 THR B N 1
ATOM 2658 C CA . THR B 1 14 ? -22.531 13.781 -4.07 1 83.75 14 THR B CA 1
ATOM 2659 C C . THR B 1 14 ? -22.109 12.648 -5.004 1 83.75 14 THR B C 1
ATOM 2661 O O . THR B 1 14 ? -22.594 11.523 -4.883 1 83.75 14 THR B O 1
ATOM 2664 N N . VAL B 1 15 ? -21.234 12.938 -5.859 1 85.31 15 VAL B N 1
ATOM 2665 C CA . VAL B 1 15 ? -20.75 11.93 -6.789 1 85.31 15 VAL B CA 1
ATOM 2666 C C . VAL B 1 15 ? -20 10.844 -6.027 1 85.31 15 VAL B C 1
ATOM 2668 O O . VAL B 1 15 ? -20.141 9.656 -6.328 1 85.31 15 VAL B O 1
ATOM 2671 N N . ALA B 1 16 ? -19.234 11.219 -5.082 1 84.69 16 ALA B N 1
ATOM 2672 C CA . ALA B 1 16 ? -18.5 10.258 -4.27 1 84.69 16 ALA B CA 1
ATOM 2673 C C . ALA B 1 16 ? -19.453 9.336 -3.51 1 84.69 16 ALA B C 1
ATOM 2675 O O . ALA B 1 16 ? -19.219 8.133 -3.412 1 84.69 16 ALA B O 1
ATOM 2676 N N . LYS B 1 17 ? -20.516 9.891 -3.004 1 87.81 17 LYS B N 1
ATOM 2677 C CA . LYS B 1 17 ? -21.484 9.086 -2.273 1 87.81 17 LYS B CA 1
ATOM 2678 C C . LYS B 1 17 ? -22.203 8.117 -3.205 1 87.81 17 LYS B C 1
ATOM 2680 O O . LYS B 1 17 ? -22.422 6.957 -2.855 1 87.81 17 LYS B O 1
ATOM 2685 N N . LEU B 1 18 ? -22.531 8.578 -4.359 1 91.12 18 LEU B N 1
ATOM 2686 C CA . LEU B 1 18 ? -23.203 7.73 -5.34 1 91.12 18 LEU B CA 1
ATOM 2687 C C . LEU B 1 18 ? -22.281 6.613 -5.812 1 91.12 18 LEU B C 1
ATOM 2689 O O . LEU B 1 18 ? -22.719 5.469 -5.973 1 91.12 18 LEU B O 1
ATOM 2693 N N . LEU B 1 19 ? -21.078 6.984 -6.008 1 91.62 19 LEU B N 1
ATOM 2694 C CA . LEU B 1 19 ? -20.109 5.988 -6.426 1 91.62 19 LEU B CA 1
ATOM 2695 C C . LEU B 1 19 ? -19.891 4.949 -5.328 1 91.62 19 LEU B C 1
ATOM 2697 O O . LEU B 1 19 ? -19.766 3.758 -5.613 1 91.62 19 LEU B O 1
ATOM 2701 N N . CYS B 1 20 ? -19.828 5.379 -4.133 1 92.44 20 CYS B N 1
ATOM 2702 C CA . CYS B 1 20 ? -19.656 4.477 -3.002 1 92.44 20 CYS B CA 1
ATOM 2703 C C . CYS B 1 20 ? -20.797 3.467 -2.926 1 92.44 20 CYS B C 1
ATOM 2705 O O . CYS B 1 20 ? -20.562 2.26 -2.838 1 92.44 20 CYS B O 1
ATOM 2707 N N . ILE B 1 21 ? -22 3.928 -3.039 1 94.44 21 ILE B N 1
ATOM 2708 C CA . ILE B 1 21 ? -23.172 3.057 -2.994 1 94.44 21 ILE B CA 1
ATOM 2709 C C . ILE B 1 21 ? -23.203 2.162 -4.23 1 94.44 21 ILE B C 1
ATOM 2711 O O . ILE B 1 21 ? -23.516 0.972 -4.137 1 94.44 21 ILE B O 1
ATOM 2715 N N . GLY B 1 22 ? -22.844 2.742 -5.32 1 95.94 22 GLY B N 1
ATOM 2716 C CA . GLY B 1 22 ? -22.844 1.972 -6.555 1 95.94 22 GLY B CA 1
ATOM 2717 C C . GLY B 1 22 ? -21.844 0.821 -6.531 1 95.94 22 GLY B C 1
ATOM 2718 O O . GLY B 1 22 ? -22.188 -0.298 -6.926 1 95.94 22 GLY B O 1
ATOM 2719 N N . VAL B 1 23 ? -20.641 1.076 -6.105 1 96.38 23 VAL B N 1
ATOM 2720 C CA . VAL B 1 23 ? -19.609 0.042 -6.039 1 96.38 23 VAL B CA 1
ATOM 2721 C C . VAL B 1 23 ? -20.016 -1.015 -5.008 1 96.38 23 VAL B C 1
ATOM 2723 O O . VAL B 1 23 ? -19.797 -2.211 -5.227 1 96.38 23 VAL B O 1
ATOM 2726 N N . LEU B 1 24 ? -20.562 -0.557 -3.916 1 97.19 24 LEU B N 1
ATOM 2727 C CA . LEU B 1 24 ? -21.047 -1.484 -2.895 1 97.19 24 LEU B CA 1
ATOM 2728 C C . LEU B 1 24 ? -22.094 -2.43 -3.465 1 97.19 24 LEU B C 1
ATOM 2730 O O . LEU B 1 24 ? -21.969 -3.65 -3.342 1 97.19 24 LEU B O 1
ATOM 2734 N N . VAL B 1 25 ? -23.031 -1.877 -4.133 1 97.5 25 VAL B N 1
ATOM 2735 C CA . VAL B 1 25 ? -24.141 -2.67 -4.676 1 97.5 25 VAL B CA 1
ATOM 2736 C C . VAL B 1 25 ? -23.609 -3.604 -5.766 1 97.5 25 VAL B C 1
ATOM 2738 O O . VAL B 1 25 ? -24.031 -4.758 -5.855 1 97.5 25 VAL B O 1
ATOM 2741 N N . ALA B 1 26 ? -22.766 -3.092 -6.527 1 97.56 26 ALA B N 1
ATOM 2742 C CA . ALA B 1 26 ? -22.188 -3.922 -7.582 1 97.56 26 ALA B CA 1
ATOM 2743 C C . ALA B 1 26 ? -21.438 -5.117 -6.992 1 97.56 26 ALA B C 1
ATOM 2745 O O . ALA B 1 26 ? -21.578 -6.242 -7.473 1 97.56 26 ALA B O 1
ATOM 2746 N N . GLN B 1 27 ? -20.641 -4.891 -5.988 1 97.88 27 GLN B N 1
ATOM 2747 C CA . GLN B 1 27 ? -19.938 -5.996 -5.363 1 97.88 27 GLN B CA 1
ATOM 2748 C C . GLN B 1 27 ? -20.906 -7.004 -4.754 1 97.88 27 GLN B C 1
ATOM 2750 O O . GLN B 1 27 ? -20.719 -8.211 -4.906 1 97.88 27 GLN B O 1
ATOM 2755 N N . LEU B 1 28 ? -21.891 -6.484 -4.051 1 97.81 28 LEU B N 1
ATOM 2756 C CA . LEU B 1 28 ? -22.859 -7.367 -3.408 1 97.81 28 LEU B CA 1
ATOM 2757 C C . LEU B 1 28 ? -23.594 -8.195 -4.445 1 97.81 28 LEU B C 1
ATOM 2759 O O . LEU B 1 28 ? -23.812 -9.398 -4.254 1 97.81 28 LEU B O 1
ATOM 2763 N N . ALA B 1 29 ? -23.938 -7.59 -5.527 1 97.12 29 ALA B N 1
ATOM 2764 C CA . ALA B 1 29 ? -24.672 -8.281 -6.586 1 97.12 29 ALA B CA 1
ATOM 2765 C C . ALA B 1 29 ? -23.812 -9.375 -7.215 1 97.12 29 ALA B C 1
ATOM 2767 O O . ALA B 1 29 ? -24.297 -10.484 -7.469 1 97.12 29 ALA B O 1
ATOM 2768 N N . VAL B 1 30 ? -22.609 -9.109 -7.453 1 97.5 30 VAL B N 1
ATOM 2769 C CA . 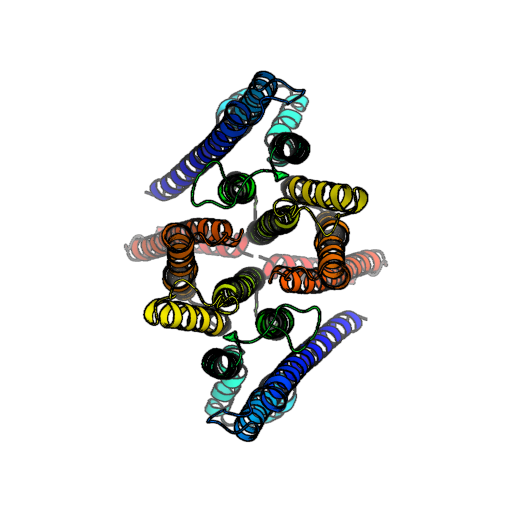VAL B 1 30 ? -21.719 -10.102 -8.055 1 97.5 30 VAL B CA 1
ATOM 2770 C C . VAL B 1 30 ? -21.484 -11.258 -7.086 1 97.5 30 VAL B C 1
ATOM 2772 O O . VAL B 1 30 ? -21.516 -12.422 -7.484 1 97.5 30 VAL B O 1
ATOM 2775 N N . LEU B 1 31 ? -21.312 -10.961 -5.836 1 97.19 31 LEU B N 1
ATOM 2776 C CA . LEU B 1 31 ? -21.109 -12.016 -4.848 1 97.19 31 LEU B CA 1
ATOM 2777 C C . LEU B 1 31 ? -22.359 -12.898 -4.75 1 97.19 31 LEU B C 1
ATOM 2779 O O . LEU B 1 31 ? -22.25 -14.117 -4.629 1 97.19 31 LEU B O 1
ATOM 2783 N N . ASP B 1 32 ? -23.484 -12.273 -4.816 1 96.06 32 ASP B N 1
ATOM 2784 C CA . ASP B 1 32 ? -24.719 -13.047 -4.793 1 96.06 32 ASP B CA 1
ATOM 2785 C C . ASP B 1 32 ? -24.828 -13.938 -6.023 1 96.06 32 ASP B C 1
ATOM 2787 O O . ASP B 1 32 ? -25.344 -15.055 -5.945 1 96.06 32 ASP B O 1
ATOM 2791 N N . SER B 1 33 ? -24.375 -13.477 -7.109 1 95.25 33 SER B N 1
ATOM 2792 C CA . SER B 1 33 ? -24.422 -14.297 -8.312 1 95.25 33 SER B CA 1
ATOM 2793 C C . SER B 1 33 ? -23.547 -15.531 -8.18 1 95.25 33 SER B C 1
ATOM 2795 O O . SER B 1 33 ? -23.875 -16.594 -8.719 1 95.25 33 SER B O 1
ATOM 2797 N N . PHE B 1 34 ? -22.469 -15.422 -7.461 1 94.75 34 PHE B N 1
ATOM 279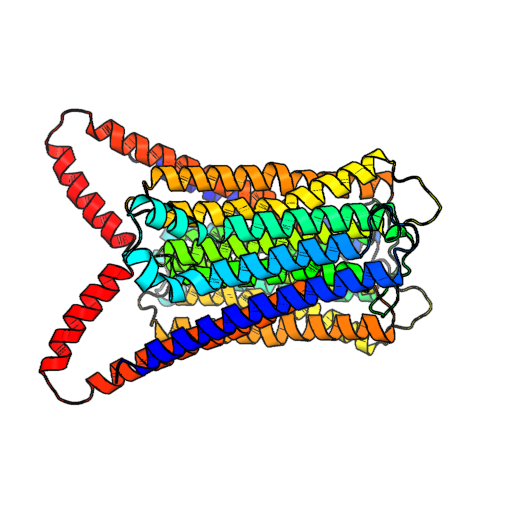8 C CA . PHE B 1 34 ? -21.656 -16.594 -7.191 1 94.75 34 PHE B CA 1
ATOM 2799 C C . PHE B 1 34 ? -22.438 -17.641 -6.41 1 94.75 34 PHE B C 1
ATOM 2801 O O . PHE B 1 34 ? -22.344 -18.844 -6.688 1 94.75 34 PHE B O 1
ATOM 2808 N N . PHE B 1 35 ? -23.219 -17.188 -5.453 1 94 35 PHE B N 1
ATOM 2809 C CA . PHE B 1 35 ? -24.016 -18.109 -4.652 1 94 35 PHE B CA 1
ATOM 2810 C C . PHE B 1 35 ? -25.094 -18.781 -5.504 1 94 35 PHE B C 1
ATOM 2812 O O . PHE B 1 35 ? -25.328 -19.984 -5.363 1 94 35 PHE B O 1
ATOM 2819 N N . PHE B 1 36 ? -25.672 -18.109 -6.406 1 92.31 36 PHE B N 1
ATOM 2820 C CA . PHE B 1 36 ? -26.734 -18.641 -7.25 1 92.31 36 PHE B CA 1
ATOM 2821 C C . PHE B 1 36 ? -26.172 -19.641 -8.25 1 92.31 36 PHE B C 1
ATOM 2823 O O . PHE B 1 36 ? -26.812 -20.656 -8.531 1 92.31 36 PHE B O 1
ATOM 2830 N N . VAL B 1 37 ? -25.062 -19.406 -8.68 1 91.44 37 VAL B N 1
ATOM 2831 C CA . VAL B 1 37 ? -24.516 -20.203 -9.766 1 91.44 37 VAL B CA 1
ATOM 2832 C C . VAL B 1 37 ? -23.75 -21.406 -9.195 1 91.44 37 VAL B C 1
ATOM 2834 O O . VAL B 1 37 ? -23.781 -22.5 -9.758 1 91.44 37 VAL B O 1
ATOM 2837 N N . LEU B 1 38 ? -23.109 -21.188 -7.988 1 90.25 38 LEU B N 1
ATOM 2838 C CA . LEU B 1 38 ? -22.109 -22.188 -7.59 1 90.25 38 LEU B CA 1
ATOM 2839 C C . LEU B 1 38 ? -22.5 -22.844 -6.266 1 90.25 38 LEU B C 1
ATOM 2841 O O . LEU B 1 38 ? -21.969 -23.891 -5.914 1 90.25 38 LEU B O 1
ATOM 2845 N N . ASP B 1 39 ? -23.344 -22.172 -5.539 1 87.06 39 ASP B N 1
ATOM 2846 C CA . ASP B 1 39 ? -23.609 -22.672 -4.195 1 87.06 39 ASP B CA 1
ATOM 2847 C C . ASP B 1 39 ? -24.797 -23.641 -4.207 1 87.06 39 ASP B C 1
ATOM 2849 O O . ASP B 1 39 ? -25.797 -23.406 -3.533 1 87.06 39 ASP B O 1
ATOM 2853 N N . TYR B 1 40 ? -24.781 -24.688 -4.863 1 79.44 40 TYR B N 1
ATOM 2854 C CA . TYR B 1 40 ? -25.844 -25.672 -4.961 1 79.44 40 TYR B CA 1
ATOM 2855 C C . TYR B 1 40 ? -25.984 -26.453 -3.668 1 79.44 40 TYR B C 1
ATOM 2857 O O . TYR B 1 40 ? -27.094 -26.781 -3.242 1 79.44 40 TYR B O 1
ATOM 2865 N N . ASP B 1 41 ? -24.922 -26.672 -2.979 1 74 41 ASP B N 1
ATOM 2866 C CA . ASP B 1 41 ? -24.922 -27.547 -1.808 1 74 41 ASP B CA 1
ATOM 2867 C C . ASP B 1 41 ? -24.828 -26.734 -0.517 1 74 41 ASP B C 1
ATOM 2869 O O . ASP B 1 41 ? -24.547 -27.281 0.551 1 74 41 ASP B O 1
ATOM 2873 N N . GLY B 1 42 ? -25.062 -25.438 -0.655 1 74 42 GLY B N 1
ATOM 2874 C CA . GLY B 1 42 ? -24.875 -24.609 0.533 1 74 42 GLY B CA 1
ATOM 2875 C C . GLY B 1 42 ? -25.984 -24.781 1.556 1 74 42 GLY B C 1
ATOM 2876 O O . GLY B 1 42 ? -27.109 -25.141 1.205 1 74 42 GLY B O 1
ATOM 2877 N N . SER B 1 43 ? -25.609 -24.594 2.793 1 75.12 43 SER B N 1
ATOM 2878 C CA . SER B 1 43 ? -26.547 -24.719 3.912 1 75.12 43 SER B CA 1
ATOM 2879 C C . SER B 1 43 ? -27.453 -23.5 4.02 1 75.12 43 SER B C 1
ATOM 2881 O O . SER B 1 43 ? -28.594 -23.609 4.484 1 75.12 43 SER B O 1
ATOM 2883 N N . ILE B 1 44 ? -26.844 -22.5 3.582 1 79.94 44 ILE B N 1
ATOM 2884 C CA . ILE B 1 44 ? -27.594 -21.25 3.666 1 79.94 44 ILE B CA 1
ATOM 2885 C C . ILE B 1 44 ? -28.125 -20.875 2.287 1 79.94 44 ILE B C 1
ATOM 2887 O O . ILE B 1 44 ? -27.391 -20.875 1.303 1 79.94 44 ILE B O 1
ATOM 2891 N N . SER B 1 45 ? -29.391 -20.641 2.303 1 80.31 45 SER B N 1
ATOM 2892 C CA . SER B 1 45 ? -30.031 -20.281 1.047 1 80.31 45 SER B CA 1
ATOM 2893 C C . SER B 1 45 ? -29.5 -18.953 0.52 1 80.31 45 SER B C 1
ATOM 2895 O O . SER B 1 45 ? -29.156 -18.062 1.299 1 80.31 45 SER B O 1
ATOM 2897 N N . ALA B 1 46 ? -29.391 -18.906 -0.78 1 87.88 46 ALA B N 1
ATOM 2898 C CA . ALA B 1 46 ? -28.969 -17.672 -1.451 1 87.88 46 ALA B CA 1
ATOM 2899 C C . ALA B 1 46 ? -29.859 -16.5 -1.054 1 87.88 46 ALA B C 1
ATOM 2901 O O . ALA B 1 46 ? -29.406 -15.352 -1.03 1 87.88 46 ALA B O 1
ATOM 2902 N N . ALA B 1 47 ? -31.047 -16.781 -0.646 1 89.56 47 ALA B N 1
ATOM 2903 C CA . ALA B 1 47 ? -32 -15.758 -0.261 1 89.56 47 ALA B CA 1
ATOM 2904 C C . ALA B 1 47 ? -31.562 -15.047 1.018 1 89.56 47 ALA B C 1
ATOM 2906 O O . ALA B 1 47 ? -31.797 -13.852 1.178 1 89.56 47 ALA B O 1
ATOM 2907 N N . VAL B 1 48 ? -31.016 -15.797 1.883 1 92.62 48 VAL B N 1
ATOM 2908 C CA . VAL B 1 48 ? -30.562 -15.211 3.141 1 92.62 48 VAL B CA 1
ATOM 2909 C C . VAL B 1 48 ? -29.469 -14.188 2.869 1 92.62 48 VAL B C 1
ATOM 2911 O O . VAL B 1 48 ? -29.453 -13.102 3.457 1 92.62 48 VAL B O 1
ATOM 2914 N N . TRP B 1 49 ? -28.562 -14.484 1.956 1 94.69 49 TRP B N 1
ATOM 2915 C CA . TRP B 1 49 ? -27.5 -13.555 1.607 1 94.69 49 TRP B CA 1
ATOM 2916 C C . TRP B 1 49 ? -28.062 -12.289 0.966 1 94.69 49 TRP B C 1
ATOM 2918 O O . TRP B 1 49 ? -27.594 -11.188 1.236 1 94.69 49 TRP B O 1
ATOM 2928 N N . ILE B 1 50 ? -29.094 -12.469 0.224 1 94.75 50 ILE B N 1
ATOM 2929 C CA . ILE B 1 50 ? -29.719 -11.32 -0.43 1 94.75 50 ILE B CA 1
ATOM 2930 C C . ILE B 1 50 ? -30.391 -10.43 0.616 1 94.75 50 ILE B C 1
ATOM 2932 O O . ILE B 1 50 ? -30.297 -9.203 0.546 1 94.75 50 ILE B O 1
ATOM 2936 N N . ILE B 1 51 ? -31.047 -11.008 1.536 1 95.75 51 ILE B N 1
ATOM 2937 C CA . ILE B 1 51 ? -31.719 -10.25 2.586 1 95.75 51 ILE B CA 1
ATOM 2938 C C . ILE B 1 51 ? -30.688 -9.453 3.385 1 95.75 51 ILE B C 1
ATOM 2940 O O . ILE B 1 51 ? -30.891 -8.273 3.676 1 95.75 51 ILE B O 1
ATOM 2944 N N . LEU B 1 52 ? -29.625 -10.109 3.73 1 96.38 52 LEU B N 1
ATOM 2945 C CA . LEU B 1 52 ? -28.562 -9.43 4.469 1 96.38 52 LEU B CA 1
ATOM 2946 C C . LEU B 1 52 ? -27.969 -8.297 3.65 1 96.38 52 LEU B C 1
ATOM 2948 O O . LEU B 1 52 ? -27.656 -7.227 4.191 1 96.38 52 LEU B O 1
ATOM 2952 N N . ASP B 1 53 ? -27.812 -8.492 2.35 1 97 53 ASP B N 1
ATOM 2953 C CA . ASP B 1 53 ? -27.266 -7.453 1.473 1 97 53 ASP B CA 1
ATOM 2954 C C . ASP B 1 53 ? -28.219 -6.262 1.386 1 97 53 ASP B C 1
ATOM 2956 O O . ASP B 1 53 ? -27.781 -5.113 1.326 1 97 53 ASP B O 1
ATOM 2960 N N . VAL B 1 54 ? -29.5 -6.539 1.357 1 96.5 54 VAL B N 1
ATOM 2961 C CA . VAL B 1 54 ? -30.484 -5.469 1.321 1 96.5 54 VAL B CA 1
ATOM 2962 C C . VAL B 1 54 ? -30.422 -4.66 2.615 1 96.5 54 VAL B C 1
ATOM 2964 O O . VAL B 1 54 ? -30.516 -3.432 2.594 1 96.5 54 VAL B O 1
ATOM 2967 N N . LEU B 1 55 ? -30.234 -5.324 3.701 1 95.62 55 LEU B N 1
ATOM 2968 C CA . LEU B 1 55 ? -30.094 -4.648 4.988 1 95.62 55 LEU B CA 1
ATOM 2969 C C . LEU B 1 55 ? -28.875 -3.719 4.98 1 95.62 55 LEU B C 1
ATOM 2971 O O . LEU B 1 55 ? -28.969 -2.576 5.438 1 95.62 55 LEU B O 1
ATOM 2975 N N . VAL B 1 56 ? -27.75 -4.211 4.465 1 95.75 56 VAL B N 1
ATOM 2976 C CA . VAL B 1 56 ? -26.547 -3.395 4.375 1 95.75 56 VAL B CA 1
ATOM 2977 C C . VAL B 1 56 ? -26.812 -2.191 3.471 1 95.75 56 VAL B C 1
ATOM 2979 O O . VAL B 1 56 ? -26.453 -1.061 3.816 1 95.75 56 VAL B O 1
ATOM 2982 N N . PHE B 1 57 ? -27.453 -2.475 2.33 1 95.31 57 PHE B N 1
ATOM 2983 C CA . PHE B 1 57 ? -27.734 -1.421 1.363 1 95.31 57 PHE B CA 1
ATOM 2984 C C . PHE B 1 57 ? -28.625 -0.344 1.985 1 95.31 57 PHE B C 1
ATOM 2986 O O . PHE B 1 57 ? -28.312 0.846 1.894 1 95.31 57 PHE B O 1
ATOM 2993 N N . VAL B 1 58 ? -29.641 -0.706 2.633 1 93.56 58 VAL B N 1
ATOM 2994 C CA . VAL B 1 58 ? -30.578 0.231 3.242 1 93.56 58 VAL B CA 1
ATOM 2995 C C . VAL B 1 58 ? -29.875 1.029 4.336 1 93.56 58 VAL B C 1
ATOM 2997 O O . VAL B 1 58 ? -30.016 2.252 4.41 1 93.56 58 VAL B O 1
ATOM 3000 N N . TRP B 1 59 ? -29.125 0.315 5.117 1 91.25 59 TRP B N 1
ATOM 3001 C CA . TRP B 1 59 ? -28.375 0.98 6.184 1 91.25 59 TRP B CA 1
ATOM 3002 C C . TRP B 1 59 ? -27.422 2.016 5.609 1 91.25 59 TRP B C 1
ATOM 3004 O O . TRP B 1 59 ? -27.328 3.139 6.113 1 91.25 59 TRP B O 1
ATOM 3014 N N . TRP B 1 60 ? -26.688 1.711 4.57 1 91.06 60 TRP B N 1
ATOM 3015 C CA . TRP B 1 60 ? -25.688 2.602 3.986 1 91.06 60 TRP B CA 1
ATOM 3016 C C . TRP B 1 60 ? -26.359 3.82 3.354 1 91.06 60 TRP B C 1
ATOM 3018 O O . TRP B 1 60 ? -25.859 4.941 3.471 1 91.06 60 TRP B O 1
ATOM 3028 N N . VAL B 1 61 ? -27.453 3.557 2.684 1 88.88 61 VAL B N 1
ATOM 3029 C CA . VAL B 1 61 ? -28.188 4.672 2.088 1 88.88 61 VAL B CA 1
ATOM 3030 C C . VAL B 1 61 ? -28.672 5.613 3.186 1 88.88 61 VAL B C 1
ATOM 3032 O O . VAL B 1 61 ? -28.5 6.832 3.088 1 88.88 61 VAL B O 1
ATOM 3035 N N . PHE B 1 62 ? -29.141 5.094 4.219 1 84.31 62 PHE B N 1
ATOM 3036 C CA . PHE B 1 62 ? -29.609 5.879 5.348 1 84.31 62 PHE B CA 1
ATOM 3037 C C . PHE B 1 62 ? -28.469 6.637 6.008 1 84.31 62 PHE B C 1
ATOM 3039 O O . PHE B 1 62 ? -28.578 7.832 6.277 1 84.31 62 PHE B O 1
ATOM 3046 N N . ALA B 1 63 ? -27.406 5.996 6.258 1 83.19 63 ALA B N 1
ATOM 3047 C CA . ALA B 1 63 ? -26.266 6.586 6.957 1 83.19 63 ALA B CA 1
ATOM 3048 C C . ALA B 1 63 ? -25.625 7.695 6.129 1 83.19 63 ALA B C 1
ATOM 3050 O O . ALA B 1 63 ? -25.188 8.711 6.676 1 83.19 63 ALA B O 1
ATOM 3051 N N . LEU B 1 64 ? -25.531 7.586 4.812 1 82.94 64 LEU B N 1
ATOM 3052 C CA . LEU B 1 64 ? -24.844 8.555 3.965 1 82.94 64 LEU B CA 1
ATOM 3053 C C . LEU B 1 64 ? -25.766 9.719 3.607 1 82.94 64 LEU B C 1
ATOM 3055 O O . LEU B 1 64 ? -25.312 10.844 3.426 1 82.94 64 LEU B O 1
ATOM 3059 N N . LEU B 1 65 ? -27 9.492 3.545 1 77.12 65 LEU B N 1
ATOM 3060 C CA . LEU B 1 65 ? -27.906 10.539 3.1 1 77.12 65 LEU B CA 1
ATOM 3061 C C . LEU B 1 65 ? -28.562 11.234 4.289 1 77.12 65 LEU B C 1
ATOM 3063 O O . LEU B 1 65 ? -29.031 12.367 4.168 1 77.12 65 LEU B O 1
ATOM 3067 N N . MET B 1 66 ? -28.594 10.625 5.438 1 72 66 MET B N 1
ATOM 3068 C CA . MET B 1 66 ? -29.328 11.133 6.598 1 72 66 MET B CA 1
ATOM 3069 C C . MET B 1 66 ? -28.812 12.5 7.016 1 72 66 MET B C 1
ATOM 3071 O O . MET B 1 66 ? -29.594 13.406 7.312 1 72 66 MET B O 1
ATOM 3075 N N . PRO B 1 67 ? -27.359 12.586 7.016 1 65.44 67 PRO B N 1
ATOM 3076 C CA . PRO B 1 67 ? -26.938 13.906 7.492 1 65.44 67 PRO B CA 1
ATOM 3077 C C . PRO B 1 67 ? -27.484 15.047 6.633 1 65.44 67 PRO B C 1
ATOM 3079 O O . PRO B 1 67 ? -27.766 16.125 7.148 1 65.44 67 PRO B O 1
ATOM 3082 N N . LYS B 1 68 ? -27.625 14.828 5.453 1 62.78 68 LYS B N 1
ATOM 3083 C CA . LYS B 1 68 ? -28.125 15.875 4.57 1 62.78 68 LYS B CA 1
ATOM 3084 C C . LYS B 1 68 ? -29.641 16.031 4.699 1 62.78 68 LYS B C 1
ATOM 3086 O O . LYS B 1 68 ? -30.156 17.141 4.68 1 62.78 68 LYS B O 1
ATOM 3091 N N . CYS B 1 69 ? -30.281 14.93 4.902 1 59.78 69 CYS B N 1
ATOM 3092 C CA . CYS B 1 69 ? -31.734 14.945 4.863 1 59.78 69 CYS B CA 1
ATOM 3093 C C . CYS B 1 69 ? -32.312 15.234 6.242 1 59.78 69 CYS B C 1
ATOM 3095 O O . CYS B 1 69 ? -33.375 15.875 6.355 1 59.78 69 CYS B O 1
ATOM 3097 N N . MET B 1 70 ? -31.594 14.688 7.148 1 57.81 70 MET B N 1
ATOM 3098 C CA . MET B 1 70 ? -32.219 14.758 8.469 1 57.81 70 MET B CA 1
ATOM 3099 C C . MET B 1 70 ? -31.688 15.938 9.266 1 57.81 70 MET B C 1
ATOM 3101 O O . MET B 1 70 ? -32.031 16.109 10.438 1 57.81 70 MET B O 1
ATOM 3105 N N . GLY B 1 71 ? -30.734 16.641 8.586 1 58.97 71 GLY B N 1
ATOM 3106 C CA . GLY B 1 71 ? -30.234 17.812 9.289 1 58.97 71 GLY B CA 1
ATOM 3107 C C . GLY B 1 71 ? -31.328 18.656 9.898 1 58.97 71 GLY B C 1
ATOM 3108 O O . GLY B 1 71 ? -31.359 18.859 11.117 1 58.97 71 GLY B O 1
ATOM 3109 N N . PRO B 1 72 ? -32.219 19.016 9.07 1 60.53 72 PRO B N 1
ATOM 3110 C CA . PRO B 1 72 ? -33.312 19.844 9.609 1 60.53 72 PRO B CA 1
ATOM 3111 C C . PRO B 1 72 ? -34.219 19.094 10.57 1 60.53 72 PRO B C 1
ATOM 3113 O O . PRO B 1 72 ? -34.719 19.656 11.547 1 60.53 72 PRO B O 1
ATOM 3116 N N . CYS B 1 73 ? -34.344 17.797 10.312 1 57.09 73 CYS B N 1
ATOM 3117 C CA . CYS B 1 73 ? -35.219 17 11.156 1 57.09 73 CYS B CA 1
ATOM 3118 C C . CYS B 1 73 ? -34.531 16.641 12.477 1 57.09 73 CYS B C 1
ATOM 3120 O O . CYS B 1 73 ? -35.188 16.578 13.516 1 57.09 73 CYS B O 1
ATOM 3122 N N . LEU B 1 74 ? -33.25 16.375 12.367 1 60 74 LEU B N 1
ATOM 3123 C CA . LEU B 1 74 ? -32.5 16.031 13.562 1 60 74 LEU B CA 1
ATOM 3124 C C . LEU B 1 74 ? -32.438 17.203 14.531 1 60 74 LEU B C 1
ATOM 3126 O O . LEU B 1 74 ? -32.375 17.016 15.75 1 60 74 LEU B O 1
ATOM 3130 N N . ARG B 1 75 ? -32.5 18.359 13.922 1 58.47 75 ARG B N 1
ATOM 3131 C CA . ARG B 1 75 ? -32.5 19.547 14.758 1 58.47 75 ARG B CA 1
ATOM 3132 C C . ARG B 1 75 ? -33.781 19.625 15.578 1 58.47 75 ARG B C 1
ATOM 3134 O O . ARG B 1 75 ? -33.812 20.25 16.641 1 58.47 75 ARG B O 1
ATOM 3141 N N . ARG B 1 76 ? -34.75 18.938 15.086 1 62.28 76 ARG B N 1
ATOM 3142 C CA . ARG B 1 76 ? -36.031 18.969 15.789 1 62.28 76 ARG B CA 1
ATOM 3143 C C . ARG B 1 76 ? -36.125 17.828 16.812 1 62.28 76 ARG B C 1
ATOM 3145 O O . ARG B 1 76 ? -37 17.828 17.641 1 62.28 76 ARG B O 1
ATOM 3152 N N . LEU B 1 77 ? -35.281 16.891 16.609 1 58.47 77 LEU B N 1
ATOM 3153 C CA . LEU B 1 77 ? -35.312 15.75 17.516 1 58.47 77 LEU B CA 1
ATOM 3154 C C . LEU B 1 77 ? -34.656 16.094 18.859 1 58.47 77 LEU B C 1
ATOM 3156 O O . LEU B 1 77 ? -33.812 16.984 18.922 1 58.47 77 LEU B O 1
ATOM 3160 N N . PRO B 1 78 ? -35.156 15.398 19.953 1 65.19 78 PRO B N 1
ATOM 3161 C CA . PRO B 1 78 ? -34.5 15.633 21.234 1 65.19 78 PRO B CA 1
ATOM 3162 C C . PRO B 1 78 ? -32.969 15.484 21.156 1 65.19 78 PRO B C 1
ATOM 3164 O O . PRO B 1 78 ? -32.469 14.672 20.375 1 65.19 78 PRO B O 1
ATOM 3167 N N . PRO B 1 79 ? -32.219 16.344 21.891 1 59.06 79 PRO B N 1
ATOM 3168 C CA . PRO B 1 79 ? -30.766 16.469 21.797 1 59.06 79 PRO B CA 1
ATOM 3169 C C . PRO B 1 79 ? -30.062 15.117 21.906 1 59.06 79 PRO B C 1
ATOM 3171 O O . PRO B 1 79 ? -29.031 14.898 21.266 1 59.06 79 PRO B O 1
ATOM 3174 N N . LYS B 1 80 ? -30.609 14.32 22.766 1 60.25 80 LYS B N 1
ATOM 3175 C CA . LYS B 1 80 ? -29.938 13.039 22.953 1 60.25 80 LYS B CA 1
ATOM 3176 C C . LYS B 1 80 ? -30.016 12.188 21.688 1 60.25 80 LYS B C 1
ATOM 3178 O O . LYS B 1 80 ? -29.016 11.57 21.297 1 60.25 80 LYS B O 1
ATOM 3183 N N . LEU B 1 81 ? -31.156 12.117 21.234 1 57.22 81 LEU B N 1
ATOM 3184 C CA . LEU B 1 81 ? -31.359 11.328 20.031 1 57.22 81 LEU B CA 1
ATOM 3185 C C . LEU B 1 81 ? -30.578 11.93 18.859 1 57.22 81 LEU B C 1
ATOM 3187 O O . LEU B 1 81 ? -30.016 11.195 18.031 1 57.22 81 LEU B O 1
ATOM 3191 N N . SER B 1 82 ? -30.625 13.156 18.844 1 57.81 82 SER B N 1
ATOM 3192 C CA . SER B 1 82 ? -29.891 13.867 17.797 1 57.81 82 SER B CA 1
ATOM 3193 C C . SER B 1 82 ? -28.391 13.586 17.891 1 57.81 82 SER B C 1
ATOM 3195 O O . SER B 1 82 ? -27.719 13.477 16.875 1 57.81 82 SER B O 1
ATOM 3197 N N . SER B 1 83 ? -28.047 13.445 19.094 1 58.88 83 SER B N 1
ATOM 3198 C CA . SER B 1 83 ? -26.625 13.188 19.312 1 58.88 83 SER B CA 1
ATOM 3199 C C . SER B 1 83 ? -26.25 11.781 18.859 1 58.88 83 SER B C 1
ATOM 3201 O O . SER B 1 83 ? -25.203 11.594 18.234 1 58.88 83 SER B O 1
ATOM 3203 N N . VAL B 1 84 ? -27.188 10.875 19.25 1 56.22 84 VAL B N 1
ATOM 3204 C CA . VAL B 1 84 ? -26.938 9.477 18.906 1 56.22 84 VAL B CA 1
ATOM 3205 C C . VAL B 1 84 ? -27.016 9.305 17.391 1 56.22 84 VAL B C 1
ATOM 3207 O O . VAL B 1 84 ? -26.172 8.625 16.797 1 56.22 84 VAL B O 1
ATOM 3210 N N . LEU B 1 85 ? -28.078 9.852 16.984 1 56.09 85 LEU B N 1
ATOM 3211 C CA . LEU B 1 85 ? -28.25 9.75 15.539 1 56.09 85 LEU B CA 1
ATOM 3212 C C . LEU B 1 85 ? -27.141 10.477 14.797 1 56.09 85 LEU B C 1
ATOM 3214 O O . LEU B 1 85 ? -26.781 10.094 13.688 1 56.09 85 LEU B O 1
ATOM 3218 N N . GLY B 1 86 ? -26.719 11.367 15.492 1 57.44 86 GLY B N 1
ATOM 3219 C CA . GLY B 1 86 ? -25.578 12.086 14.938 1 57.44 86 GLY B CA 1
ATOM 3220 C C . GLY B 1 86 ? -24.328 11.242 14.844 1 57.44 86 GLY B C 1
ATOM 3221 O O . GLY B 1 86 ? -23.453 11.523 14.023 1 57.44 86 GLY B O 1
ATOM 3222 N N . GLU B 1 87 ? -24.547 10.195 15.828 1 55.59 87 GLU B N 1
ATOM 3223 C CA . GLU B 1 87 ? -23.406 9.281 15.844 1 55.59 87 GLU B CA 1
ATOM 3224 C C . GLU B 1 87 ? -23.484 8.273 14.711 1 55.59 87 GLU B C 1
ATOM 3226 O O . GLU B 1 87 ? -22.469 7.719 14.281 1 55.59 87 GLU B O 1
ATOM 3231 N N . LEU B 1 88 ? -24.797 7.977 14.422 1 52.88 88 LEU B N 1
ATOM 3232 C CA . LEU B 1 88 ? -25.062 6.988 13.391 1 52.88 88 LEU B CA 1
ATOM 3233 C C . LEU B 1 88 ? -24.438 7.398 12.062 1 52.88 88 LEU B C 1
ATOM 3235 O O . LEU B 1 88 ? -24.203 6.555 11.195 1 52.88 88 LEU B O 1
ATOM 3239 N N . LYS B 1 89 ? -24.156 8.555 12.109 1 56.09 89 LYS B N 1
ATOM 3240 C CA . LYS B 1 89 ? -23.562 9.164 10.922 1 56.09 89 LYS B CA 1
ATOM 3241 C C . LYS B 1 89 ? -22.109 8.703 10.742 1 56.09 89 LYS B C 1
ATOM 3243 O O . LYS B 1 89 ? -21.484 8.992 9.719 1 56.09 89 LYS B O 1
ATOM 3248 N N . TYR B 1 90 ? -21.906 7.637 11.711 1 62.56 90 TYR B N 1
ATOM 3249 C CA . TYR B 1 90 ? -20.453 7.445 11.711 1 62.56 90 TYR B CA 1
ATOM 3250 C C . TYR B 1 90 ? -20.062 6.246 10.859 1 62.56 90 TYR B C 1
ATOM 3252 O O . TYR B 1 90 ? -20.641 5.164 10.984 1 62.56 90 TYR B O 1
ATOM 3260 N N . ALA B 1 91 ? -19.328 6.379 10.023 1 77.12 91 ALA B N 1
ATOM 3261 C CA . ALA B 1 91 ? -18.766 5.508 9 1 77.12 91 ALA B CA 1
ATOM 3262 C C . ALA B 1 91 ? -18.328 4.172 9.594 1 77.12 91 ALA B C 1
ATOM 3264 O O . ALA B 1 91 ? -18.359 3.143 8.922 1 77.12 91 ALA B O 1
ATOM 3265 N N . TYR B 1 92 ? -18.188 4.086 10.961 1 85.94 92 TYR B N 1
ATOM 3266 C CA . TYR B 1 92 ? -17.625 2.857 11.516 1 85.94 92 TYR B CA 1
ATOM 3267 C C . TYR B 1 92 ? -18.703 1.784 11.656 1 85.94 92 TYR B C 1
ATOM 3269 O O . TYR B 1 92 ? -18.422 0.592 11.516 1 85.94 92 TYR B O 1
ATOM 3277 N N . ILE B 1 93 ? -19.969 2.131 11.867 1 86.75 93 ILE B N 1
ATOM 3278 C CA . ILE B 1 93 ? -21.047 1.157 11.992 1 86.75 93 ILE B CA 1
ATOM 3279 C C . ILE B 1 93 ? -21.344 0.546 10.625 1 86.75 93 ILE B C 1
ATOM 3281 O O . ILE B 1 93 ? -21.562 -0.663 10.516 1 86.75 93 ILE B O 1
ATOM 3285 N N . SER B 1 94 ? -21.375 1.391 9.703 1 90.56 94 SER B N 1
ATOM 3286 C CA . SER B 1 94 ? -21.594 0.901 8.352 1 90.56 94 SER B CA 1
ATOM 3287 C C . SER B 1 94 ? -20.516 -0.095 7.934 1 90.56 94 SER B C 1
ATOM 3289 O O . SER B 1 94 ? -20.828 -1.144 7.363 1 90.56 94 SER B O 1
ATOM 3291 N N . TRP B 1 95 ? -19.328 0.197 8.273 1 94.06 95 TRP B N 1
ATOM 3292 C CA . TRP B 1 95 ? -18.25 -0.686 7.863 1 94.06 95 TRP B CA 1
ATOM 3293 C C . TRP B 1 95 ? -18.297 -2.008 8.617 1 94.06 95 TRP B C 1
ATOM 3295 O O . TRP B 1 95 ? -18.094 -3.074 8.039 1 94.06 95 TRP B O 1
ATOM 3305 N N . VAL B 1 96 ? -18.609 -1.943 9.906 1 94.25 96 VAL B N 1
ATOM 3306 C CA . VAL B 1 96 ? -18.625 -3.168 10.703 1 94.25 96 VAL B CA 1
ATOM 3307 C C . VAL B 1 96 ? -19.734 -4.09 10.203 1 94.25 96 VAL B C 1
ATOM 3309 O O . VAL B 1 96 ? -19.547 -5.305 10.102 1 94.25 96 VAL B O 1
ATOM 3312 N N . LEU B 1 97 ? -20.828 -3.504 9.898 1 94.31 97 LEU B N 1
ATOM 3313 C CA . LEU B 1 97 ? -21.938 -4.301 9.383 1 94.31 97 LEU B CA 1
ATOM 3314 C C . LEU B 1 97 ? -21.562 -4.953 8.055 1 94.31 97 LEU B C 1
ATOM 3316 O O . LEU B 1 97 ? -21.688 -6.168 7.898 1 94.31 97 LEU B O 1
ATOM 3320 N N . TYR B 1 98 ? -21.094 -4.195 7.18 1 96.88 98 TYR B N 1
ATOM 3321 C CA . TYR B 1 98 ? -20.703 -4.664 5.852 1 96.88 98 TYR B CA 1
ATOM 3322 C C . TYR B 1 98 ? -19.594 -5.699 5.941 1 96.88 98 TYR B C 1
ATOM 3324 O O . TYR B 1 98 ? -19.688 -6.781 5.363 1 96.88 98 TYR B O 1
ATOM 3332 N N . SER B 1 99 ? -18.547 -5.414 6.695 1 97.19 99 SER B N 1
ATOM 3333 C CA . SER B 1 99 ? -17.359 -6.273 6.73 1 97.19 99 SER B CA 1
ATOM 3334 C C . SER B 1 99 ? -17.672 -7.59 7.441 1 97.19 99 SER B C 1
ATOM 3336 O O . SER B 1 99 ? -17.125 -8.633 7.078 1 97.19 99 SER B O 1
ATOM 3338 N N . THR B 1 100 ? -18.531 -7.559 8.406 1 97.38 100 THR B N 1
ATOM 3339 C CA . THR B 1 100 ? -18.922 -8.797 9.078 1 97.38 100 THR B CA 1
ATOM 3340 C C . THR B 1 100 ? -19.672 -9.719 8.125 1 97.38 100 THR B C 1
ATOM 3342 O O . THR B 1 100 ? -19.391 -10.914 8.047 1 97.38 100 THR B O 1
ATOM 3345 N N . ILE B 1 101 ? -20.562 -9.18 7.402 1 97.19 101 ILE B N 1
ATOM 3346 C CA . ILE B 1 101 ? -21.328 -9.977 6.449 1 97.19 101 ILE B CA 1
ATOM 3347 C C . ILE B 1 101 ? -20.406 -10.492 5.348 1 97.19 101 ILE B C 1
ATOM 3349 O O . ILE B 1 101 ? -20.531 -11.641 4.914 1 97.19 101 ILE B O 1
ATOM 3353 N N . LEU B 1 102 ? -19.531 -9.656 4.918 1 97.69 102 LEU B N 1
ATOM 3354 C CA . LEU B 1 102 ? -18.562 -10.086 3.908 1 97.69 102 LEU B CA 1
ATOM 3355 C C . LEU B 1 102 ? -17.719 -11.242 4.422 1 97.69 102 LEU B C 1
ATOM 3357 O O . LEU B 1 102 ? -17.469 -12.203 3.693 1 97.69 102 LEU B O 1
ATOM 3361 N N . CYS B 1 103 ? -17.281 -11.172 5.645 1 97.69 103 CYS B N 1
ATOM 3362 C CA . CYS B 1 103 ? -16.484 -12.242 6.242 1 97.69 103 CYS B CA 1
ATOM 3363 C C . CYS B 1 103 ? -17.281 -13.539 6.309 1 97.69 103 CYS B C 1
ATOM 3365 O O . CYS B 1 103 ? -16.75 -14.617 6.012 1 97.69 103 CYS B O 1
ATOM 3367 N N . LEU B 1 104 ? -18.516 -13.461 6.641 1 96.5 104 LEU B N 1
ATOM 3368 C CA . LEU B 1 104 ? -19.375 -14.648 6.672 1 96.5 104 LEU B CA 1
ATOM 3369 C C . LEU B 1 104 ? -19.5 -15.258 5.281 1 96.5 104 LEU B C 1
ATOM 3371 O O . LEU B 1 104 ? -19.469 -16.484 5.129 1 96.5 104 LEU B O 1
ATOM 3375 N N . LYS B 1 105 ? -19.625 -14.453 4.324 1 96.25 105 LYS B N 1
ATOM 3376 C CA . LYS B 1 105 ? -19.703 -14.938 2.947 1 96.25 105 LYS B CA 1
ATOM 3377 C C . LYS B 1 105 ? -18.406 -15.633 2.537 1 96.25 105 LYS B C 1
ATOM 3379 O O . LYS B 1 105 ? -18.438 -16.688 1.914 1 96.25 105 LYS B O 1
ATOM 3384 N N . ILE B 1 106 ? -17.328 -15.031 2.883 1 95.75 106 ILE B N 1
ATOM 3385 C CA . ILE B 1 106 ? -16.031 -15.586 2.533 1 95.75 106 ILE B CA 1
ATOM 3386 C C . ILE B 1 106 ? -15.867 -16.969 3.18 1 95.75 106 ILE B C 1
ATOM 3388 O O . ILE B 1 106 ? -15.484 -17.922 2.514 1 95.75 106 ILE B O 1
ATOM 3392 N N . ILE B 1 107 ? -16.203 -17 4.449 1 94.12 107 ILE B N 1
ATOM 3393 C CA . ILE B 1 107 ? -16.078 -18.266 5.164 1 94.12 107 ILE B CA 1
ATOM 3394 C C . ILE B 1 107 ? -16.984 -19.312 4.531 1 94.12 107 ILE B C 1
ATOM 3396 O O . ILE B 1 107 ? -16.578 -20.438 4.297 1 94.12 107 ILE B O 1
ATOM 3400 N N . HIS B 1 108 ? -18.156 -18.922 4.211 1 94.12 108 HIS B N 1
ATOM 3401 C CA . HIS B 1 108 ? -19.109 -19.844 3.596 1 94.12 108 HIS B CA 1
ATOM 3402 C C . HIS B 1 108 ? -18.625 -20.297 2.217 1 94.12 108 HIS B C 1
ATOM 3404 O O . HIS B 1 108 ? -18.672 -21.484 1.893 1 94.12 108 HIS B O 1
ATOM 3410 N N . MET B 1 109 ? -18.172 -19.469 1.43 1 93.88 109 MET B N 1
ATOM 3411 C CA . MET B 1 109 ? -17.75 -19.797 0.069 1 93.88 109 MET B CA 1
ATOM 3412 C C . MET B 1 109 ? -16.547 -20.734 0.08 1 93.88 109 MET B C 1
ATOM 3414 O O . MET B 1 109 ? -16.484 -21.688 -0.697 1 93.88 109 MET B O 1
ATOM 3418 N N . PHE B 1 110 ? -15.594 -20.516 0.965 1 91.62 110 PHE B N 1
ATOM 3419 C CA . PHE B 1 110 ? -14.406 -21.359 1.016 1 91.62 110 PHE B CA 1
ATOM 3420 C C . PHE B 1 110 ? -14.727 -22.703 1.644 1 91.62 110 PHE B C 1
ATOM 3422 O O . PHE B 1 110 ? -13.984 -23.672 1.461 1 91.62 110 PHE B O 1
ATOM 3429 N N . SER B 1 111 ? -15.859 -22.734 2.34 1 88.31 111 SER B N 1
ATOM 3430 C CA . SER B 1 111 ? -16.266 -24.016 2.928 1 88.31 111 SER B CA 1
ATOM 3431 C C . SER B 1 111 ? -17.016 -24.875 1.922 1 88.31 111 SER B C 1
ATOM 3433 O O . SER B 1 111 ? -17.031 -26.094 2.027 1 88.31 111 SER B O 1
ATOM 3435 N N . TYR B 1 112 ? -17.516 -24.234 0.829 1 89.25 112 TYR B N 1
ATOM 3436 C CA . TYR B 1 112 ? -18.422 -25.031 0.013 1 89.25 112 TYR B CA 1
ATOM 3437 C C . TYR B 1 112 ? -17.969 -25.062 -1.439 1 89.25 112 TYR B C 1
ATOM 3439 O O . TYR B 1 112 ? -18.078 -26.094 -2.105 1 89.25 112 TYR B O 1
ATOM 3447 N N . PHE B 1 113 ? -17.484 -23.922 -1.959 1 88.06 113 PHE B N 1
ATOM 3448 C CA . PHE B 1 113 ? -17.25 -24.078 -3.391 1 88.06 113 PHE B CA 1
ATOM 3449 C C . PHE B 1 113 ? -16.016 -23.297 -3.83 1 88.06 113 PHE B C 1
ATOM 3451 O O . PHE B 1 113 ? -15.508 -23.516 -4.93 1 88.06 113 PHE B O 1
ATOM 3458 N N . ALA B 1 114 ? -15.445 -22.453 -3.023 1 87.06 114 ALA B N 1
ATOM 3459 C CA . ALA B 1 114 ? -14.375 -21.578 -3.479 1 87.06 114 ALA B CA 1
ATOM 3460 C C . ALA B 1 114 ? -13.102 -22.359 -3.785 1 87.06 114 ALA B C 1
ATOM 3462 O O . ALA B 1 114 ? -12.344 -22 -4.691 1 87.06 114 ALA B O 1
ATOM 3463 N N . ASP B 1 115 ? -12.852 -23.422 -3.131 1 84 115 ASP B N 1
ATOM 3464 C CA . ASP B 1 115 ? -11.633 -24.203 -3.312 1 84 115 ASP B CA 1
ATOM 3465 C C . ASP B 1 115 ? -11.695 -25.031 -4.594 1 84 115 ASP B C 1
ATOM 3467 O O . ASP B 1 115 ? -10.664 -25.516 -5.074 1 84 115 ASP B O 1
ATOM 3471 N N . TYR B 1 116 ? -12.867 -25.047 -5.266 1 85.12 116 TYR B N 1
ATOM 3472 C CA . TYR B 1 116 ? -13.023 -25.844 -6.477 1 85.12 116 TYR B CA 1
ATOM 3473 C C . TYR B 1 116 ? -12.992 -24.969 -7.719 1 85.12 116 TYR B C 1
ATOM 3475 O O . TYR B 1 116 ? -13.008 -25.469 -8.844 1 85.12 116 TYR B O 1
ATOM 3483 N N . LEU B 1 117 ? -12.852 -23.766 -7.449 1 88.88 117 LEU B N 1
ATOM 3484 C CA . LEU B 1 117 ? -12.859 -22.859 -8.594 1 88.88 117 LEU B CA 1
ATOM 3485 C C . LEU B 1 117 ? -11.531 -22.938 -9.352 1 88.88 117 LEU B C 1
ATOM 3487 O O . LEU B 1 117 ? -10.469 -22.969 -8.734 1 88.88 117 LEU B O 1
ATOM 3491 N N . LYS B 1 118 ? -11.68 -23.016 -10.633 1 87.56 118 LYS B N 1
ATOM 3492 C CA . LYS B 1 118 ? -10.484 -23.047 -11.477 1 87.56 118 LYS B CA 1
ATOM 3493 C C . LYS B 1 118 ? -10.039 -21.641 -11.867 1 87.56 118 LYS B C 1
ATOM 3495 O O . LYS B 1 118 ? -10.844 -20.703 -11.852 1 87.56 118 LYS B O 1
ATOM 3500 N N . GLN B 1 119 ? -8.805 -21.578 -12.133 1 86.12 119 GLN B N 1
ATOM 3501 C CA . GLN B 1 119 ? -8.25 -20.312 -12.602 1 86.12 119 GLN B CA 1
ATOM 3502 C C . GLN B 1 119 ? -8.531 -20.094 -14.086 1 86.12 119 GLN B C 1
ATOM 3504 O O . GLN B 1 119 ? -7.992 -20.812 -14.93 1 86.12 119 GLN B O 1
ATOM 3509 N N . LYS B 1 120 ? -9.484 -19.141 -14.359 1 87.81 120 LYS B N 1
ATOM 3510 C CA . LYS B 1 120 ? -9.883 -18.797 -15.719 1 87.81 120 LYS B CA 1
ATOM 3511 C C . LYS B 1 120 ? -10.148 -17.312 -15.859 1 87.81 120 LYS B C 1
ATOM 3513 O O . LYS B 1 120 ? -10.445 -16.625 -14.875 1 87.81 120 LYS B O 1
ATOM 3518 N N . PRO B 1 121 ? -9.875 -16.859 -17.047 1 89.56 121 PRO B N 1
ATOM 3519 C CA . PRO B 1 121 ? -10.188 -15.453 -17.281 1 89.56 121 PRO B CA 1
ATOM 3520 C C . PRO B 1 121 ? -11.688 -15.195 -17.422 1 89.56 121 PRO B C 1
ATOM 3522 O O . PRO B 1 121 ? -12.156 -14.773 -18.484 1 89.56 121 PRO B O 1
ATOM 3525 N N . GLU B 1 122 ? -12.414 -15.57 -16.422 1 92.06 122 GLU B N 1
ATOM 3526 C CA . GLU B 1 122 ? -13.859 -15.383 -16.344 1 92.06 122 GLU B CA 1
ATOM 3527 C C . GLU B 1 122 ? -14.266 -14.898 -14.953 1 92.06 122 GLU B C 1
ATOM 3529 O O . GLU B 1 122 ? -13.469 -14.93 -14.016 1 92.06 122 GLU B O 1
ATOM 3534 N N . LEU B 1 123 ? -15.445 -14.477 -14.922 1 91.69 123 LEU B N 1
ATOM 3535 C CA . LEU B 1 123 ? -15.961 -13.953 -13.664 1 91.69 123 LEU B CA 1
ATOM 3536 C C . LEU B 1 123 ? -16.109 -15.062 -12.633 1 91.69 123 LEU B C 1
ATOM 3538 O O . LEU B 1 123 ? -15.609 -14.938 -11.508 1 91.69 123 LEU B O 1
ATOM 3542 N N . TYR B 1 124 ? -16.719 -16.188 -13.062 1 93.5 124 TYR B N 1
ATOM 3543 C CA . TYR B 1 124 ? -16.953 -17.297 -12.141 1 93.5 124 TYR B CA 1
ATOM 3544 C C . TYR B 1 124 ? -15.719 -18.188 -12.055 1 93.5 124 TYR B C 1
ATOM 3546 O O . TYR B 1 124 ? -15.773 -19.359 -12.445 1 93.5 124 TYR B O 1
ATOM 3554 N N . SER B 1 125 ? -14.656 -17.641 -11.617 1 93.62 125 SER B N 1
ATOM 3555 C CA . SER B 1 125 ? -13.359 -18.281 -11.414 1 93.62 125 SER B CA 1
ATOM 3556 C C . SER B 1 125 ? -12.719 -17.828 -10.109 1 93.62 125 SER B C 1
ATOM 3558 O O . SER B 1 125 ? -13.266 -16.984 -9.398 1 93.62 125 SER B O 1
ATOM 3560 N N . SER B 1 126 ? -11.68 -18.469 -9.766 1 91.88 126 SER B N 1
ATOM 3561 C CA . SER B 1 126 ? -10.977 -18.094 -8.547 1 91.88 126 SER B CA 1
ATOM 3562 C C . SER B 1 126 ? -10.469 -16.656 -8.625 1 91.88 126 SER B C 1
ATOM 3564 O O . SER B 1 126 ? -10.57 -15.898 -7.656 1 91.88 126 SER B O 1
ATOM 3566 N N . THR B 1 127 ? -9.992 -16.266 -9.812 1 91 127 THR B N 1
ATOM 3567 C CA . THR B 1 127 ? -9.508 -14.906 -10.016 1 91 127 THR B CA 1
ATOM 3568 C C . THR B 1 127 ? -10.656 -13.906 -9.922 1 91 127 THR B C 1
ATOM 3570 O O . THR B 1 127 ? -10.516 -12.852 -9.297 1 91 127 THR B O 1
ATOM 3573 N N . GLY B 1 128 ? -11.734 -14.305 -10.57 1 93 128 GLY B N 1
ATOM 3574 C CA . GLY B 1 128 ? -12.898 -13.43 -10.5 1 93 128 GLY B CA 1
ATOM 3575 C C . GLY B 1 128 ? -13.414 -13.227 -9.086 1 93 128 GLY B C 1
ATOM 3576 O O . GLY B 1 128 ? -13.766 -12.109 -8.703 1 93 128 GLY B O 1
ATOM 3577 N N . LEU B 1 129 ? -13.492 -14.227 -8.352 1 94.75 129 LEU B N 1
ATOM 3578 C CA . LEU B 1 129 ? -13.961 -14.148 -6.969 1 94.75 129 LEU B CA 1
ATOM 3579 C C . LEU B 1 129 ? -13 -13.32 -6.121 1 94.75 129 LEU B C 1
ATOM 3581 O O . LEU B 1 129 ? -13.43 -12.469 -5.34 1 94.75 129 LEU B O 1
ATOM 3585 N N . LYS B 1 130 ? -11.734 -13.555 -6.266 1 93.69 130 LYS B N 1
ATOM 3586 C CA . LYS B 1 130 ? -10.711 -12.789 -5.559 1 93.69 130 LYS B CA 1
ATOM 3587 C C . LYS B 1 130 ? -10.82 -11.297 -5.863 1 93.69 130 LYS B C 1
ATOM 3589 O O . LYS B 1 130 ? -10.75 -10.469 -4.957 1 93.69 130 LYS B O 1
ATOM 3594 N N . LEU B 1 131 ? -10.969 -11 -7.074 1 93.62 131 LEU B N 1
ATOM 3595 C CA . LEU B 1 131 ? -11.102 -9.602 -7.477 1 93.62 131 LEU B CA 1
ATOM 3596 C C . LEU B 1 131 ? -12.391 -9 -6.926 1 93.62 131 LEU B C 1
ATOM 3598 O O . LEU B 1 131 ? -12.414 -7.824 -6.547 1 93.62 131 LEU B O 1
ATOM 3602 N N . THR B 1 132 ? -13.383 -9.75 -6.91 1 96.44 132 THR B N 1
ATOM 3603 C CA . THR B 1 132 ? -14.633 -9.258 -6.336 1 96.44 132 THR B CA 1
ATOM 3604 C C . THR B 1 132 ? -14.461 -8.961 -4.848 1 96.44 132 THR B C 1
ATOM 3606 O O . THR B 1 132 ? -14.922 -7.926 -4.363 1 96.44 132 THR B O 1
ATOM 3609 N N . PHE B 1 133 ? -13.797 -9.859 -4.125 1 97 133 PHE B N 1
ATOM 3610 C CA . PHE B 1 133 ? -13.492 -9.609 -2.723 1 97 133 PHE B CA 1
ATOM 3611 C C . PHE B 1 133 ? -12.688 -8.32 -2.564 1 97 133 PHE B C 1
ATOM 3613 O O . PHE B 1 133 ? -12.938 -7.535 -1.649 1 97 133 PHE B O 1
ATOM 3620 N N . SER B 1 134 ? -11.781 -8.117 -3.445 1 96.25 134 SER B N 1
ATOM 3621 C CA . SER B 1 134 ? -10.828 -7.016 -3.32 1 96.25 134 SER B CA 1
ATOM 3622 C C . SER B 1 134 ? -11.523 -5.664 -3.488 1 96.25 134 SER B C 1
ATOM 3624 O O . SER B 1 134 ? -10.992 -4.633 -3.07 1 96.25 134 SER B O 1
ATOM 3626 N N . VAL B 1 135 ? -12.711 -5.688 -4.086 1 96.62 135 VAL B N 1
ATOM 3627 C CA . VAL B 1 135 ? -13.484 -4.465 -4.234 1 96.62 135 VAL B CA 1
ATOM 3628 C C . VAL B 1 135 ? -13.828 -3.896 -2.859 1 96.62 135 VAL B C 1
ATOM 3630 O O . VAL B 1 135 ? -14.164 -2.717 -2.732 1 96.62 135 VAL B O 1
ATOM 3633 N N . ALA B 1 136 ? -13.711 -4.68 -1.843 1 97.06 136 ALA B N 1
ATOM 3634 C CA . ALA B 1 136 ? -13.945 -4.219 -0.477 1 97.06 136 ALA B CA 1
ATOM 3635 C C . ALA B 1 136 ? -13 -3.076 -0.112 1 97.06 136 ALA B C 1
ATOM 3637 O O . ALA B 1 136 ? -13.375 -2.16 0.625 1 97.06 136 ALA B O 1
ATOM 3638 N N . ALA B 1 137 ? -11.805 -3.17 -0.598 1 95.69 137 ALA B N 1
ATOM 3639 C CA . ALA B 1 137 ? -10.844 -2.098 -0.341 1 95.69 137 ALA B CA 1
ATOM 3640 C C . ALA B 1 137 ? -11.297 -0.79 -0.982 1 95.69 137 ALA B C 1
ATOM 3642 O O . ALA B 1 137 ? -11.148 0.282 -0.391 1 95.69 137 ALA B O 1
ATOM 3643 N N . VAL B 1 138 ? -11.898 -0.923 -2.152 1 94.06 138 VAL B N 1
ATOM 3644 C CA . VAL B 1 138 ? -12.398 0.252 -2.857 1 94.06 138 VAL B CA 1
ATOM 3645 C C . VAL B 1 138 ? -13.586 0.845 -2.096 1 94.06 138 VAL B C 1
ATOM 3647 O O . VAL B 1 138 ? -13.664 2.062 -1.917 1 94.06 138 VAL B O 1
ATOM 3650 N N . VAL B 1 139 ? -14.398 0.001 -1.651 1 94.88 139 VAL B N 1
ATOM 3651 C CA . VAL B 1 139 ? -15.562 0.433 -0.884 1 94.88 139 VAL B CA 1
ATOM 3652 C C . VAL B 1 139 ? -15.109 1.173 0.373 1 94.88 139 VAL B C 1
ATOM 3654 O O . VAL B 1 139 ? -15.648 2.23 0.706 1 94.88 139 VAL B O 1
ATOM 3657 N N . PHE B 1 140 ? -14.133 0.684 1.026 1 93.94 140 PHE B N 1
ATOM 3658 C CA . PHE B 1 140 ? -13.633 1.313 2.244 1 93.94 140 PHE B CA 1
ATOM 3659 C C . PHE B 1 140 ? -13.062 2.691 1.946 1 93.94 140 PHE B C 1
ATOM 3661 O O . PHE B 1 140 ? -13.305 3.646 2.688 1 93.94 140 PHE B O 1
ATOM 3668 N N . LEU B 1 141 ? -12.312 2.729 0.906 1 90.5 141 LEU B N 1
ATOM 3669 C CA . LEU B 1 141 ? -11.695 4.004 0.55 1 90.5 141 LEU B CA 1
ATOM 3670 C C . LEU B 1 141 ? -12.758 5.055 0.246 1 90.5 141 LEU B C 1
ATOM 3672 O O . LEU B 1 141 ? -12.648 6.199 0.691 1 90.5 141 LEU B O 1
ATOM 3676 N N . LEU B 1 142 ? -13.734 4.664 -0.4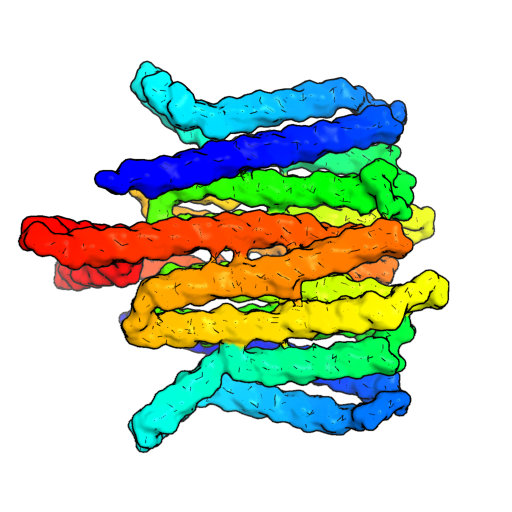7 1 89.5 142 LEU B N 1
ATOM 3677 C CA . LEU B 1 142 ? -14.812 5.586 -0.825 1 89.5 142 LEU B CA 1
ATOM 3678 C C . LEU B 1 142 ? -15.609 5.988 0.41 1 89.5 142 LEU B C 1
ATOM 3680 O O . LEU B 1 142 ? -15.977 7.156 0.563 1 89.5 142 LEU B O 1
ATOM 3684 N N . LEU B 1 143 ? -15.812 5.047 1.258 1 89.88 143 LEU B N 1
ATOM 3685 C CA . LEU B 1 143 ? -16.531 5.34 2.5 1 89.88 143 LEU B CA 1
ATOM 3686 C C . LEU B 1 143 ? -15.758 6.352 3.34 1 89.88 143 LEU B C 1
ATOM 3688 O O . LEU B 1 143 ? -16.344 7.305 3.863 1 89.88 143 LEU B O 1
ATOM 3692 N N . SER B 1 144 ? -14.477 6.164 3.477 1 85.88 144 SER B N 1
ATOM 3693 C CA . SER B 1 144 ? -13.633 7.082 4.227 1 85.88 144 SER B CA 1
ATOM 3694 C C . SER B 1 144 ? -13.609 8.469 3.588 1 85.88 144 SER B C 1
ATOM 3696 O O . SER B 1 144 ? -13.625 9.477 4.289 1 85.88 144 SER B O 1
ATOM 3698 N N . TYR B 1 145 ? -13.617 8.453 2.318 1 82.19 145 TYR B N 1
ATOM 3699 C CA . TYR B 1 145 ? -13.586 9.711 1.593 1 82.19 145 TYR B CA 1
ATOM 3700 C C . TYR B 1 145 ? -14.867 10.508 1.813 1 82.19 145 TYR B C 1
ATOM 3702 O O . TYR B 1 145 ? -14.836 11.734 1.943 1 82.19 145 TYR B O 1
ATOM 3710 N N . CYS B 1 146 ? -15.914 9.898 1.841 1 81.31 146 CYS B N 1
ATOM 3711 C CA . CYS B 1 146 ? -17.203 10.555 2.002 1 81.31 146 CYS B CA 1
ATOM 3712 C C . CYS B 1 146 ? -17.312 11.234 3.363 1 81.31 146 CYS B C 1
ATOM 3714 O O . CYS B 1 146 ? -18.047 12.211 3.52 1 81.31 146 CYS B O 1
ATOM 3716 N N . HIS B 1 147 ? -16.547 10.852 4.27 1 77.38 147 HIS B N 1
ATOM 3717 C CA . HIS B 1 147 ? -16.656 11.398 5.617 1 77.38 147 HIS B CA 1
ATOM 3718 C C . HIS B 1 147 ? -15.484 12.336 5.926 1 77.38 147 HIS B C 1
ATOM 3720 O O . HIS B 1 147 ? -15.383 12.859 7.039 1 77.38 147 HIS B O 1
ATOM 3726 N N . ARG B 1 148 ? -14.648 12.586 5.02 1 74.31 148 ARG B N 1
ATOM 3727 C CA . ARG B 1 148 ? -13.469 13.414 5.199 1 74.31 148 ARG B CA 1
ATOM 3728 C C . ARG B 1 148 ? -13.852 14.859 5.496 1 74.31 148 ARG B C 1
ATOM 3730 O O . ARG B 1 148 ? -13.164 15.555 6.238 1 74.31 148 ARG B O 1
ATOM 3737 N N . LYS B 1 149 ? -14.906 15.344 4.945 1 70.69 149 LYS B N 1
ATOM 3738 C CA . LYS B 1 149 ? -15.32 16.734 5.086 1 70.69 149 LYS B CA 1
ATOM 3739 C C . LYS B 1 149 ? -15.648 17.062 6.539 1 70.69 149 LYS B C 1
ATOM 3741 O O . LYS B 1 149 ? -15.617 18.234 6.941 1 70.69 149 LYS B O 1
ATOM 3746 N N . GLU B 1 150 ? -15.898 16.078 7.262 1 68.69 150 GLU B N 1
ATOM 3747 C CA . GLU B 1 150 ? -16.281 16.281 8.656 1 68.69 150 GLU B CA 1
ATOM 3748 C C . GLU B 1 150 ? -15.07 16.594 9.523 1 68.69 150 GLU B C 1
ATOM 3750 O O . GLU B 1 150 ? -15.203 17.109 10.633 1 68.69 150 GLU B O 1
ATOM 3755 N N . LEU B 1 151 ? -13.875 16.25 8.961 1 69.25 151 LEU B N 1
ATOM 3756 C CA . LEU B 1 151 ? -12.656 16.469 9.727 1 69.25 151 LEU B CA 1
ATOM 3757 C C . LEU B 1 151 ? -12.195 17.922 9.617 1 69.25 151 LEU B C 1
ATOM 3759 O O . LEU B 1 151 ? -12.203 18.5 8.523 1 69.25 151 LEU B O 1
ATOM 3763 N N . LYS B 1 152 ? -12.086 18.422 10.82 1 69.56 152 LYS B N 1
ATOM 3764 C CA . LYS B 1 152 ? -11.57 19.781 10.859 1 69.56 152 LYS B CA 1
ATOM 3765 C C . LYS B 1 152 ? -10.047 19.781 10.984 1 69.56 152 LYS B C 1
ATOM 3767 O O . LYS B 1 152 ? -9.477 18.953 11.695 1 69.56 152 LYS B O 1
ATOM 3772 N N . GLY B 1 153 ? -9.352 20.531 10.242 1 72.81 153 GLY B N 1
ATOM 3773 C CA . GLY B 1 153 ? -7.906 20.688 10.328 1 72.81 153 GLY B CA 1
ATOM 3774 C C . GLY B 1 153 ? -7.156 19.844 9.312 1 72.81 153 GLY B C 1
ATOM 3775 O O . GLY B 1 153 ? -7.574 18.719 9 1 72.81 153 GLY B O 1
ATOM 3776 N N . VAL B 1 154 ? -6.219 20.297 8.82 1 74.44 154 VAL B N 1
ATOM 3777 C CA . VAL B 1 154 ? -5.41 19.688 7.777 1 74.44 154 VAL B CA 1
ATOM 3778 C C . VAL B 1 154 ? -4.676 18.469 8.344 1 74.44 154 VAL B C 1
ATOM 3780 O O . VAL B 1 154 ? -4.543 17.438 7.668 1 74.44 154 VAL B O 1
ATOM 3783 N N . TYR B 1 155 ? -4.32 18.516 9.617 1 76.31 155 TYR B N 1
ATOM 3784 C CA . TYR B 1 155 ? -3.605 17.438 10.281 1 76.31 155 TYR B CA 1
ATOM 3785 C C . TYR B 1 155 ? -4.465 16.188 10.344 1 76.31 155 TYR B C 1
ATOM 3787 O O . TYR B 1 155 ? -4.012 15.094 9.992 1 76.31 155 TYR B O 1
ATOM 3795 N N . TYR B 1 156 ? -5.648 16.359 10.656 1 76 156 TYR B N 1
ATOM 3796 C CA . TYR B 1 156 ? -6.551 15.234 10.828 1 76 156 TYR B CA 1
ATOM 3797 C C . TYR B 1 156 ? -6.949 14.648 9.477 1 76 156 TYR B C 1
ATOM 3799 O O . TYR B 1 156 ? -7.051 13.43 9.32 1 76 156 TYR B O 1
ATOM 3807 N N . LYS B 1 157 ? -7.098 15.492 8.523 1 78.25 157 LYS B N 1
ATOM 3808 C CA . LYS B 1 157 ? -7.473 15.039 7.188 1 78.25 157 LYS B CA 1
ATOM 3809 C C . LYS B 1 157 ? -6.352 14.219 6.547 1 78.25 157 LYS B C 1
ATOM 3811 O O . LYS B 1 157 ? -6.598 13.141 6.004 1 78.25 157 LYS B O 1
ATOM 3816 N N . LEU B 1 158 ? -5.152 14.656 6.746 1 79.81 158 LEU B N 1
ATOM 3817 C CA . LEU B 1 158 ? -4.016 13.961 6.145 1 79.81 158 LEU B CA 1
ATOM 3818 C C . LEU B 1 158 ? -3.729 12.656 6.875 1 79.81 158 LEU B C 1
ATOM 3820 O O . LEU B 1 158 ? -3.393 11.648 6.246 1 79.81 158 LEU B O 1
ATOM 3824 N N . THR B 1 159 ? -3.889 12.734 8.164 1 79.06 159 THR B N 1
ATOM 3825 C CA . THR B 1 159 ? -3.664 11.516 8.938 1 79.06 159 THR B CA 1
ATOM 3826 C C . THR B 1 159 ? -4.719 10.469 8.609 1 79.06 159 THR B C 1
ATOM 3828 O O . THR B 1 159 ? -4.398 9.281 8.461 1 79.06 159 THR B O 1
ATOM 3831 N N . MET B 1 160 ? -5.906 10.938 8.422 1 78.69 160 MET B N 1
ATOM 3832 C CA . MET B 1 160 ? -6.973 10.008 8.078 1 78.69 160 MET B CA 1
ATOM 3833 C C . MET B 1 160 ? -6.75 9.414 6.688 1 78.69 160 MET B C 1
ATOM 3835 O O . MET B 1 160 ? -7.027 8.234 6.457 1 78.69 160 MET B O 1
ATOM 3839 N N . GLU B 1 161 ? -6.316 10.172 5.812 1 81.69 161 GLU B N 1
ATOM 3840 C CA . GLU B 1 161 ? -6.023 9.672 4.473 1 81.69 161 GLU B CA 1
ATOM 3841 C C . GLU B 1 161 ? -4.914 8.617 4.508 1 81.69 161 GLU B C 1
ATOM 3843 O O . GLU B 1 161 ? -4.996 7.598 3.82 1 81.69 161 GLU B O 1
ATOM 3848 N N . LYS B 1 162 ? -3.959 8.875 5.297 1 82 162 LYS B N 1
ATOM 3849 C CA . LYS B 1 162 ? -2.854 7.938 5.449 1 82 162 LYS B CA 1
ATOM 3850 C C . LYS B 1 162 ? -3.336 6.613 6.043 1 82 162 LYS B C 1
ATOM 3852 O O . LYS B 1 162 ? -2.992 5.543 5.539 1 82 162 LYS B O 1
ATOM 3857 N N . VAL B 1 163 ? -4.133 6.797 6.992 1 81.38 163 VAL B N 1
ATOM 3858 C CA . VAL B 1 163 ? -4.617 5.613 7.695 1 81.38 163 VAL B CA 1
ATOM 3859 C C . VAL B 1 163 ? -5.586 4.844 6.805 1 81.38 163 VAL B C 1
ATOM 3861 O O . VAL B 1 163 ? -5.551 3.611 6.758 1 81.38 163 VAL B O 1
ATOM 3864 N N . ALA B 1 164 ? -6.434 5.551 6.129 1 83.94 164 ALA B N 1
ATOM 3865 C CA . ALA B 1 164 ? -7.391 4.91 5.23 1 83.94 164 ALA B CA 1
ATOM 3866 C C . ALA B 1 164 ? -6.672 4.16 4.109 1 83.94 164 ALA B C 1
ATOM 3868 O O . ALA B 1 164 ? -7.059 3.047 3.754 1 83.94 164 ALA B O 1
ATOM 3869 N N . PHE B 1 165 ? -5.707 4.727 3.658 1 86 165 PHE B N 1
ATOM 3870 C CA . PHE B 1 165 ? -4.945 4.094 2.588 1 86 165 PHE B CA 1
ATOM 3871 C C . PHE B 1 165 ? -4.246 2.836 3.09 1 86 165 PHE B C 1
ATOM 3873 O O . PHE B 1 165 ? -4.262 1.801 2.422 1 86 165 PHE B O 1
ATOM 3880 N N . SER B 1 166 ? -3.611 2.953 4.18 1 87.56 166 SER B N 1
ATOM 3881 C CA . SER B 1 166 ? -2.953 1.797 4.781 1 87.56 166 SER B CA 1
ATOM 3882 C C . SER B 1 166 ? -3.945 0.665 5.027 1 87.56 166 SER B C 1
ATOM 3884 O O . SER B 1 166 ? -3.629 -0.504 4.797 1 87.56 166 SER B O 1
ATOM 3886 N N . ALA B 1 167 ? -5.066 1.012 5.469 1 89.19 167 ALA B N 1
ATOM 3887 C CA . ALA B 1 167 ? -6.102 0.013 5.734 1 89.19 167 ALA B CA 1
ATOM 3888 C C . ALA B 1 167 ? -6.551 -0.668 4.445 1 89.19 167 ALA B C 1
ATOM 3890 O O . ALA B 1 167 ? -6.828 -1.869 4.434 1 89.19 167 ALA B O 1
ATOM 3891 N N . CYS B 1 168 ? -6.66 0.076 3.436 1 91.06 168 CYS B N 1
ATOM 3892 C CA . CYS B 1 168 ? -7.008 -0.494 2.139 1 91.06 168 CYS B CA 1
ATOM 3893 C C . CYS B 1 168 ? -5.98 -1.528 1.701 1 91.06 168 CYS B C 1
ATOM 3895 O O . CYS B 1 168 ? -6.34 -2.602 1.215 1 91.06 168 CYS B O 1
ATOM 3897 N N . LEU B 1 169 ? -4.785 -1.259 1.938 1 91.5 169 LEU B N 1
ATOM 3898 C CA . LEU B 1 169 ? -3.719 -2.176 1.546 1 91.5 169 LEU B CA 1
ATOM 3899 C C . LEU B 1 169 ? -3.73 -3.428 2.418 1 91.5 169 LEU B C 1
ATOM 3901 O O . LEU B 1 169 ? -3.398 -4.52 1.948 1 91.5 169 LEU B O 1
ATOM 3905 N N . ASP B 1 170 ? -4.113 -3.188 3.588 1 94 170 ASP B N 1
ATOM 3906 C CA . ASP B 1 170 ? -4.223 -4.34 4.48 1 94 170 ASP B CA 1
ATOM 3907 C C . ASP B 1 170 ? -5.336 -5.281 4.02 1 94 170 ASP B C 1
ATOM 3909 O O . ASP B 1 170 ? -5.191 -6.504 4.105 1 94 170 ASP B O 1
ATOM 3913 N N . ILE B 1 171 ? -6.387 -4.719 3.594 1 95.81 171 ILE B N 1
ATOM 3914 C CA . ILE B 1 171 ? -7.477 -5.535 3.072 1 95.81 171 ILE B CA 1
ATOM 3915 C C . ILE B 1 171 ? -6.996 -6.324 1.855 1 95.81 171 ILE B C 1
ATOM 3917 O O . ILE B 1 171 ? -7.219 -7.531 1.764 1 95.81 171 ILE B O 1
ATOM 3921 N N . LEU B 1 172 ? -6.344 -5.672 0.984 1 95.25 172 LEU B N 1
ATOM 3922 C CA . LEU B 1 172 ? -5.832 -6.32 -0.218 1 95.25 172 LEU B CA 1
ATOM 3923 C C . LEU B 1 172 ? -4.816 -7.398 0.136 1 95.25 172 LEU B C 1
ATOM 3925 O O . LEU B 1 172 ? -4.801 -8.469 -0.478 1 95.25 172 LEU B O 1
ATOM 3929 N N . ASP B 1 173 ? -4.02 -7.066 1.094 1 95.25 173 ASP B N 1
ATOM 3930 C CA . ASP B 1 173 ? -3.021 -8.023 1.559 1 95.25 173 ASP B CA 1
ATOM 3931 C C . ASP B 1 173 ? -3.684 -9.281 2.111 1 95.25 173 ASP B C 1
ATOM 3933 O O . ASP B 1 173 ? -3.262 -10.398 1.806 1 95.25 173 ASP B O 1
ATOM 3937 N N . ALA B 1 174 ? -4.695 -9.125 2.869 1 94 174 ALA B N 1
ATOM 3938 C CA . ALA B 1 174 ? -5.422 -10.25 3.451 1 94 174 ALA B CA 1
ATOM 3939 C C . ALA B 1 174 ? -6.066 -11.109 2.365 1 94 174 ALA B C 1
ATOM 3941 O O . ALA B 1 174 ? -6.047 -12.336 2.443 1 94 174 ALA B O 1
ATOM 3942 N N . LEU B 1 175 ? -6.531 -10.5 1.428 1 93.06 175 LEU B N 1
ATOM 3943 C CA . LEU B 1 175 ? -7.184 -11.227 0.341 1 93.06 175 LEU B CA 1
ATOM 3944 C C . LEU B 1 175 ? -6.152 -11.953 -0.517 1 93.06 175 LEU B C 1
ATOM 3946 O O . LEU B 1 175 ? -6.434 -13.023 -1.058 1 93.06 175 LEU B O 1
ATOM 3950 N N . MET B 1 176 ? -4.969 -11.367 -0.588 1 91.12 176 MET B N 1
ATOM 3951 C CA . MET B 1 176 ? -3.885 -12.062 -1.271 1 91.12 176 MET B CA 1
ATOM 3952 C C . MET B 1 176 ? -3.49 -13.328 -0.515 1 91.12 176 MET B C 1
ATOM 3954 O O . MET B 1 176 ? -3.119 -14.328 -1.125 1 91.12 176 MET B O 1
ATOM 3958 N N . LEU B 1 177 ? -3.566 -13.25 0.711 1 89.81 177 LEU B N 1
ATOM 3959 C CA . LEU B 1 177 ? -3.252 -14.438 1.505 1 89.81 177 LEU B CA 1
ATOM 3960 C C . LEU B 1 177 ? -4.305 -15.516 1.309 1 89.81 177 LEU B C 1
ATOM 3962 O O . LEU B 1 177 ? -3.982 -16.703 1.268 1 89.81 177 LEU B O 1
ATOM 3966 N N . LEU B 1 178 ? -5.551 -15.109 1.171 1 89.06 178 LEU B N 1
ATOM 3967 C CA . LEU B 1 178 ? -6.648 -16.047 0.947 1 89.06 178 LEU B CA 1
ATOM 3968 C C . LEU B 1 178 ? -6.477 -16.781 -0.379 1 89.06 178 LEU B C 1
ATOM 3970 O O . LEU B 1 178 ? -7.066 -17.844 -0.589 1 89.06 178 LEU B O 1
ATOM 3974 N N . ASP B 1 179 ? -5.695 -16.203 -1.188 1 85.5 179 ASP B N 1
ATOM 3975 C CA . ASP B 1 179 ? -5.441 -16.781 -2.51 1 85.5 179 ASP B CA 1
ATOM 3976 C C . ASP B 1 179 ? -4.844 -18.172 -2.4 1 85.5 179 ASP B C 1
ATOM 3978 O O . ASP B 1 179 ? -5.059 -19.016 -3.271 1 85.5 179 ASP B O 1
ATOM 3982 N N . ILE B 1 180 ? -4.152 -18.391 -1.39 1 82.81 180 ILE B N 1
ATOM 3983 C CA . ILE B 1 180 ? -3.492 -19.672 -1.19 1 82.81 180 ILE B CA 1
ATOM 3984 C C . ILE B 1 180 ? -4.539 -20.766 -0.991 1 82.81 180 ILE B C 1
ATOM 3986 O O . ILE B 1 180 ? -4.293 -21.938 -1.303 1 82.81 180 ILE B O 1
ATOM 3990 N N . LEU B 1 181 ? -5.668 -20.312 -0.545 1 84.5 181 LEU B N 1
ATOM 3991 C CA . LEU B 1 181 ? -6.703 -21.281 -0.231 1 84.5 181 LEU B CA 1
ATOM 3992 C C . LEU B 1 181 ? -7.422 -21.734 -1.496 1 84.5 181 LEU B C 1
ATOM 3994 O O . LEU B 1 181 ? -8.109 -22.766 -1.489 1 84.5 181 LEU B O 1
ATOM 3998 N N . PHE B 1 182 ? -7.242 -20.969 -2.59 1 78.56 182 PHE B N 1
ATOM 3999 C CA . PHE B 1 182 ? -7.855 -21.375 -3.846 1 78.56 182 PHE B CA 1
ATOM 4000 C C . PHE B 1 182 ? -7.133 -22.578 -4.43 1 78.56 182 PHE B C 1
ATOM 4002 O O . PHE B 1 182 ? -7.707 -23.328 -5.223 1 78.56 182 PHE B O 1
ATOM 4009 N N . ILE B 1 183 ? -5.809 -22.578 -4.301 1 66.06 183 ILE B N 1
ATOM 4010 C CA . ILE B 1 183 ? -5.004 -23.609 -4.93 1 66.06 183 ILE B CA 1
ATOM 4011 C C . ILE B 1 183 ? -5.031 -24.875 -4.07 1 66.06 183 ILE B C 1
ATOM 4013 O O . ILE B 1 183 ? -4.223 -25.031 -3.15 1 66.06 183 ILE B O 1
ATOM 4017 N N . ARG B 1 184 ? -6.258 -25.469 -3.855 1 55.09 184 ARG B N 1
ATOM 4018 C CA . ARG B 1 184 ? -6.281 -26.781 -3.229 1 55.09 184 ARG B CA 1
ATOM 4019 C C . ARG B 1 184 ? -5.664 -27.844 -4.141 1 55.09 184 ARG B C 1
ATOM 4021 O O . ARG B 1 184 ? -6.289 -28.266 -5.117 1 55.09 184 ARG B O 1
ATOM 4028 N N . ASP B 1 185 ? -4.488 -27.578 -4.824 1 46.72 185 ASP B N 1
ATOM 4029 C CA . ASP B 1 185 ? -4.07 -28.875 -5.359 1 46.72 185 ASP B CA 1
ATOM 4030 C C . ASP B 1 185 ? -4.285 -29.984 -4.336 1 46.72 185 ASP B C 1
ATOM 4032 O O . ASP B 1 185 ? -4.246 -29.734 -3.127 1 46.72 185 ASP B O 1
ATOM 4036 N N . SER B 1 186 ? -4.93 -31.031 -4.938 1 42.53 186 SER B N 1
ATOM 4037 C CA . SER B 1 186 ? -5.141 -32.312 -4.277 1 42.53 186 SER B CA 1
ATOM 4038 C C . SER B 1 186 ? -4.09 -32.562 -3.205 1 42.53 186 SER B C 1
ATOM 4040 O O . SER B 1 186 ? -4.289 -33.406 -2.314 1 42.53 186 SER B O 1
ATOM 4042 N N . ASN B 1 187 ? -2.754 -32.406 -3.689 1 42.19 187 ASN B N 1
ATOM 4043 C CA . ASN B 1 187 ? -1.841 -33.031 -2.734 1 42.19 187 ASN B CA 1
ATOM 4044 C C . ASN B 1 187 ? -1.913 -32.344 -1.369 1 42.19 187 ASN B C 1
ATOM 4046 O O . ASN B 1 187 ? -2.641 -31.359 -1.196 1 42.19 187 ASN B O 1
ATOM 4050 N N . ALA B 1 188 ? -0.561 -31.859 -0.805 1 46.09 188 ALA B N 1
ATOM 4051 C CA . ALA B 1 188 ? -0.15 -31.859 0.597 1 46.09 188 ALA B CA 1
ATOM 4052 C C . ALA B 1 188 ? -1.028 -30.922 1.42 1 46.09 188 ALA B C 1
ATOM 4054 O O . ALA B 1 188 ? -1.458 -29.875 0.93 1 46.09 188 ALA B O 1
ATOM 4055 N N . ASP B 1 189 ? -1.957 -31.172 2.254 1 56.56 189 ASP B N 1
ATOM 4056 C CA . ASP B 1 189 ? -2.881 -31.094 3.381 1 56.56 189 ASP B CA 1
ATOM 4057 C C . ASP B 1 189 ? -2.682 -29.797 4.16 1 56.56 189 ASP B C 1
ATOM 4059 O O . ASP B 1 189 ? -1.8 -29.719 5.02 1 56.56 189 ASP B O 1
ATOM 4063 N N . ILE B 1 190 ? -2.936 -28.531 3.355 1 66.12 190 ILE B N 1
ATOM 4064 C CA . ILE B 1 190 ? -3.014 -27.5 4.387 1 66.12 190 ILE B CA 1
ATOM 4065 C C . ILE B 1 190 ? -3.869 -28 5.551 1 66.12 190 ILE B C 1
ATOM 4067 O O . ILE B 1 190 ? -4.988 -28.484 5.344 1 66.12 190 ILE B O 1
ATOM 4071 N N . THR B 1 191 ? -3.211 -28.094 6.559 1 78.81 191 THR B N 1
ATOM 4072 C CA . THR B 1 191 ? -3.9 -28.578 7.754 1 78.81 191 THR B CA 1
ATOM 4073 C C . THR B 1 191 ? -5.168 -27.766 8.008 1 78.81 191 THR B C 1
ATOM 4075 O O . THR B 1 191 ? -5.266 -26.609 7.598 1 78.81 191 THR B O 1
ATOM 4078 N N . VAL B 1 192 ? -6.125 -28.406 8.328 1 83.44 192 VAL B N 1
ATOM 4079 C CA . VAL B 1 192 ? -7.387 -27.781 8.703 1 83.44 192 VAL B CA 1
ATOM 4080 C C . VAL B 1 192 ? -7.125 -26.578 9.609 1 83.44 192 VAL B C 1
ATOM 4082 O O . VAL B 1 192 ? -7.781 -25.547 9.477 1 83.44 192 VAL B O 1
ATOM 4085 N N . MET B 1 193 ? -6.156 -26.703 10.367 1 84.62 193 MET B N 1
ATOM 4086 C CA . MET B 1 193 ? -5.84 -25.625 11.297 1 84.62 193 MET B CA 1
ATOM 4087 C C . MET B 1 193 ? -5.312 -24.406 10.555 1 84.62 193 MET B C 1
ATOM 4089 O O . MET B 1 193 ? -5.688 -23.281 10.867 1 84.62 193 MET B O 1
ATOM 4093 N N . LEU B 1 194 ? -4.496 -24.641 9.625 1 87.62 194 LEU B N 1
ATOM 4094 C CA . LEU B 1 194 ? -3.934 -23.531 8.859 1 87.62 194 LEU B CA 1
ATOM 4095 C C . LEU B 1 194 ? -5.008 -22.844 8.031 1 87.62 194 LEU B C 1
ATOM 4097 O O . LEU B 1 194 ? -5 -21.609 7.895 1 87.62 194 LEU B O 1
ATOM 4101 N N . ASP B 1 195 ? -5.871 -23.641 7.566 1 89.75 195 ASP B N 1
ATOM 4102 C CA . ASP B 1 195 ? -7.012 -23.109 6.832 1 89.75 195 ASP B CA 1
ATOM 4103 C C . ASP B 1 195 ? -7.844 -22.172 7.707 1 89.75 195 ASP B C 1
ATOM 4105 O O . ASP B 1 195 ? -8.18 -21.062 7.289 1 89.75 195 ASP B O 1
ATOM 4109 N N . ARG B 1 196 ? -8.094 -22.609 8.906 1 91.75 196 ARG B N 1
ATOM 4110 C CA . ARG B 1 196 ? -8.875 -21.828 9.852 1 91.75 196 ARG B CA 1
ATOM 4111 C C . ARG B 1 196 ? -8.125 -20.562 10.266 1 91.75 196 ARG B C 1
ATOM 4113 O O . ARG B 1 196 ? -8.727 -19.5 10.422 1 91.75 196 ARG B O 1
ATOM 4120 N N . VAL B 1 197 ? -6.867 -20.688 10.406 1 93.62 197 VAL B N 1
ATOM 4121 C CA . VAL B 1 197 ? -6.043 -19.562 10.828 1 93.62 197 VAL B CA 1
ATOM 4122 C C . VAL B 1 197 ? -6.039 -18.484 9.734 1 93.62 197 VAL B C 1
ATOM 4124 O O . VAL B 1 197 ? -6.211 -17.297 10.016 1 93.62 197 VAL B O 1
ATOM 4127 N N . VAL B 1 198 ? -5.879 -18.906 8.484 1 93.56 198 VAL B N 1
ATOM 4128 C CA . VAL B 1 198 ? -5.852 -17.969 7.359 1 93.56 198 VAL B CA 1
ATOM 4129 C C . VAL B 1 198 ? -7.191 -17.25 7.25 1 93.56 198 VAL B C 1
ATOM 4131 O O . VAL B 1 198 ? -7.238 -16.031 7.094 1 93.56 198 VAL B O 1
ATOM 4134 N N . LYS B 1 199 ? -8.258 -18 7.406 1 94.94 199 LYS B N 1
ATOM 4135 C CA . LYS B 1 199 ? -9.586 -17.406 7.34 1 94.94 199 LYS B CA 1
ATOM 4136 C C . LYS B 1 199 ? -9.812 -16.422 8.484 1 94.94 199 LYS B C 1
ATOM 4138 O O . LYS B 1 199 ? -10.328 -15.328 8.273 1 94.94 199 LYS B O 1
ATOM 4143 N N . ALA B 1 200 ? -9.414 -16.812 9.625 1 95.88 200 ALA B N 1
ATOM 4144 C CA . ALA B 1 200 ? -9.625 -15.977 10.805 1 95.88 200 ALA B CA 1
ATOM 4145 C C . ALA B 1 200 ? -8.875 -14.648 10.688 1 95.88 200 ALA B C 1
ATOM 4147 O O . ALA B 1 200 ? -9.461 -13.578 10.867 1 95.88 200 ALA B O 1
ATOM 4148 N N . PHE B 1 201 ? -7.641 -14.711 10.32 1 95.56 201 PHE B N 1
ATOM 4149 C CA . PHE B 1 201 ? -6.844 -13.492 10.266 1 95.56 201 PHE B CA 1
ATOM 4150 C C . PHE B 1 201 ? -7.238 -12.648 9.055 1 95.56 201 PHE B C 1
ATOM 4152 O O . PHE B 1 201 ? -7.168 -11.422 9.109 1 95.56 201 PHE B O 1
ATOM 4159 N N . SER B 1 202 ? -7.648 -13.273 7.984 1 95.88 202 SER B N 1
ATOM 4160 C CA . SER B 1 202 ? -8.172 -12.492 6.867 1 95.88 202 SER B CA 1
ATOM 4161 C C . SER B 1 202 ? -9.414 -11.711 7.273 1 95.88 202 SER B C 1
ATOM 4163 O O . SER B 1 202 ? -9.555 -10.539 6.934 1 95.88 202 SER B O 1
ATOM 4165 N N . CYS B 1 203 ? -10.234 -12.328 8.047 1 97 203 CYS B N 1
ATOM 4166 C CA . CYS B 1 203 ? -11.445 -11.664 8.508 1 97 203 CYS B CA 1
ATOM 4167 C C . CYS B 1 203 ? -11.109 -10.531 9.477 1 97 203 CYS B C 1
ATOM 4169 O O . CYS B 1 203 ? -11.711 -9.453 9.406 1 97 203 CYS B O 1
ATOM 4171 N N . ILE B 1 204 ? -10.211 -10.766 10.32 1 96.88 204 ILE B N 1
ATOM 4172 C CA . ILE B 1 204 ? -9.773 -9.719 11.242 1 96.88 204 ILE B CA 1
ATOM 4173 C C . ILE B 1 204 ? -9.266 -8.516 10.453 1 96.88 204 ILE B C 1
ATOM 4175 O O . ILE B 1 204 ? -9.609 -7.371 10.758 1 96.88 204 ILE B O 1
ATOM 4179 N N . CYS B 1 205 ? -8.5 -8.711 9.422 1 95.81 205 CYS B N 1
ATOM 4180 C CA . CYS B 1 205 ? -7.922 -7.648 8.609 1 95.81 205 CYS B CA 1
ATOM 4181 C C . CYS B 1 205 ? -9.008 -6.867 7.875 1 95.81 205 CYS B C 1
ATOM 4183 O O . CYS B 1 205 ? -8.867 -5.664 7.645 1 95.81 205 CYS B O 1
ATOM 4185 N N . ILE B 1 206 ? -10.094 -7.52 7.555 1 96.81 206 ILE B N 1
ATOM 4186 C CA . ILE B 1 206 ? -11.188 -6.879 6.824 1 96.81 206 ILE B CA 1
ATOM 4187 C C . ILE B 1 206 ? -12.039 -6.055 7.789 1 96.81 206 ILE B C 1
ATOM 4189 O O . ILE B 1 206 ? -12.516 -4.973 7.434 1 96.81 206 ILE B O 1
ATOM 4193 N N . ILE B 1 207 ? -12.094 -6.488 9.031 1 96.75 207 ILE B N 1
ATOM 4194 C CA . ILE B 1 207 ? -12.977 -5.844 10 1 96.75 207 ILE B CA 1
ATOM 4195 C C . ILE B 1 207 ? -12.211 -4.742 10.734 1 96.75 207 ILE B C 1
ATOM 4197 O O . ILE B 1 207 ? -12.789 -3.717 11.102 1 96.75 207 ILE B O 1
ATOM 4201 N N . LEU B 1 208 ? -10.992 -4.84 10.812 1 95.25 208 LEU B N 1
ATOM 4202 C CA . LEU B 1 208 ? -10.172 -4.004 11.68 1 95.25 208 LEU B CA 1
ATOM 4203 C C . LEU B 1 208 ? -10.227 -2.547 11.242 1 95.25 208 LEU B C 1
ATOM 4205 O O . LEU B 1 208 ? -10.133 -1.64 12.07 1 95.25 208 LEU B O 1
ATOM 4209 N N . PRO B 1 209 ? -10.391 -2.227 10.023 1 92.5 209 PRO B N 1
ATOM 4210 C CA . PRO B 1 209 ? -10.461 -0.825 9.609 1 92.5 209 PRO B CA 1
ATOM 4211 C C . PRO B 1 209 ? -11.641 -0.082 10.234 1 92.5 209 PRO B C 1
ATOM 4213 O O . PRO B 1 209 ? -11.781 1.128 10.047 1 92.5 209 PRO B O 1
ATOM 4216 N N . THR B 1 210 ? -12.391 -0.725 11.008 1 90.44 210 THR B N 1
ATOM 4217 C CA . THR B 1 210 ? -13.414 -0.081 11.828 1 90.44 210 THR B CA 1
ATOM 4218 C C . THR B 1 210 ? -12.773 0.86 12.844 1 90.44 210 THR B C 1
ATOM 4220 O O . THR B 1 210 ? -13.32 1.924 13.141 1 90.44 210 THR B O 1
ATOM 4223 N N . PHE B 1 211 ? -11.641 0.58 13.227 1 85.38 211 PHE B N 1
ATOM 4224 C CA . PHE B 1 211 ? -10.977 1.34 14.273 1 85.38 211 PHE B CA 1
ATOM 4225 C C . PHE B 1 211 ? -10.562 2.719 13.766 1 85.38 211 PHE B C 1
ATOM 4227 O O . PHE B 1 211 ? -10.836 3.73 14.422 1 85.38 211 PHE B O 1
ATOM 4234 N N . PRO B 1 212 ? -9.852 2.797 12.641 1 80.94 212 PRO B N 1
ATOM 4235 C CA . PRO B 1 212 ? -9.547 4.133 12.133 1 80.94 212 PRO B CA 1
ATOM 4236 C C . PRO B 1 212 ? -10.789 4.996 11.945 1 80.94 212 PRO B C 1
ATOM 4238 O O . PRO B 1 212 ? -10.734 6.219 12.117 1 80.94 212 PRO B O 1
ATOM 4241 N N . LEU B 1 213 ? -11.859 4.426 11.594 1 82.44 213 LEU B N 1
ATOM 4242 C CA . LEU B 1 213 ? -13.102 5.176 11.438 1 82.44 213 LEU B CA 1
ATOM 4243 C C . LEU B 1 213 ? -13.633 5.621 12.797 1 82.44 213 LEU B C 1
ATOM 4245 O O . LEU B 1 213 ? -14.227 6.699 12.906 1 82.44 213 LEU B O 1
ATOM 4249 N N . LEU B 1 214 ? -13.375 4.852 13.781 1 79.19 214 LEU B N 1
ATOM 4250 C CA . LEU B 1 214 ? -13.781 5.223 15.133 1 79.19 214 LEU B CA 1
ATOM 4251 C C . LEU B 1 214 ? -12.938 6.387 15.648 1 79.19 214 LEU B C 1
ATOM 4253 O O . LEU B 1 214 ? -13.445 7.262 16.359 1 79.19 214 LEU B O 1
ATOM 4257 N N . VAL B 1 215 ? -11.703 6.383 15.32 1 74.12 215 VAL B N 1
ATOM 4258 C CA . VAL B 1 215 ? -10.812 7.473 15.711 1 74.12 215 VAL B CA 1
ATOM 4259 C C . VAL B 1 215 ? -11.289 8.781 15.078 1 74.12 215 VAL B C 1
ATOM 4261 O O . VAL B 1 215 ? -11.219 9.836 15.703 1 74.12 215 VAL B O 1
ATOM 4264 N N . LEU B 1 216 ? -11.727 8.734 13.875 1 69.75 216 LEU B N 1
ATOM 4265 C CA . LEU B 1 216 ? -12.281 9.898 13.195 1 69.75 216 LEU B CA 1
ATOM 4266 C C . LEU B 1 216 ? -13.445 10.484 13.992 1 69.75 216 LEU B C 1
ATOM 4268 O O . LEU B 1 216 ? -13.594 11.711 14.062 1 69.75 216 LEU B O 1
ATOM 4272 N N . ARG B 1 217 ? -14.109 9.664 14.578 1 71.5 217 ARG B N 1
ATOM 4273 C CA . ARG B 1 217 ? -15.242 10.109 15.383 1 71.5 217 ARG B CA 1
ATO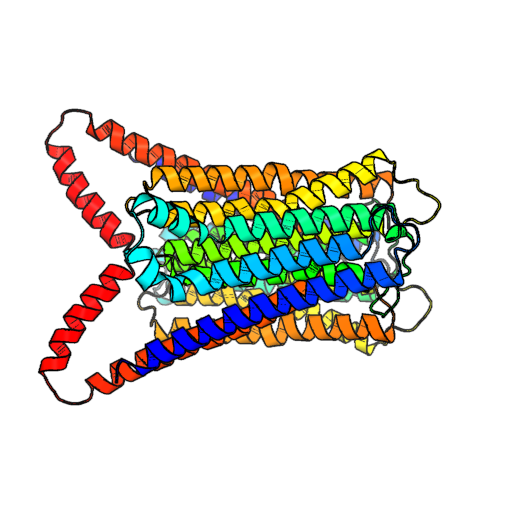M 4274 C C . ARG B 1 217 ? -14.773 10.82 16.641 1 71.5 217 ARG B C 1
ATOM 4276 O O . ARG B 1 217 ? -15.336 11.852 17.031 1 71.5 217 ARG B O 1
ATOM 4283 N N . CYS B 1 218 ? -13.742 10.305 17.156 1 68.38 218 CYS B N 1
ATOM 4284 C CA . CYS B 1 218 ? -13.258 10.852 18.422 1 68.38 218 CYS B CA 1
ATOM 4285 C C . CYS B 1 218 ? -12.617 12.219 18.219 1 68.38 218 CYS B C 1
ATOM 4287 O O . CYS B 1 218 ? -12.68 13.078 19.094 1 68.38 218 CYS B O 1
ATOM 4289 N N . VAL B 1 219 ? -12.055 12.406 17.078 1 66.62 219 VAL B N 1
ATOM 4290 C CA . VAL B 1 219 ? -11.391 13.68 16.797 1 66.62 219 VAL B CA 1
ATOM 4291 C C . VAL B 1 219 ? -12.438 14.758 16.516 1 66.62 219 VAL B C 1
ATOM 4293 O O . VAL B 1 219 ? -12.18 15.945 16.734 1 66.62 219 VAL B O 1
ATOM 4296 N N . GLN B 1 220 ? -13.547 14.367 15.977 1 61.94 220 GLN B N 1
ATOM 4297 C CA . GLN B 1 220 ? -14.602 15.32 15.664 1 61.94 220 GLN B CA 1
ATOM 4298 C C . GLN B 1 220 ? -15.25 15.859 16.938 1 61.94 220 GLN B C 1
ATOM 4300 O O . GLN B 1 220 ? -15.953 16.875 16.891 1 61.94 220 GLN B O 1
ATOM 4305 N N . THR B 1 221 ? -14.859 15.227 17.953 1 56.38 221 THR B N 1
ATOM 4306 C CA . THR B 1 221 ? -15.477 15.719 19.188 1 56.38 221 THR B CA 1
ATOM 4307 C C . THR B 1 221 ? -14.789 17 19.656 1 56.38 221 THR B C 1
ATOM 4309 O O . THR B 1 221 ? -13.594 17.188 19.422 1 56.38 221 THR B O 1
ATOM 4312 N N . PRO B 1 222 ? -15.516 18.172 19.781 1 52.28 222 PRO B N 1
ATOM 4313 C CA . PRO B 1 222 ? -15.055 19.516 20.109 1 52.28 222 PRO B CA 1
ATOM 4314 C C . PRO B 1 222 ? -13.781 19.531 20.938 1 52.28 222 PRO B C 1
ATOM 4316 O O . PRO B 1 222 ? -12.953 20.438 20.812 1 52.28 222 PRO B O 1
ATOM 4319 N N . ALA B 1 223 ? -13.57 18.812 21.938 1 48.56 223 ALA B N 1
ATOM 4320 C CA . ALA B 1 223 ? -12.352 18.938 22.734 1 48.56 223 ALA B CA 1
ATOM 4321 C C . ALA B 1 223 ? -11.398 17.766 22.484 1 48.56 223 ALA B C 1
ATOM 4323 O O . ALA B 1 223 ? -11.344 16.828 23.266 1 48.56 223 ALA B O 1
ATOM 4324 N N . PRO B 1 224 ? -11.008 17.766 21.266 1 55.59 224 PRO B N 1
ATOM 4325 C CA . PRO B 1 224 ? -10.133 16.609 21.094 1 55.59 224 PRO B CA 1
ATOM 4326 C C . PRO B 1 224 ? -8.906 16.641 22 1 55.59 224 PRO B C 1
ATOM 4328 O O . PRO B 1 224 ? -8.18 17.641 22.031 1 55.59 224 PRO B O 1
ATOM 4331 N N . LYS B 1 225 ? -8.984 16.078 23.344 1 62.09 225 LYS B N 1
ATOM 4332 C CA . LYS B 1 225 ? -7.789 15.992 24.172 1 62.09 225 LYS B CA 1
ATOM 4333 C C . LYS B 1 225 ? -6.633 15.352 23.406 1 62.09 225 LYS B C 1
ATOM 4335 O O . LYS B 1 225 ? -6.73 14.203 22.969 1 62.09 225 LYS B O 1
ATOM 4340 N N . HIS B 1 226 ? -5.711 16.109 22.922 1 66.75 226 HIS B N 1
ATOM 4341 C CA . HIS B 1 226 ? -4.508 15.711 22.203 1 66.75 226 HIS B CA 1
ATOM 4342 C C . HIS B 1 226 ? -3.936 14.414 22.781 1 66.75 226 HIS B C 1
ATOM 4344 O O . HIS B 1 226 ? -3.475 13.547 22.031 1 66.75 226 HIS B O 1
ATOM 4350 N N . LYS B 1 227 ? -4.246 14.328 24.094 1 72.56 227 LYS B N 1
ATOM 4351 C CA . LYS B 1 227 ? -3.684 13.148 24.75 1 72.56 227 LYS B CA 1
ATOM 4352 C C . LYS B 1 227 ? -4.438 11.883 24.344 1 72.56 227 LYS B C 1
ATOM 4354 O O . LYS B 1 227 ? -3.822 10.852 24.062 1 72.56 227 LYS B O 1
ATOM 4359 N N . MET B 1 228 ? -5.738 12.031 24.266 1 75.19 228 MET B N 1
ATOM 4360 C CA . MET B 1 228 ? -6.559 10.875 23.891 1 75.19 228 MET B CA 1
ATOM 4361 C C . MET B 1 228 ? -6.328 10.492 22.438 1 75.19 228 MET B C 1
ATOM 4363 O O . MET B 1 228 ? -6.309 9.305 22.109 1 75.19 228 MET B O 1
ATOM 4367 N N . TYR B 1 229 ? -6.117 11.43 21.672 1 75.94 229 TYR B N 1
ATOM 4368 C CA . TYR B 1 229 ? -5.875 11.172 20.266 1 75.94 229 TYR B CA 1
ATOM 4369 C C . TYR B 1 229 ? -4.555 10.438 20.062 1 75.94 229 TYR B C 1
ATOM 4371 O O . TYR B 1 229 ? -4.477 9.484 19.281 1 75.94 229 TYR B O 1
ATOM 4379 N N . ARG B 1 230 ? -3.572 10.828 20.859 1 78.12 230 ARG B N 1
ATOM 4380 C CA . ARG B 1 230 ? -2.264 10.195 20.75 1 78.12 230 ARG B CA 1
ATOM 4381 C C . ARG B 1 230 ? -2.322 8.734 21.203 1 78.12 230 ARG B C 1
ATOM 4383 O O . ARG B 1 230 ? -1.702 7.863 20.594 1 78.12 230 ARG B O 1
ATOM 4390 N N . PHE B 1 231 ? -3.045 8.625 22.203 1 82.81 231 PHE B N 1
ATOM 4391 C CA . PHE B 1 231 ? -3.219 7.262 22.703 1 82.81 231 PHE B CA 1
ATOM 4392 C C . PHE B 1 231 ? -3.916 6.391 21.672 1 82.81 231 PHE B C 1
ATOM 4394 O O . PHE B 1 231 ? -3.551 5.23 21.484 1 82.81 231 PHE B O 1
ATOM 4401 N N . THR B 1 232 ? -4.887 6.949 21.062 1 82.5 232 THR B N 1
ATOM 4402 C CA . THR B 1 232 ? -5.617 6.199 20.047 1 82.5 232 THR B CA 1
ATOM 4403 C C . THR B 1 232 ? -4.711 5.859 18.875 1 82.5 232 THR B C 1
ATOM 4405 O O . THR B 1 232 ? -4.832 4.785 18.281 1 82.5 232 THR B O 1
ATOM 4408 N N . LEU B 1 233 ? -3.785 6.695 18.594 1 82.75 233 LEU B N 1
ATOM 4409 C CA . LEU B 1 233 ? -2.852 6.438 17.516 1 82.75 233 LEU B CA 1
ATOM 4410 C C . LEU B 1 233 ? -1.886 5.316 17.875 1 82.75 233 LEU B C 1
ATOM 4412 O O . LEU B 1 233 ? -1.559 4.473 17.031 1 82.75 233 LEU B O 1
ATOM 4416 N N . ILE B 1 234 ? -1.467 5.32 19.141 1 88.06 234 ILE B N 1
ATOM 4417 C CA . ILE B 1 234 ? -0.588 4.258 19.609 1 88.06 234 ILE B CA 1
ATOM 4418 C C . ILE B 1 234 ? -1.326 2.92 19.578 1 88.06 234 ILE B C 1
ATOM 4420 O O . ILE B 1 234 ? -0.783 1.917 19.109 1 88.06 234 ILE B O 1
ATOM 4424 N N . LEU B 1 235 ? -2.547 2.99 20.016 1 88.94 235 LEU B N 1
ATOM 4425 C CA . LEU B 1 235 ? -3.354 1.775 20.062 1 88.94 235 LEU B CA 1
ATOM 4426 C C . LEU B 1 235 ? -3.605 1.249 18.641 1 88.94 235 LEU B C 1
ATOM 4428 O O . LEU B 1 235 ? -3.521 0.043 18.406 1 88.94 235 LEU B O 1
ATOM 4432 N N . GLN B 1 236 ? -3.861 2.07 17.812 1 88.5 236 GLN B N 1
ATOM 4433 C CA . GLN B 1 236 ? -4.082 1.679 16.422 1 88.5 236 GLN B CA 1
ATOM 4434 C C . GLN B 1 236 ? -2.832 1.036 15.828 1 88.5 236 GLN B C 1
ATOM 4436 O O . GLN B 1 236 ? -2.91 -0.02 15.195 1 88.5 236 GLN B O 1
ATOM 4441 N N . SER B 1 237 ? -1.723 1.658 16.047 1 89.25 237 SER B N 1
ATOM 4442 C CA . SER B 1 237 ? -0.473 1.112 15.523 1 89.25 237 SER B CA 1
ATOM 4443 C C . SER B 1 237 ? -0.17 -0.253 16.125 1 89.25 237 SER B C 1
ATOM 4445 O O . SER B 1 237 ? 0.297 -1.158 15.438 1 89.25 237 SER B O 1
ATOM 4447 N N . ALA B 1 238 ? -0.477 -0.364 17.359 1 93.12 238 ALA B N 1
ATOM 4448 C CA . ALA B 1 238 ? -0.239 -1.631 18.047 1 93.12 238 ALA B CA 1
ATOM 4449 C C . ALA B 1 238 ? -1.167 -2.723 17.516 1 93.12 238 ALA B C 1
ATOM 4451 O O . ALA B 1 238 ? -0.737 -3.857 17.297 1 93.12 238 ALA B O 1
ATOM 4452 N N . LEU B 1 239 ? -2.381 -2.377 17.266 1 93.06 239 LEU B N 1
ATOM 4453 C CA . LEU B 1 239 ? -3.355 -3.344 16.766 1 93.06 239 LEU B CA 1
ATOM 4454 C C . LEU B 1 239 ? -2.965 -3.848 15.383 1 93.06 239 LEU B C 1
ATOM 4456 O O . LEU B 1 239 ? -2.979 -5.055 15.133 1 93.06 239 LEU B O 1
ATOM 4460 N N . TYR B 1 240 ? -2.605 -2.988 14.531 1 93.56 240 TYR B N 1
ATOM 4461 C CA . TYR B 1 240 ? -2.242 -3.385 13.18 1 93.56 240 TYR B CA 1
ATOM 4462 C C . TYR B 1 240 ? -0.933 -4.164 13.172 1 93.56 240 TYR B C 1
ATOM 4464 O O . TYR B 1 240 ? -0.75 -5.074 12.359 1 93.56 240 TYR B O 1
ATOM 4472 N N . LEU B 1 241 ? -0.055 -3.822 14.078 1 94.5 241 LEU B N 1
ATOM 4473 C CA . LEU B 1 241 ? 1.199 -4.555 14.203 1 94.5 241 LEU B CA 1
ATOM 4474 C C . LEU B 1 241 ? 0.948 -5.988 14.664 1 94.5 241 LEU B C 1
ATOM 4476 O O . LEU B 1 241 ? 1.462 -6.938 14.07 1 94.5 241 LEU B O 1
ATOM 4480 N N . LEU B 1 242 ? 0.043 -6.148 15.57 1 94.94 242 LEU B N 1
ATOM 4481 C CA . LEU B 1 242 ? -0.114 -7.43 16.25 1 94.94 242 LEU B CA 1
ATOM 4482 C C . LEU B 1 242 ? -1.174 -8.281 15.555 1 94.94 242 LEU B C 1
ATOM 4484 O O . LEU B 1 242 ? -1.101 -9.516 15.578 1 94.94 242 LEU B O 1
ATOM 4488 N N . LEU B 1 243 ? -2.111 -7.617 14.891 1 95.38 243 LEU B N 1
ATOM 4489 C CA . LEU B 1 243 ? -3.244 -8.391 14.391 1 95.38 243 LEU B CA 1
ATOM 4490 C C . LEU B 1 243 ? -3.201 -8.492 12.867 1 95.38 243 LEU B C 1
ATOM 4492 O O . LEU B 1 243 ? -3.883 -9.328 12.281 1 95.38 243 LEU B O 1
ATOM 4496 N N . VAL B 1 244 ? -2.406 -7.672 12.297 1 95.5 244 VAL B N 1
ATOM 4497 C CA . VAL B 1 244 ? -2.428 -7.676 10.836 1 95.5 244 VAL B CA 1
ATOM 4498 C C . VAL B 1 244 ? -1.047 -8.047 10.305 1 95.5 244 VAL B C 1
ATOM 4500 O O . VAL B 1 244 ? -0.843 -9.156 9.805 1 95.5 244 VAL B O 1
ATOM 4503 N N . ASN B 1 245 ? -0.041 -7.246 10.609 1 96.25 245 ASN B N 1
ATOM 4504 C CA . ASN B 1 245 ? 1.236 -7.363 9.914 1 96.25 245 ASN B CA 1
ATOM 4505 C C . ASN B 1 245 ? 2.061 -8.531 10.438 1 96.25 245 ASN B C 1
ATOM 4507 O O . ASN B 1 245 ? 2.617 -9.305 9.664 1 96.25 245 ASN B O 1
ATOM 4511 N N . PHE B 1 246 ? 2.066 -8.742 11.727 1 96.25 246 PHE B N 1
ATOM 4512 C CA . PHE B 1 246 ? 2.863 -9.828 12.281 1 96.25 246 PHE B CA 1
ATOM 4513 C C . PHE B 1 246 ? 2.256 -11.18 11.938 1 96.25 246 PHE B C 1
ATOM 4515 O O . PHE B 1 246 ? 2.945 -12.062 11.414 1 96.25 246 PHE B O 1
ATOM 4522 N N . PRO B 1 247 ? 1.029 -11.352 12.133 1 95.38 247 PRO B N 1
ATOM 4523 C CA . PRO B 1 247 ? 0.444 -12.648 11.789 1 95.38 247 PRO B CA 1
ATOM 4524 C C . PRO B 1 247 ? 0.534 -12.961 10.297 1 95.38 247 PRO B C 1
ATOM 4526 O O . PRO B 1 247 ? 0.873 -14.086 9.914 1 95.38 247 PRO B O 1
ATOM 4529 N N . LEU B 1 248 ? 0.232 -12.016 9.453 1 95.69 248 LEU B N 1
ATOM 4530 C CA . LEU B 1 248 ? 0.305 -12.266 8.016 1 95.69 248 LEU B CA 1
ATOM 4531 C C . LEU B 1 248 ? 1.731 -12.602 7.598 1 95.69 248 LEU B C 1
ATOM 4533 O O . LEU B 1 248 ? 1.946 -13.492 6.77 1 95.69 248 LEU B O 1
ATOM 4537 N N . PHE B 1 249 ? 2.658 -11.914 8.219 1 96.12 249 PHE B N 1
ATOM 4538 C CA . PHE B 1 249 ? 4.07 -12.172 7.961 1 96.12 249 PHE B CA 1
ATOM 4539 C C . PHE B 1 249 ? 4.441 -13.586 8.383 1 96.12 249 PHE B C 1
ATOM 4541 O O . PHE B 1 249 ? 5.051 -14.336 7.609 1 96.12 249 PHE B O 1
ATOM 4548 N N . SER B 1 250 ? 4.027 -14 9.531 1 95.56 250 SER B N 1
ATOM 4549 C CA . SER B 1 250 ? 4.352 -15.305 10.094 1 95.56 250 SER B CA 1
ATOM 4550 C C . SER B 1 250 ? 3.688 -16.438 9.305 1 95.56 250 SER B C 1
ATOM 4552 O O . SER B 1 250 ? 4.301 -17.469 9.055 1 95.56 250 SER B O 1
ATOM 4554 N N . ILE B 1 251 ? 2.484 -16.219 8.891 1 94.12 251 ILE B N 1
ATOM 4555 C CA . ILE B 1 251 ? 1.75 -17.234 8.125 1 94.12 251 ILE B CA 1
ATOM 4556 C C . ILE B 1 251 ? 2.416 -17.438 6.77 1 94.12 251 ILE B C 1
ATOM 4558 O O . ILE B 1 251 ? 2.602 -18.578 6.328 1 94.12 251 ILE B O 1
ATOM 4562 N N . ARG B 1 252 ? 2.826 -16.375 6.109 1 92.19 252 ARG B N 1
ATOM 4563 C CA . ARG B 1 252 ? 3.496 -16.484 4.82 1 92.19 252 ARG B CA 1
ATOM 4564 C C . ARG B 1 252 ? 4.836 -17.203 4.953 1 92.19 252 ARG B C 1
ATOM 4566 O O . ARG B 1 252 ? 5.199 -18.016 4.098 1 92.19 252 ARG B O 1
ATOM 4573 N N . LEU B 1 253 ? 5.512 -16.875 6 1 92.12 253 LEU B N 1
ATOM 4574 C CA . LEU B 1 253 ? 6.781 -17.562 6.242 1 92.12 253 LEU B CA 1
ATOM 4575 C C . LEU B 1 253 ? 6.562 -19.062 6.43 1 92.12 253 LEU B C 1
ATOM 4577 O O . LEU B 1 253 ? 7.316 -19.875 5.891 1 92.12 253 LEU B O 1
ATOM 4581 N N . HIS B 1 254 ? 5.527 -19.375 7.18 1 91.81 254 HIS B N 1
ATOM 4582 C CA . HIS B 1 254 ? 5.219 -20.781 7.398 1 91.81 254 HIS B CA 1
ATOM 4583 C C . HIS B 1 254 ? 4.863 -21.469 6.09 1 91.81 254 HIS B C 1
ATOM 4585 O O . HIS B 1 254 ? 5.324 -22.578 5.828 1 91.81 254 HIS B O 1
ATOM 4591 N N . PHE B 1 255 ? 4.121 -20.828 5.254 1 89.56 255 PHE B N 1
ATOM 4592 C CA . PHE B 1 255 ? 3.736 -21.406 3.975 1 89.56 255 PHE B CA 1
ATOM 4593 C C . PHE B 1 255 ? 4.949 -21.562 3.061 1 89.56 255 PHE B C 1
ATOM 4595 O O . PHE B 1 255 ? 5.031 -22.516 2.283 1 89.56 255 PHE B O 1
ATOM 4602 N N . TRP B 1 256 ? 5.828 -20.625 3.217 1 88.56 256 TRP B N 1
ATOM 4603 C CA . TRP B 1 256 ? 7.031 -20.672 2.395 1 88.56 256 TRP B CA 1
ATOM 4604 C C . TRP B 1 256 ? 7.918 -21.844 2.797 1 88.56 256 TRP B C 1
ATOM 4606 O O . TRP B 1 256 ? 8.273 -22.688 1.959 1 88.56 256 TRP B O 1
ATOM 4616 N N . PHE B 1 257 ? 8.133 -22.094 4.035 1 90 257 PHE B N 1
ATOM 4617 C CA . PHE B 1 257 ? 9.102 -23.078 4.496 1 90 257 PHE B CA 1
ATOM 4618 C C . PHE B 1 257 ? 8.484 -24.469 4.52 1 90 257 PHE B C 1
ATOM 4620 O O . PHE B 1 257 ? 9.172 -25.453 4.246 1 90 257 PHE B O 1
ATOM 4627 N N . THR B 1 258 ? 7.211 -24.547 4.777 1 87.06 258 THR B N 1
ATOM 4628 C CA . THR B 1 258 ? 6.586 -25.859 4.953 1 87.06 258 THR B CA 1
ATOM 4629 C C . THR B 1 258 ? 5.98 -26.344 3.639 1 87.06 258 THR B C 1
ATOM 4631 O O . THR B 1 258 ? 6.051 -27.531 3.322 1 87.06 258 THR B O 1
ATOM 4634 N N . TYR B 1 259 ? 5.461 -25.406 2.855 1 85.31 259 TYR B N 1
ATOM 4635 C CA . TYR B 1 259 ? 4.707 -25.844 1.687 1 85.31 259 TYR B CA 1
ATOM 4636 C C . TYR B 1 259 ? 5.344 -25.328 0.402 1 85.31 259 TYR B C 1
ATOM 4638 O O . TYR B 1 259 ? 4.828 -25.562 -0.692 1 85.31 259 TYR B O 1
ATOM 4646 N N . ASN B 1 260 ? 6.387 -24.562 0.474 1 86.62 260 ASN B N 1
ATOM 4647 C CA . ASN B 1 260 ? 7.109 -24.031 -0.678 1 86.62 260 ASN B CA 1
ATOM 4648 C C . ASN B 1 260 ? 6.215 -23.141 -1.54 1 86.62 260 ASN B C 1
ATOM 4650 O O . ASN B 1 260 ? 6.262 -23.219 -2.77 1 86.62 260 ASN B O 1
ATOM 4654 N N . VAL B 1 261 ? 5.367 -22.469 -0.782 1 84.25 261 VAL B N 1
ATOM 4655 C CA . VAL B 1 261 ? 4.508 -21.531 -1.492 1 84.25 261 VAL B CA 1
ATOM 4656 C C . VAL B 1 261 ? 5.297 -20.266 -1.852 1 84.25 261 VAL B C 1
ATOM 4658 O O . VAL B 1 261 ? 6.102 -19.781 -1.053 1 84.25 261 VAL B O 1
ATOM 4661 N N . ASN B 1 262 ? 5.078 -19.75 -3.006 1 84.62 262 ASN B N 1
ATOM 4662 C CA . ASN B 1 262 ? 5.707 -18.516 -3.461 1 84.62 262 ASN B CA 1
ATOM 4663 C C . ASN B 1 262 ? 5.211 -17.312 -2.668 1 84.62 262 ASN B C 1
ATOM 4665 O O . ASN B 1 262 ? 4.004 -17.094 -2.547 1 84.62 262 ASN B O 1
ATOM 4669 N N . LEU B 1 263 ? 6.203 -16.578 -2.176 1 84.81 263 LEU B N 1
ATOM 4670 C CA . LEU B 1 263 ? 5.844 -15.414 -1.383 1 84.81 263 LEU B CA 1
ATOM 4671 C C . LEU B 1 263 ? 5.578 -14.211 -2.281 1 84.81 263 LEU B C 1
ATOM 4673 O O . LEU B 1 263 ? 6.324 -13.961 -3.23 1 84.81 263 LEU B O 1
ATOM 4677 N N . SER B 1 264 ? 4.469 -13.594 -1.941 1 84.12 264 SER B N 1
ATOM 4678 C CA . SER B 1 264 ? 4.203 -12.328 -2.613 1 84.12 264 SER B CA 1
ATOM 4679 C C . SER B 1 264 ? 5.051 -11.203 -2.027 1 84.12 264 SER B C 1
ATOM 4681 O O . SER B 1 264 ? 5.641 -11.352 -0.956 1 84.12 264 SER B O 1
ATOM 4683 N N . THR B 1 265 ? 5.07 -10.109 -2.748 1 89.69 265 THR B N 1
ATOM 4684 C CA . THR B 1 265 ? 5.812 -8.953 -2.271 1 89.69 265 THR B CA 1
ATOM 4685 C C . THR B 1 265 ? 5.109 -8.312 -1.079 1 89.69 265 THR B C 1
ATOM 4687 O O . THR B 1 265 ? 5.688 -7.473 -0.386 1 89.69 265 THR B O 1
ATOM 4690 N N . PHE B 1 266 ? 3.957 -8.773 -0.767 1 86.88 266 PHE B N 1
ATOM 4691 C CA . PHE B 1 266 ? 3.281 -8.328 0.447 1 86.88 266 PHE B CA 1
ATOM 4692 C C . PHE B 1 266 ? 4.055 -8.766 1.687 1 86.88 266 PHE B C 1
ATOM 4694 O O . PHE B 1 266 ? 3.879 -8.195 2.766 1 86.88 266 PHE B O 1
ATOM 4701 N N . PHE B 1 267 ? 4.875 -9.711 1.466 1 91.19 267 PHE B N 1
ATOM 4702 C CA . PHE B 1 267 ? 5.762 -10.109 2.551 1 91.19 267 PHE B CA 1
ATOM 4703 C C . PHE B 1 267 ? 6.645 -8.945 2.986 1 91.19 267 PHE B C 1
ATOM 4705 O O . PHE B 1 267 ? 6.754 -8.664 4.18 1 91.19 267 PHE B O 1
ATOM 4712 N N . THR B 1 268 ? 7.191 -8.328 2.059 1 91.12 268 THR B N 1
ATOM 4713 C CA . THR B 1 268 ? 8.031 -7.168 2.336 1 91.12 268 THR B CA 1
ATOM 4714 C C . THR B 1 268 ? 7.199 -6.004 2.854 1 91.12 268 THR B C 1
ATOM 4716 O O . THR B 1 268 ? 7.645 -5.25 3.721 1 91.12 268 THR B O 1
ATOM 4719 N N . LYS B 1 269 ? 5.992 -5.832 2.33 1 91.44 269 LYS B N 1
ATOM 4720 C CA . LYS B 1 269 ? 5.102 -4.797 2.844 1 91.44 269 LYS B CA 1
ATOM 4721 C C . LYS B 1 269 ? 4.875 -4.961 4.344 1 91.44 269 LYS B C 1
ATOM 4723 O O . LYS B 1 269 ? 4.902 -3.98 5.09 1 91.44 269 LYS B O 1
ATOM 4728 N N . ASN B 1 270 ? 4.637 -6.211 4.707 1 93.94 270 ASN B N 1
ATOM 4729 C CA . ASN B 1 270 ? 4.414 -6.473 6.125 1 93.94 270 ASN B CA 1
ATOM 4730 C C . ASN B 1 270 ? 5.629 -6.098 6.965 1 93.94 270 ASN B C 1
ATOM 4732 O O . ASN B 1 270 ? 5.488 -5.551 8.062 1 93.94 270 ASN B O 1
ATOM 4736 N N . LEU B 1 271 ? 6.746 -6.316 6.457 1 91.06 271 LEU B N 1
ATOM 4737 C CA . LEU B 1 271 ? 7.98 -5.934 7.141 1 91.06 271 LEU B CA 1
ATOM 4738 C C . LEU B 1 271 ? 8.078 -4.418 7.27 1 91.06 271 LEU B C 1
ATOM 4740 O O . LEU B 1 271 ? 8.398 -3.9 8.344 1 91.06 271 LEU B O 1
ATOM 4744 N N . ILE B 1 272 ? 7.781 -3.768 6.238 1 90.25 272 ILE B N 1
ATOM 4745 C CA . ILE B 1 272 ? 7.805 -2.309 6.215 1 90.25 272 ILE B CA 1
ATOM 4746 C C . ILE B 1 272 ? 6.805 -1.759 7.227 1 90.25 272 ILE B C 1
ATOM 4748 O O . ILE B 1 272 ? 7.129 -0.86 8.008 1 90.25 272 ILE B O 1
ATOM 4752 N N . MET B 1 273 ? 5.688 -2.369 7.23 1 91.25 273 MET B N 1
ATOM 4753 C CA . MET B 1 273 ? 4.629 -1.876 8.102 1 91.25 273 MET B CA 1
ATOM 4754 C C . MET B 1 273 ? 4.953 -2.154 9.562 1 91.25 273 MET B C 1
ATOM 4756 O O . MET B 1 273 ? 4.586 -1.374 10.445 1 91.25 273 MET B O 1
ATOM 4760 N N . MET B 1 274 ? 5.617 -3.219 9.773 1 92.62 274 MET B N 1
ATOM 4761 C CA . MET B 1 274 ? 6.031 -3.51 11.141 1 92.62 274 MET B CA 1
ATOM 4762 C C . MET B 1 274 ? 7.059 -2.494 11.633 1 92.62 274 MET B C 1
ATOM 4764 O O . MET B 1 274 ? 6.945 -1.978 12.742 1 92.62 274 MET B O 1
ATOM 4768 N N . PHE B 1 275 ? 7.949 -2.117 10.836 1 85.81 275 PHE B N 1
ATOM 4769 C CA . PHE B 1 275 ? 8.945 -1.112 11.188 1 85.81 275 PHE B CA 1
ATOM 4770 C C . PHE B 1 275 ? 8.297 0.254 11.367 1 85.81 275 PHE B C 1
ATOM 4772 O O . PHE B 1 275 ? 8.562 0.947 12.352 1 85.81 275 PHE B O 1
ATOM 4779 N N . LYS B 1 276 ? 7.492 0.553 10.422 1 83.88 276 LYS B N 1
ATOM 4780 C CA . LYS B 1 276 ? 6.789 1.831 10.492 1 83.88 276 LYS B CA 1
ATOM 4781 C C . LYS B 1 276 ? 5.91 1.908 11.734 1 83.88 276 LYS B C 1
ATOM 4783 O O . LYS B 1 276 ? 5.84 2.953 12.391 1 83.88 276 LYS B O 1
ATOM 4788 N N . GLY B 1 277 ? 5.223 0.839 12.031 1 87.06 277 GLY B N 1
ATOM 4789 C CA . GLY B 1 277 ? 4.383 0.805 13.219 1 87.06 277 GLY B CA 1
ATOM 4790 C C . GLY B 1 277 ? 5.164 0.971 14.508 1 87.06 277 GLY B C 1
ATOM 4791 O O . GLY B 1 277 ? 4.742 1.699 15.406 1 87.06 277 GLY B O 1
ATOM 4792 N N . LEU B 1 278 ? 6.273 0.379 14.562 1 87.44 278 LEU B N 1
ATOM 4793 C CA . LEU B 1 278 ? 7.125 0.49 15.742 1 87.44 278 LEU B CA 1
ATOM 4794 C C . LEU B 1 278 ? 7.645 1.915 15.906 1 87.44 278 LEU B C 1
ATOM 4796 O O . LEU B 1 278 ? 7.656 2.451 17.016 1 87.44 278 LEU B O 1
ATOM 4800 N N . LEU B 1 279 ? 7.965 2.553 14.875 1 82.5 279 LEU B N 1
ATOM 4801 C CA . LEU B 1 279 ? 8.461 3.926 14.922 1 82.5 279 LEU B CA 1
ATOM 4802 C C . LEU B 1 279 ? 7.355 4.887 15.352 1 82.5 279 LEU B C 1
ATOM 4804 O O . LEU B 1 279 ? 7.602 5.828 16.109 1 82.5 279 LEU B O 1
ATOM 4808 N N . GLU B 1 280 ? 6.254 4.605 14.828 1 83.56 280 GLU B N 1
ATOM 4809 C CA . GLU B 1 280 ? 5.121 5.449 15.188 1 83.56 280 GLU B CA 1
ATOM 4810 C C . GLU B 1 280 ? 4.797 5.328 16.672 1 83.56 280 GLU B C 1
ATOM 4812 O O . GLU B 1 280 ? 4.504 6.324 17.344 1 83.56 280 GLU B O 1
ATOM 4817 N N . ILE B 1 281 ? 4.824 4.164 17.156 1 87.81 281 ILE B N 1
ATOM 4818 C CA . ILE B 1 281 ? 4.566 3.941 18.578 1 87.81 281 ILE B CA 1
ATOM 4819 C C . ILE B 1 281 ? 5.621 4.656 19.422 1 87.81 281 ILE B C 1
ATOM 4821 O O . ILE B 1 281 ? 5.297 5.32 20.406 1 87.81 281 ILE B O 1
ATOM 4825 N N . LEU B 1 282 ? 6.836 4.625 18.984 1 83.62 282 LEU B N 1
ATOM 4826 C CA . LEU B 1 282 ? 7.926 5.27 19.719 1 83.62 282 LEU B CA 1
ATOM 4827 C C . LEU B 1 282 ? 7.785 6.789 19.672 1 83.62 282 LEU B C 1
ATOM 4829 O O . LEU B 1 282 ? 7.918 7.461 20.688 1 83.62 282 LEU B O 1
ATOM 4833 N N . LYS B 1 283 ? 7.52 7.242 18.516 1 79.5 283 LYS B N 1
ATOM 4834 C CA . LYS B 1 283 ? 7.371 8.68 18.344 1 79.5 283 LYS B CA 1
ATOM 4835 C C . LYS B 1 283 ? 6.227 9.227 19.188 1 79.5 283 LYS B C 1
ATOM 4837 O O . LYS B 1 283 ? 6.387 10.234 19.891 1 79.5 283 LYS B O 1
ATOM 4842 N N . GLU B 1 284 ? 5.105 8.547 19.078 1 81.81 284 GLU B N 1
ATOM 4843 C CA . GLU B 1 284 ? 3.932 9.016 19.797 1 81.81 284 GLU B CA 1
ATOM 4844 C C . GLU B 1 284 ? 4.098 8.82 21.297 1 81.81 284 GLU B C 1
ATOM 4846 O O . GLU B 1 284 ? 3.598 9.617 22.094 1 81.81 284 GLU B O 1
ATOM 4851 N N . SER B 1 285 ? 4.836 7.836 21.688 1 82.12 285 SER B N 1
ATOM 4852 C CA . SER B 1 285 ? 5.098 7.609 23.109 1 82.12 285 SER B CA 1
ATOM 4853 C C . SER B 1 285 ? 6.016 8.688 23.672 1 82.12 285 SER B C 1
ATOM 4855 O O . SER B 1 285 ? 5.824 9.141 24.812 1 82.12 285 SER B O 1
ATOM 4857 N N . VAL B 1 286 ? 6.91 9.125 22.938 1 78.19 286 VAL B N 1
ATOM 4858 C CA . VAL B 1 286 ? 7.82 10.18 23.359 1 78.19 286 VAL B CA 1
ATOM 4859 C C . VAL B 1 286 ? 7.055 11.492 23.516 1 78.19 286 VAL B C 1
ATOM 4861 O O . VAL B 1 286 ? 7.238 12.219 24.484 1 78.19 286 VAL B O 1
ATOM 4864 N N . LYS B 1 287 ? 6.262 11.727 22.594 1 76.31 287 LYS B N 1
ATOM 4865 C CA . LYS B 1 287 ? 5.465 12.945 22.656 1 76.31 287 LYS B CA 1
ATOM 4866 C C . LYS B 1 287 ? 4.5 12.906 23.844 1 76.31 287 LYS B C 1
ATOM 4868 O O . LYS B 1 287 ? 4.258 13.93 24.484 1 76.31 287 LYS B O 1
ATOM 4873 N N . TRP B 1 288 ? 3.961 11.719 24 1 76.44 288 TRP B N 1
ATOM 4874 C CA . TRP B 1 288 ? 3.045 11.531 25.109 1 76.44 288 TRP B CA 1
ATOM 4875 C C . TRP B 1 288 ? 3.748 11.789 26.453 1 76.44 288 TRP B C 1
ATOM 4877 O O . TRP B 1 288 ? 3.197 12.445 27.328 1 76.44 288 TRP B O 1
ATOM 4887 N N . TYR B 1 289 ? 4.902 11.398 26.562 1 74.75 289 TYR B N 1
ATOM 4888 C CA . TYR B 1 289 ? 5.688 11.57 27.781 1 74.75 289 TYR B CA 1
ATOM 4889 C C . TYR B 1 289 ? 6.078 13.031 27.969 1 74.75 289 TYR B C 1
ATOM 4891 O O . TYR B 1 289 ? 6.055 13.547 29.094 1 74.75 289 TYR B O 1
ATOM 4899 N N . LYS B 1 290 ? 6.344 13.68 26.906 1 74.31 290 LYS B N 1
ATOM 4900 C CA . LYS B 1 290 ? 6.719 15.086 26.984 1 74.31 290 LYS B CA 1
ATOM 4901 C C . LYS B 1 290 ? 5.535 15.945 27.422 1 74.31 290 LYS B C 1
ATOM 4903 O O . LYS B 1 290 ? 5.703 16.891 28.188 1 74.31 290 LYS B O 1
ATOM 4908 N N . ASP B 1 291 ? 4.453 15.625 26.891 1 72.5 291 ASP B N 1
ATOM 4909 C CA . ASP B 1 291 ? 3.254 16.375 27.266 1 72.5 291 ASP B CA 1
ATOM 4910 C C . ASP B 1 291 ? 2.93 16.172 28.734 1 72.5 291 ASP B C 1
ATOM 4912 O O . ASP B 1 291 ? 2.496 17.125 29.406 1 72.5 291 ASP B O 1
ATOM 4916 N N . GLU B 1 292 ? 3.139 15.07 29.219 1 67.38 292 GLU B N 1
ATOM 4917 C CA . GLU B 1 292 ? 2.889 14.805 30.625 1 67.38 292 GLU B CA 1
ATOM 4918 C C . GLU B 1 292 ? 3.914 15.508 31.516 1 67.38 292 GLU B C 1
ATOM 4920 O O . GLU B 1 292 ? 3.572 16.031 32.562 1 67.38 292 GLU B O 1
ATOM 4925 N N . ALA B 1 293 ? 5.156 15.5 31.062 1 64.44 293 ALA B N 1
ATOM 4926 C CA . ALA B 1 293 ? 6.211 16.156 31.828 1 64.44 293 ALA B CA 1
ATOM 4927 C C . ALA B 1 293 ? 6.004 17.672 31.859 1 64.44 293 ALA B C 1
ATOM 4929 O O . ALA B 1 293 ? 6.305 18.312 32.875 1 64.44 293 ALA B O 1
ATOM 4930 N N . SER B 1 294 ? 5.559 18.156 30.781 1 61.91 294 SER B N 1
ATOM 4931 C CA . SER B 1 294 ? 5.305 19.594 30.75 1 61.91 294 SER B CA 1
ATOM 4932 C C . SER B 1 294 ? 4.125 19.969 31.641 1 61.91 294 SER B C 1
ATOM 4934 O O . SER B 1 294 ? 4.117 21.031 32.25 1 61.91 294 SER B O 1
ATOM 4936 N N . THR B 1 295 ? 3.203 19.156 31.656 1 58.25 295 THR B N 1
ATOM 4937 C CA . THR B 1 295 ? 2.055 19.422 32.531 1 58.25 295 THR B CA 1
ATOM 4938 C C . THR B 1 295 ? 2.408 19.203 34 1 58.25 295 THR B C 1
ATOM 4940 O O . THR B 1 295 ? 1.895 19.891 34.875 1 58.25 295 THR B O 1
ATOM 4943 N N . SER B 1 296 ? 3.217 18.219 34.25 1 54.09 296 SER B N 1
ATOM 4944 C CA . SER B 1 296 ? 3.619 17.969 35.625 1 54.09 296 SER B CA 1
ATOM 4945 C C . SER B 1 296 ? 4.555 19.047 36.156 1 54.09 296 SER B C 1
ATOM 4947 O O . SER B 1 296 ? 4.516 19.406 37.312 1 54.09 296 SER B O 1
ATOM 4949 N N . GLY B 1 297 ? 5.445 19.609 35.281 1 50.28 297 GLY B N 1
ATOM 4950 C CA . GLY B 1 297 ? 6.273 20.734 35.719 1 50.28 297 GLY B CA 1
ATOM 4951 C C . GLY B 1 297 ? 5.465 21.969 36.062 1 50.28 297 GLY B C 1
ATOM 4952 O O . GLY B 1 297 ? 5.953 22.859 36.75 1 50.28 297 GLY B O 1
ATOM 4953 N N . TYR B 1 298 ? 4.316 22.156 35.438 1 45.31 298 TYR B N 1
ATOM 4954 C CA . TYR B 1 298 ? 3.443 23.266 35.781 1 45.31 298 TYR B CA 1
ATOM 4955 C C . TYR B 1 298 ? 2.873 23.125 37.188 1 45.31 298 TYR B C 1
ATOM 4957 O O . TYR B 1 298 ? 2.496 24.109 37.812 1 45.31 298 TYR B O 1
ATOM 4965 N N . VAL B 1 299 ? 2.637 22 37.562 1 47 299 VAL B N 1
ATOM 4966 C CA . VAL B 1 299 ? 2.102 21.875 38.906 1 47 299 VAL B CA 1
ATOM 4967 C C . VAL B 1 299 ? 3.178 22.234 39.938 1 47 299 VAL B C 1
ATOM 4969 O O . VAL B 1 299 ? 2.902 22.312 41.125 1 47 299 VAL B O 1
ATOM 4972 N N . SER B 1 300 ? 4.395 22.266 39.5 1 43.19 300 SER B N 1
ATOM 4973 C CA . SER B 1 300 ? 5.293 22.797 40.5 1 43.19 300 SER B CA 1
ATOM 4974 C C . SER B 1 300 ? 5.227 24.328 40.562 1 43.19 300 SER B C 1
ATOM 4976 O O . SER B 1 300 ? 4.949 24.969 39.531 1 43.19 300 SER B O 1
ATOM 4978 N N . GLY B 1 301 ? 4.785 25.203 41.625 1 42.09 301 GLY B N 1
ATOM 4979 C CA . GLY B 1 301 ? 4.434 26.5 42.156 1 42.09 301 GLY B CA 1
ATOM 4980 C C . GLY B 1 301 ? 5.195 27.641 41.5 1 42.09 301 GLY B C 1
ATOM 4981 O O . GLY B 1 301 ? 5.219 28.75 42.031 1 42.09 301 GLY B O 1
ATOM 4982 N N . ASP B 1 302 ? 6.266 27.484 40.75 1 41.94 302 ASP B N 1
ATOM 4983 C CA . ASP B 1 302 ? 6.859 28.781 40.438 1 41.94 302 ASP B CA 1
ATOM 4984 C C . ASP B 1 302 ? 5.996 29.562 39.438 1 41.94 302 ASP B C 1
ATOM 4986 O O . ASP B 1 302 ? 5.633 29.031 38.406 1 41.94 302 ASP B O 1
ATOM 4990 N N . PRO B 1 303 ? 5.262 30.672 39.812 1 44.88 303 PRO B N 1
ATOM 4991 C CA . PRO B 1 303 ? 4.379 31.594 39.094 1 44.88 303 PRO B CA 1
ATOM 4992 C C . PRO B 1 303 ? 4.945 32 37.75 1 44.88 303 PRO B C 1
ATOM 4994 O O . PRO B 1 303 ? 4.188 32.344 36.812 1 44.88 303 PRO B O 1
ATOM 4997 N N . GLN B 1 304 ? 6.215 32.25 37.562 1 46.66 304 GLN B N 1
ATOM 4998 C CA . GLN B 1 304 ? 6.82 32.812 36.375 1 46.66 304 GLN B CA 1
ATOM 4999 C C . GLN B 1 304 ? 6.809 31.828 35.219 1 46.66 304 GLN B C 1
ATOM 5001 O O . GLN B 1 304 ? 6.871 32.219 34.062 1 46.66 304 GLN B O 1
ATOM 5006 N N . ALA B 1 305 ? 6.766 30.578 35.469 1 44.78 305 ALA B N 1
ATOM 5007 C CA . ALA B 1 305 ? 6.828 29.531 34.469 1 44.78 305 ALA B CA 1
ATOM 5008 C C . ALA B 1 305 ? 5.484 29.375 33.75 1 44.78 305 ALA B C 1
ATOM 5010 O O . ALA B 1 305 ? 5.426 28.875 32.625 1 44.78 305 ALA B O 1
ATOM 5011 N N . ALA B 1 306 ? 4.395 29.828 34.375 1 44.09 306 ALA B N 1
ATOM 5012 C CA . ALA B 1 306 ? 3.064 29.844 33.781 1 44.09 306 ALA B CA 1
ATOM 5013 C C . ALA B 1 306 ? 3.006 30.844 32.625 1 44.09 306 ALA B C 1
ATOM 5015 O O . ALA B 1 306 ? 2.385 30.578 31.578 1 44.09 306 ALA B O 1
ATOM 5016 N N . THR B 1 307 ? 3.613 32.062 32.781 1 45.81 307 THR B N 1
ATOM 5017 C CA . THR B 1 307 ? 3.576 33.062 31.734 1 45.81 307 THR B CA 1
ATOM 5018 C C . THR B 1 307 ? 4.367 32.625 30.5 1 45.81 307 THR B C 1
ATOM 5020 O O . THR B 1 307 ? 3.979 32.938 29.375 1 45.81 307 THR B O 1
ATOM 5023 N N . LYS B 1 308 ? 5.418 31.891 30.672 1 45.31 308 LYS B N 1
ATOM 5024 C CA . LYS B 1 308 ? 6.234 31.453 29.547 1 45.31 308 LYS B CA 1
ATOM 5025 C C . LYS B 1 308 ? 5.551 30.328 28.781 1 45.31 308 LYS B C 1
ATOM 5027 O O . LYS B 1 308 ? 5.723 30.203 27.562 1 45.31 308 LYS B O 1
ATOM 5032 N N . LEU B 1 309 ? 4.746 29.625 29.391 1 41.41 309 LEU B N 1
ATOM 5033 C CA . LEU B 1 309 ? 4.016 28.547 28.734 1 41.41 309 LEU B CA 1
ATOM 5034 C C . LEU B 1 309 ? 2.854 29.094 27.922 1 41.41 309 LEU B C 1
ATOM 5036 O O . LEU B 1 309 ? 2.559 28.594 26.828 1 41.41 309 LEU B O 1
ATOM 5040 N N . ASN B 1 310 ? 2.133 30.125 28.469 1 44.25 310 ASN B N 1
ATOM 5041 C CA . ASN B 1 310 ? 1.161 30.781 27.609 1 44.25 310 ASN B CA 1
ATOM 5042 C C . ASN B 1 310 ? 1.818 31.344 26.359 1 44.25 310 ASN B C 1
ATOM 5044 O O . ASN B 1 310 ? 1.203 31.375 25.281 1 44.25 310 ASN B O 1
ATOM 5048 N N . ASN B 1 311 ? 3.068 31.766 26.391 1 45.25 311 ASN B N 1
ATOM 5049 C CA . ASN B 1 311 ? 3.775 32.25 25.219 1 45.25 311 ASN B CA 1
ATOM 5050 C C . ASN B 1 311 ? 4.25 31.094 24.344 1 45.25 311 ASN B C 1
ATOM 5052 O O . ASN B 1 311 ? 4.32 31.219 23.109 1 45.25 311 ASN B O 1
ATOM 5056 N N . VAL B 1 312 ? 4.633 29.922 24.922 1 42.44 312 VAL B N 1
ATOM 5057 C CA . VAL B 1 312 ? 5.012 28.766 24.125 1 42.44 312 VAL B CA 1
ATOM 5058 C C . VAL B 1 312 ? 3.756 28.047 23.625 1 42.44 312 VAL B C 1
ATOM 5060 O O . VAL B 1 312 ? 3.717 27.594 22.469 1 42.44 312 VAL B O 1
ATOM 5063 N N . GLN B 1 313 ? 2.729 27.859 24.344 1 41.47 313 GLN B N 1
ATOM 5064 C CA . GLN B 1 313 ? 1.451 27.375 23.828 1 41.47 313 GLN B CA 1
ATOM 5065 C C . GLN B 1 313 ? 0.904 28.297 22.75 1 41.47 313 GLN B C 1
ATOM 5067 O O . GLN B 1 313 ? 0.394 27.844 21.734 1 41.47 313 GLN B O 1
ATOM 5072 N N . THR B 1 314 ? 0.911 29.609 22.922 1 41.78 314 THR B N 1
ATOM 5073 C CA . THR B 1 314 ? 0.573 30.547 21.844 1 41.78 314 THR B CA 1
ATOM 5074 C C . THR B 1 314 ? 1.53 30.391 20.672 1 41.78 314 THR B C 1
ATOM 5076 O O . THR B 1 314 ? 1.135 30.547 19.516 1 41.78 314 THR B O 1
ATOM 5079 N N . LYS B 1 315 ? 2.797 29.984 20.828 1 44.5 315 LYS B N 1
ATOM 5080 C CA . LYS B 1 315 ? 3.754 29.734 19.75 1 44.5 315 LYS B CA 1
ATOM 5081 C C . LYS B 1 315 ? 3.582 28.328 19.172 1 44.5 315 LYS B C 1
ATOM 5083 O O . LYS B 1 315 ? 3.742 28.125 17.969 1 44.5 315 LYS B O 1
ATOM 5088 N N . LEU B 1 316 ? 3.418 27.297 19.859 1 39.59 316 LEU B N 1
ATOM 5089 C CA . LEU B 1 316 ? 3.1 25.969 19.375 1 39.59 316 LEU B CA 1
ATOM 5090 C C . LEU B 1 316 ? 1.708 25.922 18.75 1 39.59 316 LEU B C 1
ATOM 5092 O O . LEU B 1 316 ? 1.491 25.25 17.75 1 39.59 316 LEU B O 1
ATOM 5096 N N . ASP B 1 317 ? 0.669 26.469 19.281 1 39 317 ASP B N 1
ATOM 5097 C CA . ASP B 1 317 ? -0.608 26.734 18.625 1 39 317 ASP B CA 1
ATOM 5098 C C . ASP B 1 317 ? -0.412 27.531 17.344 1 39 317 ASP B C 1
ATOM 5100 O O . ASP B 1 317 ? -1.155 27.359 16.375 1 39 317 ASP B O 1
ATOM 5104 N N . VAL B 1 318 ? 0.605 28.438 17.219 1 38.25 318 VAL B N 1
ATOM 5105 C CA . VAL B 1 318 ? 0.965 29.172 16.016 1 38.25 318 VAL B CA 1
ATOM 5106 C C . VAL B 1 318 ? 1.758 28.266 15.07 1 38.25 318 VAL B C 1
ATOM 5108 O O . VAL B 1 318 ? 1.59 28.328 13.852 1 38.25 318 VAL B O 1
ATOM 5111 N N . GLU B 1 319 ? 2.684 27.438 15.5 1 37.03 319 GLU B N 1
ATOM 5112 C CA . GLU B 1 319 ? 3.416 26.578 14.586 1 37.03 319 GLU B CA 1
ATOM 5113 C C . GLU B 1 319 ? 2.551 25.406 14.125 1 37.03 319 GLU B C 1
ATOM 5115 O O . GLU B 1 319 ? 2.801 24.828 13.062 1 37.03 319 GLU B O 1
ATOM 5120 N N . ASP B 1 320 ? 1.727 24.859 14.883 1 33.84 320 ASP B N 1
ATOM 5121 C CA . ASP B 1 320 ? 0.812 23.812 14.43 1 33.84 320 ASP B CA 1
ATOM 5122 C C . ASP B 1 320 ? -0.331 24.406 13.609 1 33.84 320 ASP B C 1
ATOM 5124 O O . ASP B 1 320 ? -1.202 23.672 13.133 1 33.84 320 ASP B O 1
ATOM 5128 N N . VAL B 1 321 ? -0.575 25.75 13.68 1 32.56 321 VAL B N 1
ATOM 5129 C CA . VAL B 1 321 ? -1.492 26.359 12.719 1 32.56 321 VAL B CA 1
ATOM 5130 C C . VAL B 1 321 ? -0.777 26.578 11.391 1 32.56 321 VAL B C 1
ATOM 5132 O O . VAL B 1 321 ? 0.36 27.047 11.359 1 32.56 321 VAL B O 1
#